Protein AF-0000000066105309 (afdb_homodimer)

Nearest PDB structures (foldseek):
  2j4j-assembly1_C  TM=9.723E-01  e=7.250E-33  Saccharolobus solfataricus P2
  2j4j-assembly1_E  TM=9.675E-01  e=8.211E-33  Saccharolobus solfataricus P2
  2j4l-assembly1_D  TM=9.764E-01  e=9.299E-32  Saccharolobus solfataricus
  2j4k-assembly1_D  TM=9.266E-01  e=6.813E-33  Saccharolobus solfataricus P2
  2j4k-assembly1_E  TM=9.270E-01  e=4.991E-32  Saccharolobus solfataricus P2

Foldseek 3Di:
DEEEEEAELQLVVDPDPVLLVLLLVLVVVCVVVPYAYEYEYWQHPVLVVVLVVCVVVVHDQQVSQVSRQVSRQVVQQVSLVVNPPQEQNDEDQALVSQLVRVVVSGYHYYYDHGGPAHSLLVSLSNCLVVVGQEYEYAAQDFADWQEDCVVDVPIDAAQEEELVSSVVRQVVNPDPDDPRVPSDDPNSSVSCAVSFHKYFYHHSVCSSCVVVVVVVNDRTYHIYGYD/DEEEEEAELQLVVDPDPVLLVLVLVLVVVCVVVPYAYEYEFWQHPVLVVVLVVCVVVVHDQQVSQVSRQVSRQVVQQVSLVVNPPQEQNDEDQALVSQLVRVVVSGYHYYYDHGGPAHSLLVSLSNCQVVVGQEYEYAAQDFADWQEDCVVDVPIDAAQEEELVSSVVRQVVNPDPDDPRVPSDDPNSSVSCAVSFHKYFYHHSVCSSCVVVVVVVNDRTYHIYGYD

Solvent-accessible surface area (backbone atoms only — not comparable to full-atom values): 23235 Å² total; per-residue (Å²): 93,34,35,24,41,29,39,40,15,59,64,72,57,50,86,54,62,63,54,59,53,47,52,50,48,41,53,51,51,42,44,75,70,63,32,45,47,34,36,26,24,29,33,28,60,63,15,51,52,51,27,51,53,35,50,70,64,65,48,56,69,57,60,32,34,45,48,27,26,52,34,3,33,49,49,19,49,57,54,40,63,66,45,54,87,54,27,50,94,61,66,38,60,38,72,68,49,37,54,61,52,45,72,72,71,34,30,39,38,20,26,31,60,53,59,95,51,50,45,48,31,43,36,30,52,54,23,54,78,65,63,24,58,30,39,33,40,29,30,97,44,60,42,46,45,70,38,54,58,93,79,33,87,81,40,42,78,38,56,64,44,39,53,68,54,49,51,51,37,49,60,64,53,52,53,94,61,92,76,54,85,66,73,60,49,72,67,16,46,52,45,32,56,76,62,52,32,27,33,37,30,29,27,54,91,51,47,84,46,44,68,41,35,76,72,64,78,41,89,74,30,14,39,31,36,53,129,93,36,35,24,40,32,38,39,15,59,66,72,59,50,86,54,62,64,55,59,54,48,52,50,50,42,52,51,50,43,43,75,71,64,32,44,47,33,37,26,26,28,33,29,58,64,14,52,51,52,27,51,53,35,49,71,63,65,48,54,68,58,59,33,34,45,48,27,25,52,34,2,34,49,49,18,48,58,53,40,63,67,45,53,87,54,25,49,92,62,66,39,60,37,73,67,48,38,54,61,52,45,72,72,70,35,30,39,39,22,24,32,60,54,62,94,52,51,46,49,30,41,36,29,50,54,23,53,78,65,64,24,58,30,40,33,39,29,32,95,43,61,42,46,46,71,39,55,58,92,79,33,87,81,40,43,77,38,56,64,44,38,52,67,55,50,48,52,36,50,59,64,55,54,54,95,61,92,76,55,85,66,71,60,47,71,67,16,47,52,45,31,56,77,62,52,33,27,33,36,30,28,27,53,90,49,46,85,47,43,69,43,36,75,72,64,79,43,90,75,31,13,38,31,36,54,129

pLDDT: mean 92.33, std 11.58, range [35.34, 98.88]

Secondary structure (DSSP, 8-state):
-EEEEEE-THHHH---HHHHHHHHHHHHHHHHTT-EEEEEE--HHHHHHHHHHHHHTT--HHHHHHHHHHHHHHHHHHHHHHHGGGB-SS--SSHHHHHHHHTTSSBEEE---STT--HHHHHHHHHHHTT-SEEEEEESSSSEESS-TTT-TT--EESEEEHHHHHHHHHHS--SSS----SS-HHHHHHHHHHT-EEEEEEGGGGGGHHHHHHTS---SEEEE--/-EEEEEE-GGGGG---HHHHHHHHHHHHHHHHTT-EEEEEE--HHHHHHHHHHHHHTT--HHHHHHHHHHHHHHHHHHHHHHHGGGB-SS--SSHHHHHHHHTTSSBEEE---STT--HHHHHHHHHHHTT-SEEEEEESSSSEESS-TTT-TT--EESEEEHHHHHHHHHHS--SSS----SS-HHHHHHHHHHT-EEEEEEGGGGGGHHHHHHTS---SEEEE--

Organism: Sulfolobus acidocaldarius (strain ATCC 33909 / DSM 639 / JCM 8929 / NBRC 15157 / NCIMB 11770) (NCBI:txid330779)

InterPro domains:
  IPR001048 Aspartate/glutamate/uridylate kinase [PF00696] (5-203)
  IPR011817 Uridylate kinase [PIRSF005650] (2-220)
  IPR011818 Uridylate kinase, archaeal/spirochete, putative [MF_01220_A] (1-226)
  IPR011818 Uridylate kinase, archaeal/spirochete, putative [TIGR02076] (5-224)
  IPR036393 Acetylglutamate kinase-like superfamily [G3DSA:3.40.1160.10] (1-226)
  IPR036393 Acetylglutamate kinase-like superfamily [SSF53633] (4-225)

Radius of gyration: 24.75 Å; Cα contacts (8 Å, |Δi|>4): 955; chains: 2; bounding box: 48×70×58 Å

Sequence (454 aa):
MKLTLKVSGKFFDEENSENLSLLRDVIIDLVNNGHRVAVVTGGGGTARRYISMGRKLNLNESHLDILGILVSRLNAQLLLFSLDNIAYPKVPESIEDFNERWASGKVVITGGFQPGQSTAGVAALVSEIINADYLVLATNVNGVYTKDPQKFVDAKLLPKLTVSELKTILEGSQSVNAGKYELLDPLAIKIVERSKIKVLVINFKDLNKLPNILKGNEILGSVVVPEMKLTLKVSGKFFDEENSENLSLLRDVIIDLVNNGHRVAVVTGGGGTARRYISMGRKLNLNESHLDILGILVSRLNAQLLLFSLDNIAYPKVPESIEDFNERWASGKVVITGGFQPGQSTAGVAALVSEIINADYLVLATNVNGVYTKDPQKFVDAKLLPKLTVSELKTILEGSQSVNAGKYELLDPLAIKIVERSKIKVLVINFKDLNKLPNILKGNEILGSVVVPE

Structure (mmCIF, N/CA/C/O backbone):
data_AF-0000000066105309-model_v1
#
loop_
_entity.id
_entity.type
_entity.pdbx_description
1 polymer 'Uridylate kinase'
#
loop_
_atom_site.group_PDB
_atom_site.id
_atom_site.type_symbol
_atom_site.label_atom_id
_atom_site.label_alt_id
_atom_site.label_comp_id
_atom_site.label_asym_id
_atom_site.label_entity_id
_atom_site.label_seq_id
_atom_site.pdbx_PDB_ins_code
_atom_site.Cartn_x
_atom_site.Cartn_y
_atom_site.Cartn_z
_atom_site.occupancy
_atom_site.B_iso_or_equiv
_atom_site.auth_seq_id
_atom_site.auth_comp_id
_atom_site.auth_asym_id
_atom_site.auth_atom_id
_atom_site.pdbx_PDB_model_num
ATOM 1 N N . MET A 1 1 ? -4.086 -31.344 -4.75 1 96.62 1 MET A N 1
ATOM 2 C CA . MET A 1 1 ? -2.684 -30.938 -4.828 1 96.62 1 MET A CA 1
ATOM 3 C C . MET A 1 1 ? -2.467 -29.594 -4.164 1 96.62 1 MET A C 1
ATOM 5 O O . MET A 1 1 ? -3.43 -28.906 -3.789 1 96.62 1 MET A O 1
ATOM 9 N N . LYS A 1 2 ? -1.197 -29.312 -3.895 1 98.25 2 LYS A N 1
ATOM 10 C CA . LYS A 1 2 ? -0.79 -27.984 -3.408 1 98.25 2 LYS A CA 1
ATOM 11 C C . LYS A 1 2 ? -0.226 -27.141 -4.539 1 98.25 2 LYS A C 1
ATOM 13 O O . LYS A 1 2 ? 0.632 -27.594 -5.301 1 98.25 2 LYS A O 1
ATOM 18 N N . LEU A 1 3 ? -0.764 -25.891 -4.633 1 98.12 3 LEU A N 1
ATOM 19 C CA . LEU A 1 3 ? -0.384 -25 -5.723 1 98.12 3 LEU A CA 1
ATOM 20 C C . LEU A 1 3 ? 0.022 -23.625 -5.184 1 98.12 3 LEU A C 1
ATOM 22 O O . LEU A 1 3 ? -0.6 -23.109 -4.25 1 98.12 3 LEU A O 1
ATOM 26 N N . THR A 1 4 ? 1.017 -23.094 -5.762 1 98.81 4 THR A N 1
ATOM 27 C CA . THR A 1 4 ? 1.32 -21.672 -5.605 1 98.81 4 THR A CA 1
ATOM 28 C C . THR A 1 4 ? 1.043 -20.922 -6.902 1 98.81 4 THR A C 1
ATOM 30 O O . THR A 1 4 ? 1.577 -21.266 -7.957 1 98.81 4 THR A O 1
ATOM 33 N N . LEU A 1 5 ? 0.184 -19.984 -6.824 1 98.81 5 LEU A N 1
ATOM 34 C CA . LEU A 1 5 ? -0.135 -19.109 -7.953 1 98.81 5 LEU A CA 1
ATOM 35 C C . LEU A 1 5 ? 0.51 -17.734 -7.781 1 98.81 5 LEU A C 1
ATOM 37 O O . LEU A 1 5 ? 0.139 -16.984 -6.883 1 98.81 5 LEU A O 1
ATOM 41 N N . LYS A 1 6 ? 1.491 -17.438 -8.578 1 98.5 6 LYS A N 1
ATOM 42 C CA . LYS A 1 6 ? 2.117 -16.125 -8.617 1 98.5 6 LYS A CA 1
ATOM 43 C C . LYS A 1 6 ? 1.505 -15.25 -9.711 1 98.5 6 LYS A C 1
ATOM 45 O O . LYS A 1 6 ? 1.653 -15.547 -10.898 1 98.5 6 LYS A O 1
ATOM 50 N N . VAL A 1 7 ? 0.837 -14.219 -9.305 1 97.69 7 VAL A N 1
ATOM 51 C CA . VAL A 1 7 ? 0.183 -13.305 -10.234 1 97.69 7 VAL A CA 1
ATOM 52 C C . VAL A 1 7 ? 1.051 -12.07 -10.438 1 97.69 7 VAL A C 1
ATOM 54 O O . VAL A 1 7 ? 1.371 -11.359 -9.484 1 97.69 7 VAL A O 1
ATOM 57 N N . SER A 1 8 ? 1.384 -11.781 -11.688 1 95.88 8 SER A N 1
ATOM 58 C CA . SER A 1 8 ? 2.182 -10.609 -12.023 1 95.88 8 SER A CA 1
ATOM 59 C C . SER A 1 8 ? 1.498 -9.328 -11.555 1 95.88 8 SER A C 1
ATOM 61 O O . SER A 1 8 ? 0.271 -9.219 -11.609 1 95.88 8 SER A O 1
ATOM 63 N N . GLY A 1 9 ? 2.32 -8.406 -11.141 1 95.5 9 GLY A N 1
ATOM 64 C CA . GLY A 1 9 ? 1.77 -7.109 -10.781 1 95.5 9 GLY A CA 1
ATOM 65 C C . GLY A 1 9 ? 1.051 -6.43 -11.93 1 95.5 9 GLY A C 1
ATOM 66 O O . GLY A 1 9 ? 0.106 -5.668 -11.711 1 95.5 9 GLY A O 1
ATOM 67 N N . LYS A 1 10 ? 1.474 -6.68 -13.133 1 93.88 10 LYS A N 1
ATOM 68 C CA . LYS A 1 10 ? 0.854 -6.102 -14.32 1 93.88 10 LYS A CA 1
ATOM 69 C C . LYS A 1 10 ? -0.623 -6.477 -14.406 1 93.88 10 LYS A C 1
ATOM 71 O O . LYS A 1 10 ? -1.419 -5.746 -15.008 1 93.88 10 LYS A O 1
ATOM 76 N N . PHE A 1 11 ? -0.906 -7.602 -13.867 1 95.12 11 PHE A N 1
ATOM 77 C CA . PHE A 1 11 ? -2.291 -8.055 -13.805 1 95.12 11 PHE A CA 1
ATOM 78 C C . PHE A 1 11 ? -3.176 -7.004 -13.148 1 95.12 11 PHE A C 1
ATOM 80 O O . PHE A 1 11 ? -4.277 -6.727 -13.625 1 95.12 11 PHE A O 1
ATOM 87 N N . PHE A 1 12 ? -2.664 -6.324 -12.148 1 95.19 12 PHE A N 1
ATOM 88 C CA . PHE A 1 12 ? -3.418 -5.363 -11.359 1 95.19 12 PHE A CA 1
ATOM 89 C C . PHE A 1 12 ? -3.436 -3.996 -12.031 1 95.19 12 PHE A C 1
ATOM 91 O O . PHE A 1 12 ? -4.164 -3.098 -11.602 1 95.19 12 PHE A O 1
ATOM 98 N N . ASP A 1 13 ? -2.65 -3.836 -13.008 1 93.56 13 ASP A N 1
ATOM 99 C CA . ASP A 1 13 ? -2.627 -2.584 -13.758 1 93.56 13 ASP A CA 1
ATOM 100 C C . ASP A 1 13 ? -3.793 -2.51 -14.742 1 93.56 13 ASP A C 1
ATOM 102 O O . ASP A 1 13 ? -4.129 -1.431 -15.234 1 93.56 13 ASP A O 1
ATOM 106 N N . GLU A 1 14 ? -4.238 -3.701 -15.016 1 86.62 14 GLU A N 1
ATOM 107 C CA . GLU A 1 14 ? -5.316 -3.742 -16 1 86.62 14 GLU A CA 1
ATOM 108 C C . GLU A 1 14 ? -6.598 -3.135 -15.438 1 86.62 14 GLU A C 1
ATOM 110 O O . GLU A 1 14 ? -6.941 -3.363 -14.273 1 86.62 14 GLU A O 1
ATOM 115 N N . GLU A 1 15 ? -7.117 -2.189 -15.938 1 70.69 15 GLU A N 1
ATOM 116 C CA . GLU A 1 15 ? -8.242 -1.415 -15.414 1 70.69 15 GLU A CA 1
ATOM 117 C C . GLU A 1 15 ? -9.555 -2.166 -15.586 1 70.69 15 GLU A C 1
ATOM 119 O O . GLU A 1 15 ? -10.609 -1.677 -15.18 1 70.69 15 GLU A O 1
ATOM 124 N N . ASN A 1 16 ? -9.445 -3.328 -15.984 1 71.25 16 ASN A N 1
ATOM 125 C CA . ASN A 1 16 ? -10.711 -4.02 -16.172 1 71.25 16 ASN A CA 1
ATOM 126 C C . ASN A 1 16 ? -11.062 -4.875 -14.945 1 71.25 16 ASN A C 1
ATOM 128 O O . ASN A 1 16 ? -10.297 -5.758 -14.562 1 71.25 16 ASN A O 1
ATOM 132 N N . SER A 1 17 ? -12.07 -4.594 -14.25 1 65.12 17 SER A N 1
ATOM 133 C CA . SER A 1 17 ? -12.602 -5.293 -13.086 1 65.12 17 SER A CA 1
ATOM 134 C C . SER A 1 17 ? -12.844 -6.77 -13.391 1 65.12 17 SER A C 1
ATOM 136 O O . SER A 1 17 ? -12.781 -7.609 -12.492 1 65.12 17 SER A O 1
ATOM 138 N N . GLU A 1 18 ? -12.93 -7.094 -14.531 1 83.25 18 GLU A N 1
ATOM 139 C CA . GLU A 1 18 ? -13.266 -8.461 -14.906 1 83.25 18 GLU A CA 1
ATOM 140 C C . GLU A 1 18 ? -12.102 -9.414 -14.633 1 83.25 18 GLU A C 1
ATOM 142 O O . GLU A 1 18 ? -12.305 -10.578 -14.289 1 83.25 18 GLU A O 1
ATOM 147 N N . ASN A 1 19 ? -11.023 -8.805 -14.562 1 89.5 19 ASN A N 1
ATOM 148 C CA . ASN A 1 19 ? -9.844 -9.648 -14.352 1 89.5 19 ASN A CA 1
ATOM 149 C C . ASN A 1 19 ? -9.766 -10.148 -12.914 1 89.5 19 ASN A C 1
ATOM 151 O O . ASN A 1 19 ? -9.539 -11.336 -12.68 1 89.5 19 ASN A O 1
ATOM 155 N N . LEU A 1 20 ? -10.047 -9.312 -12 1 92.62 20 LEU A N 1
ATOM 156 C CA . LEU A 1 20 ? -9.938 -9.688 -10.594 1 92.62 20 LEU A CA 1
ATOM 157 C C . LEU A 1 20 ? -11.016 -10.695 -10.211 1 92.62 20 LEU A C 1
ATOM 159 O O . LEU A 1 20 ? -10.766 -11.633 -9.453 1 92.62 20 LEU A O 1
ATOM 163 N N . SER A 1 21 ? -12.203 -10.484 -10.719 1 94.25 21 SER A N 1
ATOM 164 C CA . SER A 1 21 ? -13.281 -11.43 -10.477 1 94.25 21 SER A CA 1
ATOM 165 C C . SER A 1 21 ? -12.953 -12.805 -11.047 1 94.25 21 SER A C 1
ATOM 167 O O . SER A 1 21 ? -13.25 -13.828 -10.422 1 94.25 21 SER A O 1
ATOM 169 N N . LEU A 1 22 ? -12.406 -12.75 -12.211 1 95.06 22 LEU A N 1
ATOM 170 C CA . LEU A 1 22 ? -12 -14.008 -12.844 1 95.06 22 LEU A CA 1
ATOM 171 C C . LEU A 1 22 ? -10.969 -14.734 -11.992 1 95.06 22 LEU A C 1
ATOM 173 O O . LEU A 1 22 ? -11.078 -15.938 -11.773 1 95.06 22 LEU A O 1
ATOM 177 N N . LEU A 1 23 ? -9.992 -14.047 -11.539 1 96.69 23 LEU A N 1
ATOM 178 C CA . LEU A 1 23 ? -8.977 -14.641 -10.672 1 96.69 23 LEU A CA 1
ATOM 179 C C . LEU A 1 23 ? -9.609 -15.227 -9.414 1 96.69 23 LEU A C 1
ATOM 181 O O . LEU A 1 23 ? -9.281 -16.344 -9.016 1 96.69 23 LEU A O 1
ATOM 185 N N . ARG A 1 24 ? -10.477 -14.453 -8.805 1 96.56 24 ARG A N 1
ATOM 186 C CA . ARG A 1 24 ? -11.219 -14.93 -7.641 1 96.56 24 ARG A CA 1
ATOM 187 C C . ARG A 1 24 ? -11.938 -16.234 -7.945 1 96.56 24 ARG A C 1
ATOM 189 O O . ARG A 1 24 ? -11.828 -17.203 -7.184 1 96.56 24 ARG A O 1
ATOM 196 N N . ASP A 1 25 ? -12.609 -16.266 -9.031 1 96.62 25 ASP A N 1
ATOM 197 C CA . ASP A 1 25 ? -13.391 -17.453 -9.406 1 96.62 25 ASP A CA 1
ATOM 198 C C . ASP A 1 25 ? -12.477 -18.656 -9.656 1 96.62 25 ASP A C 1
ATOM 200 O O . ASP A 1 25 ? -12.812 -19.781 -9.297 1 96.62 25 ASP A O 1
ATOM 204 N N . VAL A 1 26 ? -11.414 -18.422 -10.281 1 97.81 26 VAL A N 1
ATOM 205 C CA . VAL A 1 26 ? -10.453 -19.469 -10.555 1 97.81 26 VAL A CA 1
ATOM 206 C C . VAL A 1 26 ? -9.945 -20.062 -9.242 1 97.81 26 VAL A C 1
ATOM 208 O O . VAL A 1 26 ? -9.883 -21.297 -9.086 1 97.81 26 VAL A O 1
ATOM 211 N N . ILE A 1 27 ? -9.602 -19.25 -8.289 1 98.31 27 ILE A N 1
ATOM 212 C CA . ILE A 1 27 ? -9.102 -19.703 -6.996 1 98.31 27 ILE A CA 1
ATOM 213 C C . ILE A 1 27 ? -10.18 -20.516 -6.285 1 98.31 27 ILE A C 1
ATOM 215 O O . ILE A 1 27 ? -9.898 -21.594 -5.758 1 98.31 27 ILE A O 1
ATOM 219 N N . ILE A 1 28 ? -11.383 -20.047 -6.328 1 97.81 28 ILE A N 1
ATOM 220 C CA . ILE A 1 28 ? -12.5 -20.734 -5.699 1 97.81 28 ILE A CA 1
ATOM 221 C C . ILE A 1 28 ? -12.68 -22.109 -6.344 1 97.81 28 ILE A C 1
ATOM 223 O O . ILE A 1 28 ? -12.867 -23.109 -5.645 1 97.81 28 ILE A O 1
ATOM 227 N N . ASP A 1 29 ? -12.625 -22.078 -7.637 1 97.5 29 ASP A N 1
ATOM 228 C CA . ASP A 1 29 ? -12.766 -23.328 -8.367 1 97.5 29 ASP A CA 1
ATOM 229 C C . ASP A 1 29 ? -11.68 -24.328 -7.961 1 97.5 29 ASP A C 1
ATOM 231 O O . ASP A 1 29 ? -11.969 -25.5 -7.73 1 97.5 29 ASP A O 1
ATOM 235 N N . LEU A 1 30 ? -10.484 -23.906 -7.887 1 97.94 30 LEU A N 1
ATOM 236 C CA . LEU A 1 30 ? -9.383 -24.781 -7.492 1 97.94 30 LEU A CA 1
ATOM 237 C C . LEU A 1 30 ? -9.602 -25.344 -6.09 1 97.94 30 LEU A C 1
ATOM 239 O O . LEU A 1 30 ? -9.43 -26.547 -5.867 1 97.94 30 LEU A O 1
ATOM 243 N N . VAL A 1 31 ? -10.016 -24.5 -5.199 1 97.88 31 VAL A N 1
ATOM 244 C CA . VAL A 1 31 ? -10.266 -24.906 -3.822 1 97.88 31 VAL A CA 1
ATOM 245 C C . VAL A 1 31 ? -11.422 -25.906 -3.783 1 97.88 31 VAL A C 1
ATOM 247 O O . VAL A 1 31 ? -11.336 -26.938 -3.115 1 97.88 31 VAL A O 1
ATOM 250 N N . ASN A 1 32 ? -12.438 -25.625 -4.531 1 96.44 32 ASN A N 1
ATOM 251 C CA . ASN A 1 32 ? -13.609 -26.5 -4.566 1 96.44 32 ASN A CA 1
ATOM 252 C C . ASN A 1 32 ? -13.281 -27.875 -5.148 1 96.44 32 ASN A C 1
ATOM 254 O O . ASN A 1 32 ? -13.977 -28.844 -4.875 1 96.44 32 ASN A O 1
ATOM 258 N N . ASN A 1 33 ? -12.281 -27.906 -5.898 1 95.94 33 ASN A N 1
ATOM 259 C CA . ASN A 1 33 ? -11.859 -29.172 -6.484 1 95.94 33 ASN A CA 1
ATOM 260 C C . ASN A 1 33 ? -10.812 -29.859 -5.617 1 95.94 33 ASN A C 1
ATOM 262 O O . ASN A 1 33 ? -10.117 -30.766 -6.078 1 95.94 33 ASN A O 1
ATOM 266 N N . GLY A 1 34 ? -10.57 -29.375 -4.461 1 96.44 34 GLY A N 1
ATOM 267 C CA . GLY A 1 34 ? -9.797 -30.094 -3.459 1 96.44 34 GLY A CA 1
ATOM 268 C C . GLY A 1 34 ? -8.344 -29.656 -3.404 1 96.44 34 GLY A C 1
ATOM 269 O O . GLY A 1 34 ? -7.535 -30.25 -2.697 1 96.44 34 GLY A O 1
ATOM 270 N N . HIS A 1 35 ? -7.969 -28.609 -4.117 1 97.81 35 HIS A N 1
ATOM 271 C CA . HIS A 1 35 ? -6.59 -28.125 -4.105 1 97.81 35 HIS A CA 1
ATOM 272 C C . HIS A 1 35 ? -6.352 -27.156 -2.949 1 97.81 35 HIS A C 1
ATOM 274 O O . HIS A 1 35 ? -7.27 -26.453 -2.531 1 97.81 35 HIS A O 1
ATOM 280 N N . ARG A 1 36 ? -5.164 -27.172 -2.441 1 98.56 36 ARG A N 1
ATOM 281 C CA . ARG A 1 36 ? -4.68 -26.141 -1.541 1 98.56 36 ARG A CA 1
ATOM 282 C C . ARG A 1 36 ? -3.895 -25.078 -2.303 1 98.56 36 ARG A C 1
ATOM 284 O O . ARG A 1 36 ? -2.975 -25.391 -3.057 1 98.56 36 ARG A O 1
ATOM 291 N N . VAL A 1 37 ? -4.281 -23.797 -2.072 1 98.81 37 VAL A N 1
ATOM 292 C CA . VAL A 1 37 ? -3.781 -22.781 -2.98 1 98.81 37 VAL A CA 1
ATOM 293 C C . VAL A 1 37 ? -3.094 -21.672 -2.184 1 98.81 37 VAL A C 1
ATOM 295 O O . VAL A 1 37 ? -3.664 -21.141 -1.229 1 98.81 37 VAL A O 1
ATOM 298 N N . ALA A 1 38 ? -1.88 -21.391 -2.502 1 98.88 38 ALA A N 1
ATOM 299 C CA . ALA A 1 38 ? -1.169 -20.172 -2.1 1 98.88 38 ALA A CA 1
ATOM 300 C C . ALA A 1 38 ? -1.09 -19.172 -3.254 1 98.88 38 ALA A C 1
ATOM 302 O O . ALA A 1 38 ? -0.895 -19.562 -4.406 1 98.88 38 ALA A O 1
ATOM 303 N N . VAL A 1 39 ? -1.211 -17.906 -2.936 1 98.88 39 VAL A N 1
ATOM 304 C CA . VAL A 1 39 ? -1.147 -16.891 -3.977 1 98.88 39 VAL A CA 1
ATOM 305 C C . VAL A 1 39 ? -0.095 -15.844 -3.611 1 98.88 39 VAL A C 1
ATOM 307 O O . VAL A 1 39 ? -0.011 -15.414 -2.459 1 98.88 39 VAL A O 1
ATOM 310 N N . VAL A 1 40 ? 0.732 -15.477 -4.551 1 98.81 40 VAL A N 1
ATOM 311 C CA . VAL A 1 40 ? 1.706 -14.398 -4.414 1 98.81 40 VAL A CA 1
ATOM 312 C C . VAL A 1 40 ? 1.443 -13.328 -5.469 1 98.81 40 VAL A C 1
ATOM 314 O O . VAL A 1 40 ? 1.386 -13.625 -6.664 1 98.81 40 VAL A O 1
ATOM 317 N N . THR A 1 41 ? 1.294 -12.078 -5.039 1 98.5 41 THR A N 1
ATOM 318 C CA . THR A 1 41 ? 0.957 -11 -5.953 1 98.5 41 THR A CA 1
ATOM 319 C C . THR A 1 41 ? 2.15 -10.07 -6.152 1 98.5 41 THR A C 1
ATOM 321 O O . THR A 1 41 ? 2.885 -9.781 -5.203 1 98.5 41 THR A O 1
ATOM 324 N N . GLY A 1 42 ? 2.342 -9.633 -7.367 1 97.44 42 GLY A N 1
ATOM 325 C CA . GLY A 1 42 ? 3.32 -8.602 -7.652 1 97.44 42 GLY A CA 1
ATOM 326 C C . GLY A 1 42 ? 2.799 -7.199 -7.402 1 97.44 42 GLY A C 1
ATOM 327 O O . GLY A 1 42 ? 1.647 -7.023 -7 1 97.44 42 GLY A O 1
ATOM 328 N N . GLY A 1 43 ? 3.684 -6.262 -7.695 1 97.38 43 GLY A N 1
ATOM 329 C CA . GLY A 1 43 ? 3.336 -4.891 -7.359 1 97.38 43 GLY A CA 1
ATOM 330 C C . GLY A 1 43 ? 2.787 -4.109 -8.539 1 97.38 43 GLY A C 1
ATOM 331 O O . GLY A 1 43 ? 1.984 -3.191 -8.359 1 97.38 43 GLY A O 1
ATOM 332 N N . GLY A 1 44 ? 3.316 -4.348 -9.688 1 96.19 44 GLY A N 1
ATOM 333 C CA . GLY A 1 44 ? 2.818 -3.723 -10.906 1 96.19 44 GLY A CA 1
ATOM 334 C C . GLY A 1 44 ? 3.199 -2.258 -11.016 1 96.19 44 GLY A C 1
ATOM 335 O O . GLY A 1 44 ? 4.25 -1.845 -10.523 1 96.19 44 GLY A O 1
ATOM 336 N N . GLY A 1 45 ? 2.359 -1.58 -11.789 1 96.31 45 GLY A N 1
ATOM 337 C CA . GLY A 1 45 ? 2.607 -0.173 -12.062 1 96.31 45 GLY A CA 1
ATOM 338 C C . GLY A 1 45 ? 2.621 0.684 -10.805 1 96.31 45 GLY A C 1
ATOM 339 O O . GLY A 1 45 ? 3.396 1.637 -10.711 1 96.31 45 GLY A O 1
ATOM 340 N N . THR A 1 46 ? 1.809 0.378 -9.844 1 97.12 46 THR A N 1
ATOM 341 C CA . THR A 1 46 ? 1.788 1.138 -8.602 1 97.12 46 THR A CA 1
ATOM 342 C C . THR A 1 46 ? 3.125 1.025 -7.875 1 97.12 46 THR A C 1
ATOM 344 O O . THR A 1 46 ? 3.668 2.027 -7.402 1 97.12 46 THR A O 1
ATOM 347 N N . ALA A 1 47 ? 3.666 -0.184 -7.809 1 97.75 47 ALA A N 1
ATOM 348 C CA . ALA A 1 47 ? 4.98 -0.356 -7.199 1 97.75 47 ALA A CA 1
ATOM 349 C C . ALA A 1 47 ? 6.035 0.476 -7.922 1 97.75 47 ALA A C 1
ATOM 351 O O . ALA A 1 47 ? 6.852 1.149 -7.285 1 97.75 47 ALA A O 1
ATOM 352 N N . ARG A 1 48 ? 6.023 0.435 -9.219 1 96.62 48 ARG A N 1
ATOM 353 C CA . ARG A 1 48 ? 7 1.188 -10 1 96.62 48 ARG A CA 1
ATOM 354 C C . ARG A 1 48 ? 6.883 2.684 -9.727 1 96.62 48 ARG A C 1
ATOM 356 O O . ARG A 1 48 ? 7.891 3.393 -9.672 1 96.62 48 ARG A O 1
ATOM 363 N N . ARG A 1 49 ? 5.668 3.129 -9.625 1 96.31 49 ARG A N 1
ATOM 364 C CA . ARG A 1 49 ? 5.43 4.543 -9.344 1 96.31 49 ARG A CA 1
ATOM 365 C C . ARG A 1 49 ? 6.055 4.949 -8.008 1 96.31 49 ARG A C 1
ATOM 367 O O . ARG A 1 49 ? 6.777 5.945 -7.934 1 96.31 49 ARG A O 1
ATOM 374 N N . TYR A 1 50 ? 5.84 4.219 -6.988 1 97.12 50 TYR A N 1
ATOM 375 C CA . TYR A 1 50 ? 6.363 4.559 -5.668 1 97.12 50 TYR A CA 1
ATOM 376 C C . TYR A 1 50 ? 7.883 4.418 -5.633 1 97.12 50 TYR A C 1
ATOM 378 O O . TYR A 1 50 ? 8.57 5.215 -4.988 1 97.12 50 TYR A O 1
ATOM 386 N N . ILE A 1 51 ? 8.375 3.43 -6.289 1 96.94 51 ILE A N 1
ATOM 387 C CA . ILE A 1 51 ? 9.82 3.252 -6.375 1 96.94 51 ILE A CA 1
ATOM 388 C C . ILE A 1 51 ? 10.453 4.453 -7.078 1 96.94 51 ILE A C 1
ATOM 390 O O . ILE A 1 51 ? 11.484 4.965 -6.641 1 96.94 51 ILE A O 1
ATOM 394 N N . SER A 1 52 ? 9.805 4.844 -8.156 1 96.31 52 SER A N 1
ATOM 395 C CA . SER A 1 52 ? 10.281 6.012 -8.883 1 96.31 52 SER A CA 1
ATOM 396 C C . SER A 1 52 ? 10.289 7.254 -8 1 96.31 52 SER A C 1
ATOM 398 O O . SER A 1 52 ? 11.258 8.023 -8.008 1 96.31 52 SER A O 1
ATOM 400 N N . MET A 1 53 ? 9.219 7.461 -7.273 1 95.25 53 MET A N 1
ATOM 401 C CA . MET A 1 53 ? 9.164 8.578 -6.336 1 95.25 53 MET A CA 1
ATOM 402 C C . MET A 1 53 ? 10.289 8.484 -5.312 1 95.25 53 MET A C 1
ATOM 404 O O . MET A 1 53 ? 10.945 9.484 -5.004 1 95.25 53 MET A O 1
ATOM 408 N N . GLY A 1 54 ? 10.492 7.277 -4.762 1 95.88 54 GLY A N 1
ATOM 409 C CA . GLY A 1 54 ? 11.562 7.07 -3.803 1 95.88 54 GLY A CA 1
ATOM 410 C C . GLY A 1 54 ? 12.938 7.348 -4.379 1 95.88 54 GLY A C 1
ATOM 411 O O . GLY A 1 54 ? 13.812 7.891 -3.693 1 95.88 54 GLY A O 1
ATOM 412 N N . ARG A 1 55 ? 13.141 6.938 -5.66 1 95 55 ARG A N 1
ATOM 413 C CA . ARG A 1 55 ? 14.414 7.184 -6.324 1 95 55 ARG A CA 1
ATOM 414 C C . ARG A 1 55 ? 14.688 8.68 -6.453 1 95 55 ARG A C 1
ATOM 416 O O . ARG A 1 55 ? 15.82 9.133 -6.266 1 95 55 ARG A O 1
ATOM 423 N N . LYS A 1 56 ? 13.68 9.391 -6.762 1 92.81 56 LYS A N 1
ATOM 424 C CA . LYS A 1 56 ? 13.812 10.844 -6.879 1 92.81 56 LYS A CA 1
ATOM 425 C C . LYS A 1 56 ? 14.188 11.469 -5.539 1 92.81 56 LYS A C 1
ATOM 427 O O . LYS A 1 56 ? 14.773 12.555 -5.496 1 92.81 56 LYS A O 1
ATOM 432 N N . LEU A 1 57 ? 13.867 10.828 -4.469 1 93.69 57 LEU A N 1
ATOM 433 C CA . LEU A 1 57 ? 14.211 11.281 -3.125 1 93.69 57 LEU A CA 1
ATOM 434 C C . LEU A 1 57 ? 15.57 10.727 -2.697 1 93.69 57 LEU A C 1
ATOM 436 O O . LEU A 1 57 ? 15.969 10.891 -1.542 1 93.69 57 LEU A O 1
ATOM 440 N N . ASN A 1 58 ? 16.203 9.953 -3.6 1 94 58 ASN A N 1
ATOM 441 C CA . ASN A 1 58 ? 17.516 9.352 -3.361 1 94 58 ASN A CA 1
ATOM 442 C C . ASN A 1 58 ? 17.469 8.312 -2.252 1 94 58 ASN A C 1
ATOM 444 O O . ASN A 1 58 ? 18.391 8.203 -1.446 1 94 58 ASN A O 1
ATOM 448 N N . LEU A 1 59 ? 16.391 7.656 -2.168 1 95.88 59 LEU A N 1
ATOM 449 C CA . LEU A 1 59 ? 16.312 6.547 -1.226 1 95.88 59 LEU A CA 1
ATOM 450 C C . LEU A 1 59 ? 17.25 5.418 -1.634 1 95.88 59 LEU A C 1
ATOM 452 O O . LEU A 1 59 ? 17.531 5.238 -2.82 1 95.88 59 LEU A O 1
ATOM 456 N N . ASN A 1 60 ? 17.719 4.668 -0.683 1 96.69 60 ASN A N 1
ATOM 457 C CA . ASN A 1 60 ? 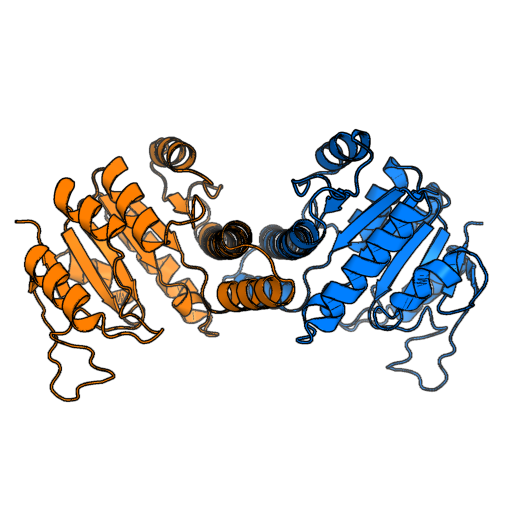18.578 3.529 -1.008 1 96.69 60 ASN A CA 1
ATOM 458 C C . ASN A 1 60 ? 17.766 2.352 -1.537 1 96.69 60 ASN A C 1
ATOM 460 O O . ASN A 1 60 ? 16.531 2.365 -1.478 1 96.69 60 ASN A O 1
ATOM 464 N N . GLU A 1 61 ? 18.344 1.322 -2.018 1 97.12 61 GLU A N 1
ATOM 465 C CA . GLU A 1 61 ? 17.688 0.214 -2.699 1 97.12 61 GLU A CA 1
ATOM 466 C C . GLU A 1 61 ? 16.797 -0.572 -1.74 1 97.12 61 GLU A C 1
ATOM 468 O O . GLU A 1 61 ? 15.734 -1.07 -2.133 1 97.12 61 GLU A O 1
ATOM 473 N N . SER A 1 62 ? 17.234 -0.697 -0.518 1 97.5 62 SER A N 1
ATOM 474 C CA . SER A 1 62 ? 16.422 -1.42 0.46 1 97.5 62 SER A CA 1
ATOM 475 C C . SER A 1 62 ? 15.078 -0.736 0.68 1 97.5 62 SER A C 1
ATOM 477 O O . SER A 1 62 ? 14.039 -1.397 0.716 1 97.5 62 SER A O 1
ATOM 479 N N . HIS A 1 63 ? 15.125 0.597 0.812 1 97.62 63 HIS A N 1
ATOM 480 C CA . HIS A 1 63 ? 13.891 1.358 0.974 1 97.62 63 HIS A CA 1
ATOM 481 C C . HIS A 1 63 ? 13.008 1.234 -0.259 1 97.62 63 HIS A C 1
ATOM 483 O O . HIS A 1 63 ? 11.781 1.098 -0.138 1 97.62 63 HIS A O 1
ATOM 489 N N . LEU A 1 64 ? 13.633 1.301 -1.388 1 98.12 64 LEU A N 1
ATOM 490 C CA . LEU A 1 64 ? 12.883 1.157 -2.627 1 98.12 64 LEU A CA 1
ATOM 491 C C . LEU A 1 64 ? 12.211 -0.21 -2.699 1 98.12 64 LEU A C 1
ATOM 493 O O . LEU A 1 64 ? 11.039 -0.312 -3.066 1 98.12 64 LEU A O 1
ATOM 497 N N . ASP A 1 65 ? 12.891 -1.236 -2.297 1 98.06 65 ASP A N 1
ATOM 498 C CA . ASP A 1 65 ? 12.336 -2.588 -2.27 1 98.06 65 ASP A CA 1
ATOM 499 C C . ASP A 1 65 ? 11.148 -2.674 -1.32 1 98.06 65 ASP A C 1
ATOM 501 O O . ASP A 1 65 ? 10.148 -3.328 -1.629 1 98.06 65 ASP A O 1
ATOM 505 N N . ILE A 1 66 ? 11.297 -2.049 -0.209 1 98.44 66 ILE A N 1
ATOM 506 C CA . ILE A 1 66 ? 10.219 -2.092 0.778 1 98.44 66 ILE A CA 1
ATOM 507 C C . ILE A 1 66 ? 8.961 -1.452 0.198 1 98.44 66 ILE A C 1
ATOM 509 O O . ILE A 1 66 ? 7.855 -1.967 0.381 1 98.44 66 ILE A O 1
ATOM 513 N N . LEU A 1 67 ? 9.102 -0.347 -0.502 1 98.5 67 LEU A N 1
ATOM 514 C CA . LEU A 1 67 ? 7.949 0.271 -1.144 1 98.5 67 LEU A CA 1
ATOM 515 C C . LEU A 1 67 ? 7.277 -0.701 -2.107 1 98.5 67 LEU A C 1
ATOM 517 O O . LEU A 1 67 ? 6.051 -0.818 -2.123 1 98.5 67 LEU A O 1
ATOM 521 N N . GLY A 1 68 ? 8.055 -1.398 -2.883 1 98.62 68 GLY A N 1
ATOM 522 C CA . GLY A 1 68 ? 7.508 -2.406 -3.773 1 98.62 68 GLY A CA 1
ATOM 523 C C . GLY A 1 68 ? 6.797 -3.529 -3.041 1 98.62 68 GLY A C 1
ATOM 524 O O . GLY A 1 68 ? 5.734 -3.98 -3.467 1 98.62 68 GLY A O 1
ATOM 525 N N . ILE A 1 69 ? 7.387 -3.945 -1.968 1 98.69 69 ILE A N 1
ATOM 526 C CA . ILE A 1 69 ? 6.836 -5.016 -1.146 1 98.69 69 ILE A CA 1
ATOM 527 C C . ILE A 1 69 ? 5.477 -4.594 -0.59 1 98.69 69 ILE A C 1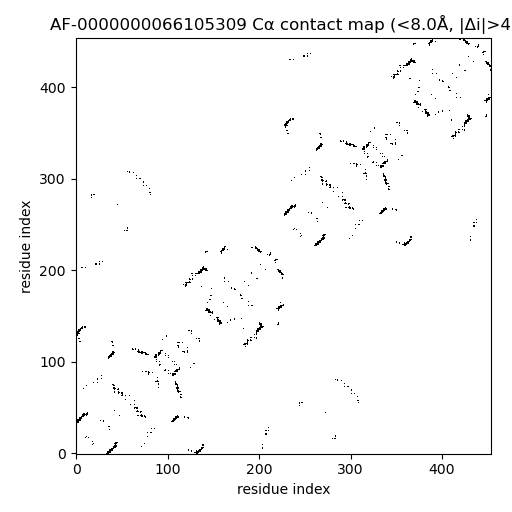
ATOM 529 O O . ILE A 1 69 ? 4.512 -5.355 -0.644 1 98.69 69 ILE A O 1
ATOM 533 N N . LEU A 1 70 ? 5.418 -3.416 -0.127 1 98.75 70 LEU A N 1
ATOM 534 C CA . LEU A 1 70 ? 4.172 -2.92 0.448 1 98.75 70 LEU A CA 1
ATOM 535 C C . LEU A 1 70 ? 3.068 -2.869 -0.605 1 98.75 70 LEU A C 1
ATOM 537 O O . LEU A 1 70 ? 1.918 -3.207 -0.321 1 98.75 70 LEU A O 1
ATOM 541 N N . VAL A 1 71 ? 3.42 -2.488 -1.785 1 98.81 71 VAL A N 1
ATOM 542 C CA . VAL A 1 71 ? 2.424 -2.436 -2.85 1 98.81 71 VAL A CA 1
ATOM 543 C C . VAL A 1 71 ? 1.984 -3.852 -3.217 1 98.81 71 VAL A C 1
ATOM 545 O O . VAL A 1 71 ? 0.798 -4.102 -3.439 1 98.81 71 VAL A O 1
ATOM 548 N N . SER A 1 72 ? 2.922 -4.758 -3.307 1 98.69 72 SER A N 1
ATOM 549 C CA . SER A 1 72 ? 2.555 -6.141 -3.596 1 98.69 72 SER A CA 1
ATOM 550 C C . SER A 1 72 ? 1.616 -6.695 -2.531 1 98.69 72 SER A C 1
ATOM 552 O O . SER A 1 72 ? 0.696 -7.457 -2.842 1 98.69 72 SER A O 1
ATOM 554 N N . ARG A 1 73 ? 1.801 -6.336 -1.314 1 98.81 73 ARG A N 1
ATOM 555 C CA . ARG A 1 73 ? 0.922 -6.77 -0.232 1 98.81 73 ARG A CA 1
ATOM 556 C C . ARG A 1 73 ? -0.434 -6.078 -0.319 1 98.81 73 ARG A C 1
ATOM 558 O O . ARG A 1 73 ? -1.457 -6.656 0.051 1 98.81 73 ARG A O 1
ATOM 565 N N . LEU A 1 74 ? -0.417 -4.871 -0.779 1 98.69 74 LEU A N 1
ATOM 566 C CA . LEU A 1 74 ? -1.674 -4.172 -1.026 1 98.69 74 LEU A CA 1
ATOM 567 C C . LEU A 1 74 ? -2.512 -4.91 -2.064 1 98.69 74 LEU A C 1
ATOM 569 O O . LEU A 1 74 ? -3.723 -5.07 -1.89 1 98.69 74 LEU A O 1
ATOM 573 N N . ASN A 1 75 ? -1.872 -5.344 -3.107 1 98.25 75 ASN A N 1
ATOM 574 C CA . ASN A 1 75 ? -2.557 -6.16 -4.105 1 98.25 75 ASN A CA 1
ATOM 575 C C . ASN A 1 75 ? -3.076 -7.461 -3.504 1 98.25 75 ASN A C 1
ATOM 577 O O . ASN A 1 75 ? -4.184 -7.898 -3.818 1 98.25 75 ASN A O 1
ATOM 581 N N . ALA A 1 76 ? -2.273 -8.047 -2.672 1 98.69 76 ALA A N 1
ATOM 582 C CA . ALA A 1 76 ? -2.693 -9.258 -1.976 1 98.69 76 ALA A CA 1
ATOM 583 C C . ALA A 1 76 ? -3.932 -9 -1.123 1 98.69 76 ALA A C 1
ATOM 585 O O . ALA A 1 76 ? -4.859 -9.812 -1.104 1 98.69 76 ALA A O 1
ATOM 586 N N . GLN A 1 77 ? -3.932 -7.883 -0.424 1 98.44 77 GLN A N 1
ATOM 587 C CA . GLN A 1 77 ? -5.055 -7.523 0.436 1 98.44 77 GLN A CA 1
ATOM 588 C C . GLN A 1 77 ? -6.34 -7.367 -0.374 1 98.44 77 GLN A C 1
ATOM 590 O O . GLN A 1 77 ? -7.402 -7.828 0.047 1 98.44 77 GLN A O 1
ATOM 595 N N . LEU A 1 78 ? -6.207 -6.699 -1.47 1 97.56 78 LEU A N 1
ATOM 596 C CA . LEU A 1 78 ? -7.352 -6.52 -2.354 1 97.56 78 LEU A CA 1
ATOM 597 C C . LEU A 1 78 ? -7.957 -7.863 -2.74 1 97.56 78 LEU A C 1
ATOM 599 O O . LEU A 1 78 ? -9.164 -8.062 -2.625 1 97.56 78 LEU A O 1
ATOM 603 N N . LEU A 1 79 ? -7.109 -8.766 -3.184 1 97.5 79 LEU A N 1
ATOM 604 C CA . LEU A 1 79 ? -7.562 -10.102 -3.576 1 97.5 79 LEU A CA 1
ATOM 605 C C . LEU A 1 79 ? -8.148 -10.852 -2.383 1 97.5 79 LEU A C 1
ATOM 607 O O . LEU A 1 79 ? -9.188 -11.5 -2.502 1 97.5 79 LEU A O 1
ATOM 611 N N . LEU A 1 80 ? -7.469 -10.773 -1.272 1 98.12 80 LEU A N 1
ATOM 612 C CA . LEU A 1 80 ? -7.91 -11.422 -0.046 1 98.12 80 LEU A CA 1
ATOM 613 C C . LEU A 1 80 ? -9.344 -11.031 0.291 1 98.12 80 LEU A C 1
ATOM 615 O O . LEU A 1 80 ? -10.172 -11.898 0.595 1 98.12 80 LEU A O 1
ATOM 619 N N . PHE A 1 81 ? -9.648 -9.781 0.211 1 97.44 81 PHE A N 1
ATOM 620 C CA . PHE A 1 81 ? -10.969 -9.281 0.571 1 97.44 81 PHE A CA 1
ATOM 621 C C . PHE A 1 81 ? -12.031 -9.836 -0.373 1 97.44 81 PHE A C 1
ATOM 623 O O . PHE A 1 81 ? -13.203 -9.961 0.003 1 97.44 81 PHE A O 1
ATOM 630 N N . SER A 1 82 ? -11.633 -10.195 -1.536 1 96.06 82 SER A N 1
ATOM 631 C CA . SER A 1 82 ? -12.586 -10.695 -2.518 1 96.06 82 SER A CA 1
ATOM 632 C C . SER A 1 82 ? -12.914 -12.164 -2.27 1 96.06 82 SER A C 1
ATOM 634 O O . SER A 1 82 ? -13.891 -12.688 -2.812 1 96.06 82 SER A O 1
ATOM 636 N N . LEU A 1 83 ? -12.117 -12.883 -1.496 1 97.19 83 LEU A N 1
ATOM 637 C CA . LEU A 1 83 ? -12.258 -14.32 -1.316 1 97.19 83 LEU A CA 1
ATOM 638 C C . LEU A 1 83 ? -12.992 -14.641 -0.019 1 97.19 83 LEU A C 1
ATOM 640 O O . LEU A 1 83 ? -13.312 -15.805 0.248 1 97.19 83 LEU A O 1
ATOM 644 N N . ASP A 1 84 ? -13.344 -13.688 0.759 1 89.25 84 ASP A N 1
ATOM 645 C CA . ASP A 1 84 ? -14.109 -13.812 1.996 1 89.25 84 ASP A CA 1
ATOM 646 C C . ASP A 1 84 ? -13.547 -14.938 2.873 1 89.25 84 ASP A C 1
ATOM 648 O O . ASP A 1 84 ? -12.359 -14.938 3.197 1 89.25 84 ASP A O 1
ATOM 652 N N . ASN A 1 85 ? -14.297 -15.969 3.18 1 93.12 85 ASN A N 1
ATOM 653 C CA . ASN A 1 85 ? -13.945 -16.938 4.211 1 93.12 85 ASN A CA 1
ATOM 654 C C . ASN A 1 85 ? -13.031 -18.031 3.662 1 93.12 85 ASN A C 1
ATOM 656 O O . ASN A 1 85 ? -12.477 -18.828 4.426 1 93.12 85 ASN A O 1
ATOM 660 N N . ILE A 1 86 ? -12.789 -18.031 2.43 1 96.56 86 ILE A N 1
ATOM 661 C CA . ILE A 1 86 ? -11.945 -19.062 1.837 1 96.56 86 ILE A CA 1
ATOM 662 C C . ILE A 1 86 ? -10.477 -18.734 2.072 1 96.56 86 ILE A C 1
ATOM 664 O O . ILE A 1 86 ? -9.633 -19.641 2.113 1 96.56 86 ILE A O 1
ATOM 668 N N . ALA A 1 87 ? -10.172 -17.484 2.238 1 98.12 87 ALA A N 1
ATOM 669 C CA . ALA A 1 87 ? -8.797 -17.031 2.443 1 98.12 87 ALA A CA 1
ATOM 670 C C . ALA A 1 87 ? -8.523 -16.734 3.916 1 98.12 87 ALA A C 1
ATOM 672 O O . ALA A 1 87 ? -9.422 -16.297 4.641 1 98.12 87 ALA A O 1
ATOM 673 N N . TYR A 1 88 ? -7.316 -17.094 4.371 1 98.38 88 TYR A N 1
ATOM 674 C CA . TYR A 1 88 ? -6.883 -16.609 5.676 1 98.38 88 TYR A CA 1
ATOM 675 C C . TYR A 1 88 ? -6.953 -15.086 5.746 1 98.38 88 TYR A C 1
ATOM 677 O O . TYR A 1 88 ? -6.488 -14.398 4.836 1 98.38 88 TYR A O 1
ATOM 685 N N . PRO A 1 89 ? -7.5 -14.508 6.73 1 97.25 89 PRO A N 1
ATOM 686 C CA . PRO A 1 89 ? -7.914 -13.102 6.719 1 97.25 89 PRO A CA 1
ATOM 687 C C . PRO A 1 89 ? -6.766 -12.148 7.031 1 97.25 89 PRO A C 1
ATOM 689 O O . PRO A 1 89 ? -6.98 -11.086 7.625 1 97.25 89 PRO A O 1
ATOM 692 N N . LYS A 1 90 ? -5.578 -12.523 6.793 1 97.5 90 LYS A N 1
ATOM 693 C CA . LYS A 1 90 ? -4.441 -11.633 7.008 1 97.5 90 LYS A CA 1
ATOM 694 C C . LYS A 1 90 ? -3.311 -11.945 6.031 1 97.5 90 LYS A C 1
ATOM 696 O O . LYS A 1 90 ? -2.941 -13.109 5.852 1 97.5 90 LYS A O 1
ATOM 701 N N . VAL A 1 91 ? -2.725 -10.945 5.438 1 98.5 91 VAL A N 1
ATOM 702 C CA . VAL A 1 91 ? -1.587 -11.086 4.535 1 98.5 91 VAL A CA 1
ATOM 703 C C . VAL A 1 91 ? -0.309 -11.305 5.344 1 98.5 91 VAL A C 1
ATOM 705 O O . VAL A 1 91 ? 0.055 -10.461 6.172 1 98.5 91 VAL A O 1
ATOM 708 N N . PRO A 1 92 ? 0.389 -12.375 5.129 1 98.5 92 PRO A N 1
ATOM 709 C CA . PRO A 1 92 ? 1.642 -12.594 5.855 1 98.5 92 PRO A CA 1
ATOM 710 C C . PRO A 1 92 ? 2.744 -11.625 5.434 1 98.5 92 PRO A C 1
ATOM 712 O O . PRO A 1 92 ? 2.748 -11.141 4.297 1 98.5 92 PRO A O 1
ATOM 715 N N . GLU A 1 93 ? 3.686 -11.43 6.336 1 97.81 93 GLU A N 1
ATOM 716 C CA . GLU A 1 93 ? 4.758 -10.469 6.066 1 97.81 93 GLU A CA 1
ATOM 717 C C . GLU A 1 93 ? 6.113 -11.164 6.02 1 97.81 93 GLU A C 1
ATOM 719 O O . GLU A 1 93 ? 7.137 -10.516 5.766 1 97.81 93 GLU A O 1
ATOM 724 N N . SER A 1 94 ? 6.133 -12.422 6.336 1 98.12 94 SER A N 1
ATOM 725 C CA . SER A 1 94 ? 7.344 -13.234 6.301 1 98.12 94 SER A CA 1
ATOM 726 C C . SER A 1 94 ? 7.027 -14.688 5.973 1 98.12 94 SER A C 1
ATOM 728 O O . SER A 1 94 ? 5.859 -15.086 5.949 1 98.12 94 SER A O 1
ATOM 730 N N . ILE A 1 95 ? 8.078 -15.422 5.738 1 98 95 ILE A N 1
ATOM 731 C CA . ILE A 1 95 ? 7.902 -16.844 5.414 1 98 95 ILE A CA 1
ATOM 732 C C . ILE A 1 95 ? 7.375 -17.578 6.637 1 98 95 ILE A C 1
ATOM 734 O O . ILE A 1 95 ? 6.574 -18.516 6.508 1 98 95 ILE A O 1
ATOM 738 N N . GLU A 1 96 ? 7.797 -17.156 7.809 1 98.12 96 GLU A N 1
ATOM 739 C CA . GLU A 1 96 ? 7.312 -17.766 9.039 1 98.12 96 GLU A CA 1
ATOM 740 C C . GLU A 1 96 ? 5.824 -17.5 9.25 1 98.12 96 GLU A C 1
ATOM 742 O O . GLU A 1 96 ? 5.062 -18.406 9.586 1 98.12 96 GLU A O 1
ATOM 747 N N . ASP A 1 97 ? 5.473 -16.188 9.031 1 98.06 97 ASP A N 1
ATOM 748 C CA . ASP A 1 97 ? 4.062 -15.82 9.094 1 98.06 97 ASP A CA 1
ATOM 749 C C . ASP A 1 97 ? 3.234 -16.641 8.102 1 98.06 97 ASP A C 1
ATOM 751 O O . ASP A 1 97 ? 2.166 -17.141 8.445 1 98.06 97 ASP A O 1
ATOM 755 N N . PHE A 1 98 ? 3.744 -16.797 6.961 1 98.69 98 PHE A N 1
ATOM 756 C CA . PHE A 1 98 ? 3.055 -17.531 5.91 1 98.69 98 PHE A CA 1
ATOM 757 C C . PHE A 1 98 ? 2.816 -18.969 6.332 1 98.69 98 PHE A C 1
ATOM 759 O O . PHE A 1 98 ? 1.695 -19.484 6.23 1 98.69 98 PHE A O 1
ATOM 766 N N . ASN A 1 99 ? 3.875 -19.578 6.742 1 98.25 99 ASN A N 1
ATOM 767 C CA . ASN A 1 99 ? 3.799 -20.969 7.137 1 98.25 99 ASN A CA 1
ATOM 768 C C . ASN A 1 99 ? 2.766 -21.188 8.242 1 98.25 99 ASN A C 1
ATOM 770 O O . ASN A 1 99 ? 2.01 -22.156 8.203 1 98.25 99 ASN A O 1
ATOM 774 N N . GLU A 1 100 ? 2.783 -20.312 9.188 1 98.31 100 GLU A N 1
ATOM 775 C CA . GLU A 1 100 ? 1.802 -20.375 10.266 1 98.31 100 GLU A CA 1
ATOM 776 C C . GLU A 1 100 ? 0.378 -20.297 9.727 1 98.31 100 GLU A C 1
ATOM 778 O O . GLU A 1 100 ? -0.492 -21.078 10.125 1 98.31 100 GLU A O 1
ATOM 783 N N . ARG A 1 101 ? 0.115 -19.438 8.812 1 98.31 101 ARG A N 1
ATOM 784 C CA . ARG A 1 101 ? -1.219 -19.234 8.258 1 98.31 101 ARG A CA 1
ATOM 785 C C . ARG A 1 101 ? -1.615 -20.375 7.34 1 98.31 101 ARG A C 1
ATOM 787 O O . ARG A 1 101 ? -2.793 -20.734 7.258 1 98.31 101 ARG A O 1
ATOM 794 N N . TRP A 1 102 ? -0.681 -20.938 6.723 1 98.44 102 TRP A N 1
ATOM 795 C CA . TRP A 1 102 ? -0.917 -22.062 5.828 1 98.44 102 TRP A CA 1
ATOM 796 C C . TRP A 1 102 ? -1.517 -23.234 6.586 1 98.44 102 TRP A C 1
ATOM 798 O O . TRP A 1 102 ? -2.336 -23.984 6.043 1 98.44 102 TRP A O 1
ATOM 808 N N . ALA A 1 103 ? -1.157 -23.344 7.84 1 98 103 ALA A N 1
ATOM 809 C CA . ALA A 1 103 ? -1.614 -24.453 8.672 1 98 103 ALA A CA 1
ATOM 810 C C . ALA A 1 103 ? -3.127 -24.406 8.867 1 98 103 ALA A C 1
ATOM 812 O O . ALA A 1 103 ? -3.744 -25.406 9.242 1 98 103 ALA A O 1
ATOM 813 N N . SER A 1 104 ? -3.766 -23.328 8.586 1 97.5 104 SER A N 1
ATOM 814 C CA . SER A 1 104 ? -5.203 -23.156 8.766 1 97.5 104 SER A CA 1
ATOM 815 C C . SER A 1 104 ? -5.988 -23.969 7.742 1 97.5 104 SER A C 1
ATOM 817 O O . SER A 1 104 ? -7.188 -24.188 7.91 1 97.5 104 SER A O 1
ATOM 819 N N . GLY A 1 105 ? -5.332 -24.234 6.609 1 97.62 105 GLY A N 1
ATOM 820 C CA . GLY A 1 105 ? -6.008 -24.938 5.527 1 97.62 105 GLY A CA 1
ATOM 821 C C . GLY A 1 105 ? -6.684 -24 4.539 1 97.62 105 GLY A C 1
ATOM 822 O O . GLY A 1 105 ? -7.215 -24.453 3.521 1 97.62 105 GLY A O 1
ATOM 823 N N . LYS A 1 106 ? -6.676 -22.781 4.793 1 98.44 106 LYS A N 1
ATOM 824 C CA . LYS A 1 106 ? -7.293 -21.781 3.926 1 98.44 106 LYS A CA 1
ATOM 825 C C . LYS A 1 106 ? -6.316 -21.312 2.855 1 98.44 106 LYS A C 1
ATOM 827 O O . LYS A 1 106 ? -5.125 -21.609 2.914 1 98.44 106 LYS A O 1
ATOM 832 N N . VAL A 1 107 ? -6.855 -20.609 1.879 1 98.88 107 VAL A N 1
ATOM 833 C CA . VAL A 1 107 ? -6.004 -19.938 0.906 1 98.88 107 VAL A CA 1
ATOM 834 C C . VAL A 1 107 ? -5.184 -18.859 1.601 1 98.88 107 VAL A C 1
ATOM 836 O O . VAL A 1 107 ? -5.723 -18.062 2.377 1 98.88 107 VAL A O 1
ATOM 839 N N . VAL A 1 108 ? -3.896 -18.875 1.382 1 98.88 108 VAL A N 1
ATOM 840 C CA . VAL A 1 108 ? -3.043 -17.828 1.935 1 98.88 108 VAL A CA 1
ATOM 841 C C . VAL A 1 108 ? -2.492 -16.953 0.806 1 98.88 108 VAL A C 1
ATOM 843 O O . VAL A 1 108 ? -1.923 -17.469 -0.16 1 98.88 108 VAL A O 1
ATOM 846 N N . ILE A 1 109 ? -2.729 -15.656 0.88 1 98.88 109 ILE A N 1
ATOM 847 C CA . ILE A 1 109 ? -2.328 -14.695 -0.14 1 98.88 109 ILE A CA 1
ATOM 848 C C . ILE A 1 109 ? -1.27 -13.75 0.428 1 98.88 109 ILE A C 1
ATOM 850 O O . ILE A 1 109 ? -1.443 -13.195 1.516 1 98.88 109 ILE A O 1
ATOM 854 N N . THR A 1 110 ? -0.166 -13.578 -0.295 1 98.75 110 THR A N 1
ATOM 855 C CA . THR A 1 110 ? 0.912 -12.727 0.201 1 98.75 110 THR A CA 1
ATOM 856 C C . THR A 1 110 ? 1.53 -11.914 -0.936 1 98.75 110 THR A C 1
ATOM 858 O O . THR A 1 110 ? 1.182 -12.109 -2.102 1 98.75 110 THR A O 1
ATOM 861 N N . GLY A 1 111 ? 2.264 -10.906 -0.578 1 98.44 111 GLY A N 1
ATOM 862 C CA . GLY A 1 111 ? 3.189 -10.203 -1.451 1 98.44 111 GLY A CA 1
ATOM 863 C C . GLY A 1 111 ? 4.645 -10.5 -1.146 1 98.44 111 GLY A C 1
ATOM 864 O O . GLY A 1 111 ? 5.004 -11.648 -0.876 1 98.44 111 GLY A O 1
ATOM 865 N N . GLY A 1 112 ? 5.43 -9.477 -1.228 1 97.94 112 GLY A N 1
ATOM 866 C CA . GLY A 1 112 ? 6.848 -9.625 -0.93 1 97.94 112 GLY A CA 1
ATOM 867 C C . GLY A 1 112 ? 7.133 -9.773 0.553 1 97.94 112 GLY A C 1
ATOM 868 O O . GLY A 1 112 ? 6.305 -9.414 1.39 1 97.94 112 GLY A O 1
ATOM 869 N N . PHE A 1 113 ? 8.32 -10.305 0.864 1 97.69 113 PHE A N 1
ATOM 870 C CA . PHE A 1 113 ? 8.695 -10.531 2.254 1 97.69 113 PHE A CA 1
ATOM 871 C C . PHE A 1 113 ? 9.805 -9.57 2.676 1 97.69 113 PHE A C 1
ATOM 873 O O . PHE A 1 113 ? 9.672 -8.852 3.668 1 97.69 113 PHE A O 1
ATOM 880 N N . GLN A 1 114 ? 10.867 -9.586 1.885 1 96.56 114 GLN A N 1
ATOM 881 C CA . GLN A 1 114 ? 12.008 -8.789 2.318 1 96.56 114 GLN A CA 1
ATOM 882 C C . GLN A 1 114 ? 12.75 -8.195 1.124 1 96.56 114 GLN A C 1
ATOM 884 O O . GLN A 1 114 ? 12.664 -8.711 0.01 1 96.56 114 GLN A O 1
ATOM 889 N N . PRO A 1 115 ? 13.523 -7.062 1.375 1 96.69 115 PRO A N 1
ATOM 890 C CA . PRO A 1 115 ? 14.312 -6.445 0.307 1 96.69 115 PRO A CA 1
ATOM 891 C C . PRO A 1 115 ? 15.281 -7.422 -0.349 1 96.69 115 PRO A C 1
ATOM 893 O O . PRO A 1 115 ? 15.781 -8.344 0.31 1 96.69 115 PRO A O 1
ATOM 896 N N . GLY A 1 116 ? 15.547 -7.207 -1.634 1 93.5 116 GLY A N 1
ATOM 897 C CA . GLY A 1 116 ? 16.516 -8.023 -2.357 1 93.5 116 GLY A CA 1
ATOM 898 C C . GLY A 1 116 ? 15.891 -9.266 -2.973 1 93.5 116 GLY A C 1
ATOM 899 O O . GLY A 1 116 ? 16.562 -10.023 -3.666 1 93.5 116 GLY A O 1
ATOM 900 N N . GLN A 1 117 ? 14.664 -9.469 -2.676 1 92.38 117 GLN A N 1
ATOM 901 C CA . GLN A 1 117 ? 13.969 -10.656 -3.164 1 92.38 117 GLN A CA 1
ATOM 902 C C . GLN A 1 117 ? 12.781 -10.273 -4.043 1 92.38 117 GLN A C 1
ATOM 904 O O . GLN A 1 117 ? 11.977 -9.414 -3.668 1 92.38 117 GLN A O 1
ATOM 909 N N . SER A 1 118 ? 12.664 -10.867 -5.234 1 94.25 118 SER A N 1
ATOM 910 C CA . SER A 1 118 ? 11.5 -10.625 -6.082 1 94.25 118 SER A CA 1
ATOM 911 C C . SER A 1 118 ? 10.297 -11.422 -5.598 1 94.25 118 SER A C 1
ATOM 913 O O . SER A 1 118 ? 10.43 -12.328 -4.773 1 94.25 118 SER A O 1
ATOM 915 N N . THR A 1 119 ? 9.133 -11.023 -6.16 1 96.62 119 THR A N 1
ATOM 916 C CA . THR A 1 119 ? 7.938 -11.773 -5.789 1 96.62 119 THR A CA 1
ATOM 917 C C . THR A 1 119 ? 7.98 -13.18 -6.383 1 96.62 119 THR A C 1
ATOM 919 O O . THR A 1 119 ? 7.344 -14.102 -5.859 1 96.62 119 THR A O 1
ATOM 922 N N . ALA A 1 120 ? 8.672 -13.383 -7.5 1 95.75 120 ALA A N 1
ATOM 923 C CA . ALA A 1 120 ? 8.891 -14.734 -8.008 1 95.75 120 ALA A CA 1
ATOM 924 C C . ALA A 1 120 ? 9.727 -15.555 -7.027 1 95.75 120 ALA A C 1
ATOM 926 O O . ALA A 1 120 ? 9.484 -16.75 -6.84 1 95.75 120 ALA A O 1
ATOM 927 N N . GLY A 1 121 ? 10.758 -14.883 -6.469 1 95.75 121 GLY A N 1
ATOM 928 C CA . GLY A 1 121 ? 11.523 -15.539 -5.418 1 95.75 121 GLY A CA 1
ATOM 929 C C . GLY A 1 121 ? 10.672 -15.93 -4.223 1 95.75 121 GLY A C 1
ATOM 930 O O . GLY A 1 121 ? 10.805 -17.031 -3.691 1 95.75 121 GLY A O 1
ATOM 931 N N . VAL A 1 122 ? 9.797 -15.047 -3.814 1 97.88 122 VAL A N 1
ATOM 932 C CA . VAL A 1 122 ? 8.875 -15.336 -2.717 1 97.88 122 VAL A CA 1
ATOM 933 C C . VAL A 1 122 ? 7.996 -16.531 -3.078 1 97.88 122 VAL A C 1
ATOM 935 O O . VAL A 1 122 ? 7.793 -17.438 -2.258 1 97.88 122 VAL A O 1
ATOM 938 N N . ALA A 1 123 ? 7.496 -16.531 -4.312 1 98.44 123 ALA A N 1
ATOM 939 C CA . ALA A 1 123 ? 6.633 -17.625 -4.762 1 98.44 123 ALA A CA 1
ATOM 940 C C . ALA A 1 123 ? 7.371 -18.953 -4.73 1 98.44 123 ALA A C 1
ATOM 942 O O . ALA A 1 123 ? 6.797 -19.984 -4.355 1 98.44 123 ALA A O 1
ATOM 943 N N . ALA A 1 124 ? 8.609 -18.922 -5.109 1 97.69 124 ALA A N 1
ATOM 944 C CA . ALA A 1 124 ? 9.422 -20.141 -5.043 1 97.69 124 ALA A CA 1
ATOM 945 C C . ALA A 1 124 ? 9.594 -20.609 -3.6 1 97.69 124 ALA A C 1
ATOM 947 O O . ALA A 1 124 ? 9.461 -21.797 -3.303 1 97.69 124 ALA A O 1
ATOM 948 N N . LEU A 1 125 ? 9.875 -19.688 -2.727 1 97.94 125 LEU A N 1
ATOM 949 C CA . LEU A 1 125 ? 10.055 -20 -1.313 1 97.94 125 LEU A CA 1
ATOM 950 C C . LEU A 1 125 ? 8.781 -20.562 -0.713 1 97.94 125 LEU A C 1
ATOM 952 O O . LEU A 1 125 ? 8.82 -21.562 0.018 1 97.94 125 LEU A O 1
ATOM 956 N N . VAL A 1 126 ? 7.695 -19.906 -1.046 1 98.5 126 VAL A N 1
ATOM 957 C CA . VAL A 1 126 ? 6.383 -20.359 -0.586 1 98.5 126 VAL A CA 1
ATOM 958 C C . VAL A 1 126 ? 6.102 -21.766 -1.117 1 98.5 126 VAL A C 1
ATOM 960 O O . VAL A 1 126 ? 5.609 -22.625 -0.384 1 98.5 126 VAL A O 1
ATOM 963 N N . SER A 1 127 ? 6.391 -21.969 -2.314 1 98.56 127 SER A N 1
ATOM 964 C CA . SER A 1 127 ? 6.203 -23.297 -2.92 1 98.56 127 SER A CA 1
ATOM 965 C C . SER A 1 127 ? 7.027 -24.359 -2.203 1 98.56 127 SER A C 1
ATOM 967 O O . SER A 1 127 ? 6.543 -25.453 -1.957 1 98.56 127 SER A O 1
ATOM 969 N N . GLU A 1 128 ? 8.234 -24.016 -1.873 1 98.38 128 GLU A N 1
ATOM 970 C CA . GLU A 1 128 ? 9.125 -24.969 -1.214 1 98.38 128 GLU A CA 1
ATOM 971 C C . GLU A 1 128 ? 8.609 -25.328 0.177 1 98.38 128 GLU A C 1
ATOM 973 O O . GLU A 1 128 ? 8.531 -26.516 0.526 1 98.38 128 GLU A O 1
ATOM 978 N N . ILE A 1 129 ? 8.234 -24.328 0.942 1 98.12 129 ILE A N 1
ATOM 979 C CA . ILE A 1 129 ? 7.887 -24.562 2.338 1 98.12 129 ILE A CA 1
ATOM 980 C C . ILE A 1 129 ? 6.621 -25.422 2.41 1 98.12 129 ILE A C 1
ATOM 982 O O . ILE A 1 129 ? 6.445 -26.203 3.35 1 98.12 129 ILE A O 1
ATOM 986 N N . ILE A 1 130 ? 5.785 -25.375 1.371 1 98.25 130 ILE A N 1
ATOM 987 C CA . ILE A 1 130 ? 4.523 -26.094 1.454 1 98.25 130 ILE A CA 1
ATOM 988 C C . ILE A 1 130 ? 4.613 -27.375 0.62 1 98.25 130 ILE A C 1
ATOM 990 O O . ILE A 1 130 ? 3.627 -28.094 0.474 1 98.25 130 ILE A O 1
ATOM 994 N N . ASN A 1 131 ? 5.762 -27.625 0.05 1 97.94 131 ASN A N 1
ATOM 995 C CA . ASN A 1 131 ? 5.926 -28.75 -0.852 1 97.94 131 ASN A CA 1
ATOM 996 C C . ASN A 1 131 ? 4.887 -28.734 -1.969 1 97.94 131 ASN A C 1
ATOM 998 O O . ASN A 1 131 ? 4.188 -29.734 -2.188 1 97.94 131 ASN A O 1
ATOM 1002 N N . ALA A 1 132 ? 4.836 -27.625 -2.678 1 98.31 132 ALA A N 1
ATOM 1003 C CA . ALA A 1 132 ? 3.848 -27.453 -3.738 1 98.31 132 ALA A CA 1
ATOM 1004 C C . ALA A 1 132 ? 4.113 -28.406 -4.898 1 98.31 132 ALA A C 1
ATOM 1006 O O . ALA A 1 132 ? 5.266 -28.672 -5.25 1 98.31 132 ALA A O 1
ATOM 1007 N N . ASP A 1 133 ? 3.037 -28.875 -5.473 1 97.38 133 ASP A N 1
ATOM 1008 C CA . ASP A 1 133 ? 3.133 -29.672 -6.688 1 97.38 133 ASP A CA 1
ATOM 1009 C C . ASP A 1 133 ? 3.443 -28.797 -7.898 1 97.38 133 ASP A C 1
ATOM 1011 O O . ASP A 1 133 ? 4.18 -29.219 -8.797 1 97.38 133 ASP A O 1
ATOM 1015 N N . TYR A 1 134 ? 2.904 -27.609 -7.926 1 97.69 134 TYR A N 1
ATOM 1016 C CA . TYR A 1 134 ? 3.094 -26.672 -9.023 1 97.69 134 TYR A CA 1
ATOM 1017 C C . TYR A 1 134 ? 3.32 -25.25 -8.508 1 97.69 134 TYR A C 1
ATOM 1019 O O . TYR A 1 134 ? 2.66 -24.812 -7.559 1 97.69 134 TYR A O 1
ATOM 1027 N N . LEU A 1 135 ? 4.254 -24.594 -9.086 1 98.31 135 LEU A N 1
ATOM 1028 C CA . LEU A 1 135 ? 4.324 -23.125 -9.102 1 98.31 135 LEU A CA 1
ATOM 1029 C C . LEU A 1 135 ? 3.812 -22.578 -10.422 1 98.31 135 LEU A C 1
ATOM 1031 O O . LEU A 1 135 ? 4.441 -22.766 -11.469 1 98.31 135 LEU A O 1
ATOM 1035 N N . VAL A 1 136 ? 2.682 -21.953 -10.375 1 98.38 136 VAL A N 1
ATOM 1036 C CA . VAL A 1 136 ? 2.096 -21.359 -11.57 1 98.38 136 VAL A CA 1
ATOM 1037 C C . VAL A 1 136 ? 2.484 -19.891 -11.656 1 98.38 136 VAL A C 1
ATOM 1039 O O . VAL A 1 136 ? 2.152 -19.094 -10.766 1 98.38 136 VAL A O 1
ATOM 1042 N N . LEU A 1 137 ? 3.199 -19.547 -12.664 1 97.62 137 LEU A N 1
ATOM 1043 C CA . LEU A 1 137 ? 3.516 -18.156 -12.945 1 97.62 137 LEU A CA 1
ATOM 1044 C C . LEU A 1 137 ? 2.521 -17.562 -13.938 1 97.62 137 LEU A C 1
ATOM 1046 O O . LEU A 1 137 ? 2.59 -17.859 -15.141 1 97.62 137 LEU A O 1
ATOM 1050 N N . ALA A 1 138 ? 1.588 -16.812 -13.422 1 97.06 138 ALA A N 1
ATOM 1051 C CA . ALA A 1 138 ? 0.661 -16.078 -14.281 1 97.06 138 ALA A CA 1
ATOM 1052 C C . ALA A 1 138 ? 1.229 -14.719 -14.664 1 97.06 138 ALA A C 1
ATOM 1054 O O . ALA A 1 138 ? 1.26 -13.805 -13.844 1 97.06 138 ALA A O 1
ATOM 1055 N N . THR A 1 139 ? 1.647 -14.562 -15.875 1 94.25 139 THR A N 1
ATOM 1056 C CA . THR A 1 139 ? 2.35 -13.375 -16.344 1 94.25 139 THR A CA 1
ATOM 1057 C C . THR A 1 139 ? 1.775 -12.891 -17.672 1 94.25 139 THR A C 1
ATOM 1059 O O . THR A 1 139 ? 0.717 -13.352 -18.094 1 94.25 139 THR A O 1
ATOM 1062 N N . ASN A 1 140 ? 2.424 -11.836 -18.25 1 90.31 140 ASN A N 1
ATOM 1063 C CA . ASN A 1 140 ? 1.878 -11.25 -19.469 1 90.31 140 ASN A CA 1
ATOM 1064 C C . ASN A 1 140 ? 2.451 -11.914 -20.719 1 90.31 140 ASN A C 1
ATOM 1066 O O . ASN A 1 140 ? 2.295 -11.398 -21.828 1 90.31 140 ASN A O 1
ATOM 1070 N N . VAL A 1 141 ? 3.15 -13.031 -20.547 1 89.94 141 VAL A N 1
ATOM 1071 C CA . VAL A 1 141 ? 3.656 -13.789 -21.672 1 89.94 141 VAL A CA 1
ATOM 1072 C C . VAL A 1 141 ? 2.938 -15.133 -21.766 1 89.94 141 VAL A C 1
ATOM 1074 O O . VAL A 1 141 ? 2.422 -15.633 -20.766 1 89.94 141 VAL A O 1
ATOM 1077 N N . ASN A 1 142 ? 2.98 -15.758 -22.938 1 92.69 142 ASN A N 1
ATOM 1078 C CA . ASN A 1 142 ? 2.232 -16.984 -23.156 1 92.69 142 ASN A CA 1
ATOM 1079 C C . ASN A 1 142 ? 2.99 -18.219 -22.656 1 92.69 142 ASN A C 1
ATOM 1081 O O . ASN A 1 142 ? 2.434 -19.312 -22.578 1 92.69 142 ASN A O 1
ATOM 1085 N N . GLY A 1 143 ? 4.223 -18.031 -22.328 1 93.56 143 GLY A N 1
ATOM 1086 C CA . GLY A 1 143 ? 5.09 -19.109 -21.859 1 93.56 143 GLY A CA 1
ATOM 1087 C C . GLY A 1 143 ? 6.562 -18.797 -22.031 1 93.56 143 GLY A C 1
ATOM 1088 O O . GLY A 1 143 ? 6.961 -17.625 -22.047 1 93.56 143 GLY A O 1
ATOM 1089 N N . VAL A 1 144 ? 7.348 -19.812 -22.047 1 92.38 144 VAL A N 1
ATOM 1090 C CA . VAL A 1 144 ? 8.789 -19.656 -22.234 1 92.38 144 VAL A CA 1
ATOM 1091 C C . VAL A 1 144 ? 9.125 -19.797 -23.719 1 92.38 144 VAL A C 1
ATOM 1093 O O . VAL A 1 144 ? 8.695 -20.734 -24.391 1 92.38 144 VAL A O 1
ATOM 1096 N N . TYR A 1 145 ? 9.883 -18.812 -24.156 1 90.38 145 TYR A N 1
ATOM 1097 C CA . TYR A 1 145 ? 10.297 -18.828 -25.562 1 90.38 145 TYR A CA 1
ATOM 1098 C C . TYR A 1 145 ? 11.773 -19.172 -25.688 1 90.38 145 TYR A C 1
ATOM 1100 O O . TYR A 1 145 ? 12.539 -19.016 -24.734 1 90.38 145 TYR A O 1
ATOM 1108 N N . THR A 1 146 ? 12.117 -19.547 -26.828 1 87.94 146 THR A N 1
ATOM 1109 C CA . THR A 1 146 ? 13.5 -19.938 -27.109 1 87.94 146 THR A CA 1
ATOM 1110 C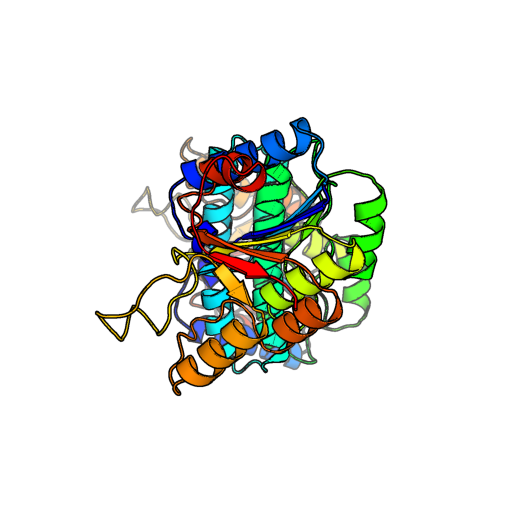 C . THR A 1 146 ? 14.43 -18.734 -26.953 1 87.94 146 THR A C 1
ATOM 1112 O O . THR A 1 146 ? 15.609 -18.891 -26.656 1 87.94 146 THR A O 1
ATOM 1115 N N . LYS A 1 147 ? 13.805 -17.609 -27.281 1 82.25 147 LYS A N 1
ATOM 1116 C CA . LYS A 1 147 ? 14.469 -16.328 -27.141 1 82.25 147 LYS A CA 1
ATOM 1117 C C . LYS A 1 147 ? 13.445 -15.203 -26.969 1 82.25 147 LYS A C 1
ATOM 1119 O O . LYS A 1 147 ? 12.242 -15.445 -26.984 1 82.25 147 LYS A O 1
ATOM 1124 N N . ASP A 1 148 ? 13.891 -14.102 -26.641 1 75.94 148 ASP A N 1
ATOM 1125 C CA . ASP A 1 148 ? 12.992 -12.977 -26.375 1 75.94 148 ASP A CA 1
ATOM 1126 C C . ASP A 1 148 ? 12.094 -12.703 -27.578 1 75.94 148 ASP A C 1
ATOM 1128 O O . ASP A 1 148 ? 12.555 -12.234 -28.625 1 75.94 148 ASP A O 1
ATOM 1132 N N . PRO A 1 149 ? 10.867 -12.945 -27.406 1 80 149 PRO A N 1
ATOM 1133 C CA . PRO A 1 149 ? 9.969 -12.773 -28.547 1 80 149 PRO A CA 1
ATOM 1134 C C . PRO A 1 149 ? 9.789 -11.312 -28.953 1 80 149 PRO A C 1
ATOM 1136 O O . PRO A 1 149 ? 9.336 -11.031 -30.062 1 80 149 PRO A O 1
ATOM 1139 N N . GLN A 1 150 ? 10.008 -10.391 -28.031 1 76.62 150 GLN A N 1
ATOM 1140 C CA . GLN A 1 150 ? 9.93 -8.969 -28.359 1 76.62 150 GLN A CA 1
ATOM 1141 C C . GLN A 1 150 ? 11.086 -8.547 -29.25 1 76.62 150 GLN A C 1
ATOM 1143 O O . GLN A 1 150 ? 10.969 -7.574 -30 1 76.62 150 GLN A O 1
ATOM 1148 N N . LYS A 1 151 ? 12.133 -9.32 -29.156 1 76.62 151 LYS A N 1
ATOM 1149 C CA . LYS A 1 151 ? 13.344 -8.977 -29.891 1 76.62 151 LYS A CA 1
ATOM 1150 C C . LYS A 1 151 ? 13.484 -9.836 -31.156 1 76.62 151 LYS A C 1
ATOM 1152 O O . LYS A 1 151 ? 14.047 -9.391 -32.156 1 76.62 151 LYS A O 1
ATOM 1157 N N . PHE A 1 152 ? 13.031 -11.023 -31.062 1 82.06 152 PHE A N 1
ATOM 1158 C CA . PHE A 1 152 ? 13.234 -11.969 -32.156 1 82.06 152 PHE A CA 1
ATOM 1159 C C . PHE A 1 152 ? 11.898 -12.484 -32.656 1 82.06 152 PHE A C 1
ATOM 1161 O O . PHE A 1 152 ? 11.164 -13.164 -31.953 1 82.06 152 PHE A O 1
ATOM 1168 N N . VAL A 1 153 ? 11.664 -12.312 -33.875 1 86.12 153 VAL A N 1
ATOM 1169 C CA . VAL A 1 153 ? 10.391 -12.672 -34.5 1 86.12 153 VAL A CA 1
ATOM 1170 C C . VAL A 1 153 ? 10.289 -14.188 -34.625 1 86.12 153 VAL A C 1
ATOM 1172 O O . VAL A 1 153 ? 9.188 -14.742 -34.688 1 86.12 153 VAL A O 1
ATOM 1175 N N . ASP A 1 154 ? 11.438 -14.844 -34.656 1 88.12 154 ASP A N 1
ATOM 1176 C CA . ASP A 1 154 ? 11.422 -16.297 -34.844 1 88.12 154 ASP A CA 1
ATOM 1177 C C . ASP A 1 154 ? 11.406 -17.047 -33.531 1 88.12 154 ASP A C 1
ATOM 1179 O O . ASP A 1 154 ? 11.586 -18.266 -33.5 1 88.12 154 ASP A O 1
ATOM 1183 N N . ALA A 1 155 ? 11.227 -16.266 -32.469 1 88.25 155 ALA A N 1
ATOM 1184 C CA . ALA A 1 155 ? 11.117 -16.906 -31.172 1 88.25 155 ALA A CA 1
ATOM 1185 C C . ALA A 1 155 ? 9.969 -17.906 -31.141 1 88.25 155 ALA A C 1
ATOM 1187 O O . ALA A 1 155 ? 8.875 -17.625 -31.656 1 88.25 155 ALA A O 1
ATOM 1188 N N . LYS A 1 156 ? 10.203 -19.078 -30.594 1 92.12 156 LYS A N 1
ATOM 1189 C CA . LYS A 1 156 ? 9.188 -20.125 -30.516 1 92.12 156 LYS A CA 1
ATOM 1190 C C . LYS A 1 156 ? 8.852 -20.453 -29.062 1 92.12 156 LYS A C 1
ATOM 1192 O O . LYS A 1 156 ? 9.75 -20.531 -28.219 1 92.12 156 LYS A O 1
ATOM 1197 N N . LEU A 1 157 ? 7.637 -20.703 -28.922 1 93.81 157 LEU A N 1
ATOM 1198 C CA . LEU A 1 157 ? 7.164 -21.109 -27.609 1 93.81 157 LEU A CA 1
ATOM 1199 C C . LEU A 1 157 ? 7.559 -22.547 -27.297 1 93.81 157 LEU A C 1
ATOM 1201 O O . LEU A 1 157 ? 7.434 -23.422 -28.156 1 93.81 157 LEU A O 1
ATOM 1205 N N . LEU A 1 158 ? 8.047 -22.812 -26.094 1 94.06 158 LEU A N 1
ATOM 1206 C CA . LEU A 1 158 ? 8.414 -24.141 -25.625 1 94.06 158 LEU A CA 1
ATOM 1207 C C . LEU A 1 158 ? 7.367 -24.688 -24.672 1 94.06 158 LEU A C 1
ATOM 1209 O O . LEU A 1 158 ? 7.301 -24.266 -23.516 1 94.06 158 LEU A O 1
ATOM 1213 N N . PRO A 1 159 ? 6.582 -25.641 -25.156 1 94.81 159 PRO A N 1
ATOM 1214 C CA . PRO A 1 159 ? 5.531 -26.141 -24.266 1 94.81 159 PRO A CA 1
ATOM 1215 C C . PRO A 1 159 ? 6.082 -26.875 -23.047 1 94.81 159 PRO A C 1
ATOM 1217 O O . PRO A 1 159 ? 5.426 -26.922 -22 1 94.81 159 PRO A O 1
ATOM 1220 N N . LYS A 1 160 ? 7.211 -27.5 -23.25 1 96.06 160 LYS A N 1
ATOM 1221 C CA . LYS A 1 160 ? 7.855 -28.234 -22.172 1 96.06 160 LYS A CA 1
ATOM 1222 C C . LYS A 1 160 ? 9.367 -28.047 -22.188 1 96.06 160 LYS A C 1
ATOM 1224 O O . LYS A 1 160 ? 9.984 -28.062 -23.266 1 96.06 160 LYS A O 1
ATOM 1229 N N . LEU A 1 161 ? 9.922 -27.812 -21.031 1 95.12 161 LEU A N 1
ATOM 1230 C CA . LEU A 1 161 ? 11.375 -27.703 -20.906 1 95.12 161 LEU A CA 1
ATOM 1231 C C . LEU A 1 161 ? 11.836 -28.062 -19.5 1 95.12 161 LEU A C 1
ATOM 1233 O O . LEU A 1 161 ? 11.023 -28.141 -18.578 1 95.12 161 LEU A O 1
ATOM 1237 N N . THR A 1 162 ? 13.141 -28.344 -19.344 1 96 162 THR A N 1
ATOM 1238 C CA . THR A 1 162 ? 13.719 -28.625 -18.047 1 96 162 THR A CA 1
ATOM 1239 C C . THR A 1 162 ? 14.195 -27.344 -17.359 1 96 162 THR A C 1
ATOM 1241 O O . THR A 1 162 ? 14.273 -26.297 -18 1 96 162 THR A O 1
ATOM 1244 N N . VAL A 1 163 ? 14.484 -27.469 -16.125 1 94 163 VAL A N 1
ATOM 1245 C CA . VAL A 1 163 ? 14.992 -26.328 -15.375 1 94 163 VAL A CA 1
ATOM 1246 C C . VAL A 1 163 ? 16.312 -25.859 -15.969 1 94 163 VAL A C 1
ATOM 1248 O O . VAL A 1 163 ? 16.562 -24.672 -16.109 1 94 163 VAL A O 1
ATOM 1251 N N . SER A 1 164 ? 17.109 -26.812 -16.406 1 92.31 164 SER A N 1
ATOM 1252 C CA . SER A 1 164 ? 18.406 -26.5 -17 1 92.31 164 SER A CA 1
ATOM 1253 C C . SER A 1 164 ? 18.234 -25.734 -18.312 1 92.31 164 SER A C 1
ATOM 1255 O O . SER A 1 164 ? 18.984 -24.797 -18.594 1 92.31 164 SER A O 1
ATOM 1257 N N . GLU A 1 165 ? 17.297 -26.188 -19.047 1 91.94 165 GLU A N 1
ATOM 1258 C CA . GLU A 1 165 ? 17 -25.5 -20.297 1 91.94 165 GLU A CA 1
ATOM 1259 C C . GLU A 1 165 ? 16.531 -24.062 -20.031 1 91.94 165 GLU A C 1
ATOM 1261 O O . GLU A 1 165 ? 16.953 -23.141 -20.719 1 91.94 165 GLU A O 1
ATOM 1266 N N . LEU A 1 166 ? 15.664 -23.938 -19.062 1 90.62 166 LEU A N 1
ATOM 1267 C CA . LEU A 1 166 ? 15.164 -22.625 -18.703 1 90.62 166 LEU A CA 1
ATOM 1268 C C . LEU A 1 166 ? 16.312 -21.703 -18.281 1 90.62 166 LEU A C 1
ATOM 1270 O O . LEU A 1 166 ? 16.391 -20.547 -18.719 1 90.62 166 LEU A O 1
ATOM 1274 N N . LYS A 1 167 ? 17.156 -22.188 -17.484 1 88.12 167 LYS A N 1
ATOM 1275 C CA . LYS A 1 167 ? 18.328 -21.438 -17.016 1 88.12 167 LYS A CA 1
ATOM 1276 C C . LYS A 1 167 ? 19.156 -20.922 -18.188 1 88.12 167 LYS A C 1
ATOM 1278 O O . LYS A 1 167 ? 19.562 -19.766 -18.219 1 88.12 167 LYS A O 1
ATOM 1283 N N . THR A 1 168 ? 19.406 -21.75 -19.109 1 87.25 168 THR A N 1
ATOM 1284 C CA . THR A 1 168 ? 20.203 -21.406 -20.281 1 87.25 168 THR A CA 1
ATOM 1285 C C . THR A 1 168 ? 19.531 -20.297 -21.094 1 87.25 168 THR A C 1
ATOM 1287 O O . THR A 1 168 ? 20.188 -19.359 -21.547 1 87.25 168 THR A O 1
ATOM 1290 N N . ILE A 1 169 ? 18.281 -20.453 -21.219 1 84.94 169 ILE A N 1
ATOM 1291 C CA . ILE A 1 169 ? 17.516 -19.484 -21.984 1 84.94 169 ILE A CA 1
ATOM 1292 C C . ILE A 1 169 ? 17.562 -18.125 -21.281 1 84.94 169 ILE A C 1
ATOM 1294 O O . ILE A 1 169 ? 17.766 -17.094 -21.922 1 84.94 169 ILE A O 1
ATOM 1298 N N . LEU A 1 170 ? 17.312 -18.125 -19.953 1 82.12 170 LEU A N 1
ATOM 1299 C CA . LEU A 1 170 ? 17.266 -16.891 -19.188 1 82.12 170 LEU A CA 1
ATOM 1300 C C . LEU A 1 170 ? 18.641 -16.234 -19.141 1 82.12 170 LEU A C 1
ATOM 1302 O O . LEU A 1 170 ? 18.734 -15 -19.109 1 82.12 170 LEU A O 1
ATOM 1306 N N . GLU A 1 171 ? 19.625 -16.984 -19.016 1 76.56 171 GLU A N 1
ATOM 1307 C CA . GLU A 1 171 ? 21 -16.484 -19.016 1 76.56 171 GLU A CA 1
ATOM 1308 C C . GLU A 1 171 ? 21.359 -15.883 -20.375 1 76.56 171 GLU A C 1
ATOM 1310 O O . GLU A 1 171 ? 22.078 -14.883 -20.453 1 76.56 171 GLU A O 1
ATOM 1315 N N . GLY A 1 172 ? 20.938 -16.562 -21.344 1 67.69 172 GLY A N 1
ATOM 1316 C CA . GLY A 1 172 ? 21.234 -16.094 -22.688 1 67.69 172 GLY A CA 1
ATOM 1317 C C . GLY A 1 172 ? 20.422 -14.875 -23.094 1 67.69 172 GLY A C 1
ATOM 1318 O O . GLY A 1 172 ? 20.828 -14.109 -23.969 1 67.69 172 GLY A O 1
ATOM 1319 N N . SER A 1 173 ? 19.172 -14.984 -22.672 1 60.22 173 SER A N 1
ATOM 1320 C CA . SER A 1 173 ? 18.297 -13.852 -22.953 1 60.22 173 SER A CA 1
ATOM 1321 C C . SER A 1 173 ? 18.719 -12.625 -22.156 1 60.22 173 SER A C 1
ATOM 1323 O O . SER A 1 173 ? 18.125 -11.555 -22.297 1 60.22 173 SER A O 1
ATOM 1325 N N . GLN A 1 174 ? 19.469 -12.922 -21.094 1 51.97 174 GLN A N 1
ATOM 1326 C CA . GLN A 1 174 ? 19.953 -11.828 -20.266 1 51.97 174 GLN A CA 1
ATOM 1327 C C . GLN A 1 174 ? 20.719 -10.805 -21.094 1 51.97 174 GLN A C 1
ATOM 1329 O O . GLN A 1 174 ? 21.953 -10.797 -21.094 1 51.97 174 GLN A O 1
ATOM 1334 N N . SER A 1 175 ? 20.469 -10.758 -22.328 1 42.59 175 SER A N 1
ATOM 1335 C CA . SER A 1 175 ? 21.047 -9.516 -22.828 1 42.59 175 SER A CA 1
ATOM 1336 C C . SER A 1 175 ? 20.797 -8.367 -21.844 1 42.59 175 SER A C 1
ATOM 1338 O O . SER A 1 175 ? 19.891 -8.438 -21.016 1 42.59 175 SER A O 1
ATOM 1340 N N . VAL A 1 176 ? 21.703 -7.141 -21.734 1 37.25 176 VAL A N 1
ATOM 1341 C CA . VAL A 1 176 ? 21.969 -5.965 -20.922 1 37.25 176 VAL A CA 1
ATOM 1342 C C . VAL A 1 176 ? 20.656 -5.258 -20.578 1 37.25 176 VAL A C 1
ATOM 1344 O O . VAL A 1 176 ? 20.641 -4.332 -19.766 1 37.25 176 VAL A O 1
ATOM 1347 N N . ASN A 1 177 ? 19.594 -5.176 -21.359 1 35.69 177 ASN A N 1
ATOM 1348 C CA . ASN A 1 177 ? 18.609 -4.117 -21.172 1 35.69 177 ASN A CA 1
ATOM 1349 C C . ASN A 1 177 ? 17.547 -4.504 -20.156 1 35.69 177 ASN A C 1
ATOM 1351 O O . ASN A 1 177 ? 17.266 -5.688 -19.969 1 35.69 177 ASN A O 1
ATOM 1355 N N . ALA A 1 178 ? 16.875 -3.529 -19.656 1 39.16 178 ALA A N 1
ATOM 1356 C CA . ALA A 1 178 ? 15.992 -3.322 -18.516 1 39.16 178 ALA A CA 1
ATOM 1357 C C . ALA A 1 178 ? 14.906 -4.391 -18.469 1 39.16 178 ALA A C 1
ATOM 1359 O O . ALA A 1 178 ? 14.164 -4.492 -17.484 1 39.16 178 ALA A O 1
ATOM 1360 N N . GLY A 1 179 ? 14.305 -4.855 -19.625 1 40.66 179 GLY A N 1
ATOM 1361 C CA . GLY A 1 179 ? 13.07 -5.621 -19.594 1 40.66 179 GLY A CA 1
ATOM 1362 C C . GLY A 1 179 ? 13.297 -7.105 -19.375 1 40.66 179 GLY A C 1
ATOM 1363 O O . GLY A 1 179 ? 13.188 -7.895 -20.328 1 40.66 179 GLY A O 1
ATOM 1364 N N . LYS A 1 180 ? 14.078 -7.496 -18.703 1 45.84 180 LYS A N 1
ATOM 1365 C CA . LYS A 1 180 ? 14.477 -8.883 -18.484 1 45.84 180 LYS A CA 1
ATOM 1366 C C . LYS A 1 180 ? 13.266 -9.797 -18.406 1 45.84 180 LYS A C 1
ATOM 1368 O O . LYS A 1 180 ? 12.25 -9.438 -17.797 1 45.84 180 LYS A O 1
ATOM 1373 N N . TYR A 1 181 ? 13.094 -10.602 -19.547 1 49.44 181 TYR A N 1
ATOM 1374 C CA . TYR A 1 181 ? 12.242 -11.773 -19.422 1 49.44 181 TYR A CA 1
ATOM 1375 C C . TYR A 1 181 ? 12.344 -12.383 -18.031 1 49.44 181 TYR A C 1
ATOM 1377 O O . TYR A 1 181 ? 13.195 -13.242 -17.781 1 49.44 181 TYR A O 1
ATOM 1385 N N . GLU A 1 182 ? 12.086 -11.484 -17 1 62.22 182 GLU A N 1
ATOM 1386 C CA . GLU A 1 182 ? 12.32 -11.797 -15.602 1 62.22 182 GLU A CA 1
ATOM 1387 C C . GLU A 1 182 ? 11.242 -12.734 -15.055 1 62.22 182 GLU A C 1
ATOM 1389 O O . GLU A 1 182 ? 10.336 -12.305 -14.352 1 62.22 182 GLU A O 1
ATOM 1394 N N . LEU A 1 183 ? 11.078 -13.914 -15.742 1 78 183 LEU A N 1
ATOM 1395 C CA . LEU A 1 183 ? 10.148 -14.891 -15.188 1 78 183 LEU A CA 1
ATOM 1396 C C . LEU A 1 183 ? 10.578 -15.32 -13.789 1 78 183 LEU A C 1
ATOM 1398 O O . LEU A 1 183 ? 9.852 -15.102 -12.812 1 78 183 LEU A O 1
ATOM 1402 N N . LEU A 1 184 ? 11.797 -15.883 -13.68 1 86.69 184 LEU A N 1
ATOM 1403 C CA . LEU A 1 184 ? 12.375 -16.297 -12.406 1 86.69 184 LEU A CA 1
ATOM 1404 C C . LEU A 1 184 ? 13.789 -15.734 -12.242 1 86.69 184 LEU A C 1
ATOM 1406 O O . LEU A 1 184 ? 14.609 -15.82 -13.156 1 86.69 184 LEU A O 1
ATOM 1410 N N . ASP A 1 185 ? 14 -15.141 -11.172 1 86.44 185 ASP A N 1
ATOM 1411 C CA . ASP A 1 185 ? 15.352 -14.688 -10.867 1 86.44 185 ASP A CA 1
ATOM 1412 C C . ASP A 1 185 ? 16.234 -15.852 -10.43 1 86.44 185 ASP A C 1
ATOM 1414 O O . ASP A 1 185 ? 15.75 -16.969 -10.219 1 86.44 185 ASP A O 1
ATOM 1418 N N . PRO A 1 186 ? 17.484 -15.672 -10.367 1 86.31 186 PRO A N 1
ATOM 1419 C CA . PRO A 1 186 ? 18.406 -16.766 -10.047 1 86.31 186 PRO A CA 1
ATOM 1420 C C . PRO A 1 186 ? 18.062 -17.469 -8.734 1 86.31 186 PRO A C 1
ATOM 1422 O O . PRO A 1 186 ? 18.172 -18.688 -8.641 1 86.31 186 PRO A O 1
ATOM 1425 N N . LEU A 1 187 ? 17.656 -16.688 -7.793 1 87.81 187 LEU A N 1
ATOM 1426 C CA . LEU A 1 187 ? 17.266 -17.297 -6.523 1 87.81 187 LEU A CA 1
ATOM 1427 C C . LEU A 1 187 ? 16.062 -18.203 -6.695 1 87.81 187 LEU A C 1
ATOM 1429 O O . LEU A 1 187 ? 16.031 -19.328 -6.18 1 87.81 187 LEU A O 1
ATOM 1433 N N . ALA A 1 188 ? 15.102 -17.75 -7.383 1 93.56 188 ALA A N 1
ATOM 1434 C CA . ALA A 1 188 ? 13.891 -18.531 -7.621 1 93.56 188 ALA A CA 1
ATOM 1435 C C . ALA A 1 188 ? 14.211 -19.812 -8.375 1 93.56 188 ALA A C 1
ATOM 1437 O O . ALA A 1 188 ? 13.68 -20.875 -8.047 1 93.56 188 ALA A O 1
ATOM 1438 N N . ILE A 1 189 ? 15.055 -19.688 -9.312 1 92.06 189 ILE A N 1
ATOM 1439 C CA . ILE A 1 189 ? 15.43 -20.844 -10.117 1 92.06 189 ILE A CA 1
ATOM 1440 C C . ILE A 1 189 ? 16.109 -21.891 -9.234 1 92.06 189 ILE A C 1
ATOM 1442 O O . ILE A 1 189 ? 15.812 -23.078 -9.328 1 92.06 189 ILE A O 1
ATOM 1446 N N . LYS A 1 190 ? 17.031 -21.453 -8.445 1 93.12 190 LYS A N 1
ATOM 1447 C CA . LYS A 1 190 ? 17.734 -22.359 -7.543 1 93.12 190 LYS A CA 1
ATOM 1448 C C . LYS A 1 190 ? 16.766 -23.094 -6.625 1 93.12 190 LYS A C 1
ATOM 1450 O O . LYS A 1 190 ? 16.906 -24.297 -6.395 1 93.12 190 LYS A O 1
ATOM 1455 N N . ILE A 1 191 ? 15.82 -22.406 -6.141 1 95.69 191 ILE A N 1
ATOM 1456 C CA . ILE A 1 191 ? 14.844 -22.984 -5.223 1 95.69 191 ILE A CA 1
ATOM 1457 C C . ILE A 1 191 ? 13.984 -24.016 -5.957 1 95.69 191 ILE A C 1
ATOM 1459 O O . ILE A 1 191 ? 13.773 -25.125 -5.461 1 95.69 191 ILE A O 1
ATOM 1463 N N . VAL A 1 192 ? 13.547 -23.656 -7.109 1 95.25 192 VAL A N 1
ATOM 1464 C CA . VAL A 1 192 ? 12.711 -24.547 -7.922 1 95.25 192 VAL A CA 1
ATOM 1465 C C . VAL A 1 192 ? 13.484 -25.812 -8.25 1 95.25 192 VAL A C 1
ATOM 1467 O O . VAL A 1 192 ? 12.93 -26.922 -8.188 1 95.25 192 VAL A O 1
ATOM 1470 N N . GLU A 1 193 ? 14.727 -25.609 -8.516 1 94.69 193 GLU A N 1
ATOM 1471 C CA . GLU A 1 193 ? 15.586 -26.75 -8.875 1 94.69 193 GLU A CA 1
ATOM 1472 C C . GL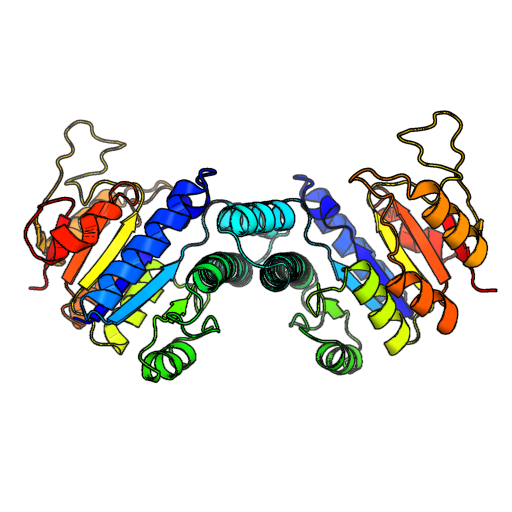U A 1 193 ? 15.789 -27.672 -7.684 1 94.69 193 GLU A C 1
ATOM 1474 O O . GLU A 1 193 ? 15.555 -28.875 -7.781 1 94.69 193 GLU A O 1
ATOM 1479 N N . ARG A 1 194 ? 16.203 -27.094 -6.586 1 95.69 194 ARG A N 1
ATOM 1480 C CA . ARG A 1 194 ? 16.547 -27.922 -5.434 1 95.69 194 ARG A CA 1
ATOM 1481 C C . ARG A 1 194 ? 15.32 -28.609 -4.859 1 95.69 194 ARG A C 1
ATOM 1483 O O . ARG A 1 194 ? 15.422 -29.703 -4.289 1 95.69 194 ARG A O 1
ATOM 1490 N N . SER A 1 195 ? 14.188 -28.062 -5.031 1 96.88 195 SER A N 1
ATOM 1491 C CA . SER A 1 195 ? 12.969 -28.594 -4.434 1 96.88 195 SER A CA 1
ATOM 1492 C C . SER A 1 195 ? 12.164 -29.406 -5.453 1 96.88 195 SER A C 1
ATOM 1494 O O . SER A 1 195 ? 11.117 -29.969 -5.121 1 96.88 195 SER A O 1
ATOM 1496 N N . LYS A 1 196 ? 12.617 -29.469 -6.715 1 96.81 196 LYS A N 1
ATOM 1497 C CA . LYS A 1 196 ? 12.008 -30.234 -7.797 1 96.81 196 LYS A CA 1
ATOM 1498 C C . LYS A 1 196 ? 10.539 -29.844 -7.984 1 96.81 196 LYS A C 1
ATOM 1500 O O . LYS A 1 196 ? 9.672 -30.719 -8.086 1 96.81 196 LYS A O 1
ATOM 1505 N N . ILE A 1 197 ? 10.312 -28.594 -7.965 1 96.56 197 ILE A N 1
ATOM 1506 C CA . ILE A 1 197 ? 8.969 -28.047 -8.148 1 96.56 197 ILE A CA 1
ATOM 1507 C C . ILE A 1 197 ? 8.68 -27.891 -9.641 1 96.56 197 ILE A C 1
ATOM 1509 O O . ILE A 1 197 ? 9.523 -27.406 -10.398 1 96.56 197 ILE A O 1
ATOM 1513 N N . LYS A 1 198 ? 7.535 -28.344 -10.086 1 97.38 198 LYS A N 1
ATOM 1514 C CA . LYS A 1 198 ? 7.098 -28.078 -11.453 1 97.38 198 LYS A CA 1
ATOM 1515 C C . LYS A 1 198 ? 6.602 -26.641 -11.602 1 97.38 198 LYS A C 1
ATOM 1517 O O . LYS A 1 198 ? 5.883 -26.141 -10.734 1 97.38 198 LYS A O 1
ATOM 1522 N N . VAL A 1 199 ? 7.02 -26 -12.688 1 97.38 199 VAL A N 1
ATOM 1523 C CA . VAL A 1 199 ? 6.617 -24.625 -12.914 1 97.38 199 VAL A CA 1
ATOM 1524 C C . VAL A 1 199 ? 5.746 -24.531 -14.164 1 97.38 199 VAL A C 1
ATOM 1526 O O . VAL A 1 199 ? 6.125 -25.031 -15.227 1 97.38 199 VAL A O 1
ATOM 1529 N N . LEU A 1 200 ? 4.609 -24.016 -14.016 1 97.5 200 LEU A N 1
ATOM 1530 C CA . LEU A 1 200 ? 3.742 -23.719 -15.148 1 97.5 200 LEU A CA 1
ATOM 1531 C C . LEU A 1 200 ? 3.723 -22.234 -15.445 1 97.5 200 LEU A C 1
ATOM 1533 O O . LEU A 1 200 ? 3.424 -21.422 -14.562 1 97.5 200 LEU A O 1
ATOM 1537 N N . VAL A 1 201 ? 4.113 -21.844 -16.625 1 96.75 201 VAL A N 1
ATOM 1538 C CA . VAL A 1 201 ? 4.074 -20.453 -17.062 1 96.75 201 VAL A CA 1
ATOM 1539 C C . VAL A 1 201 ? 2.885 -20.234 -18 1 96.75 201 VAL A C 1
ATOM 1541 O O . VAL A 1 201 ? 2.779 -20.891 -19.031 1 96.75 201 VAL A O 1
ATOM 1544 N N . ILE A 1 202 ? 2.031 -19.297 -17.672 1 96.81 202 ILE A N 1
ATOM 1545 C CA . ILE A 1 202 ? 0.856 -19.047 -18.484 1 96.81 202 ILE A CA 1
ATOM 1546 C C . ILE A 1 202 ? 0.583 -17.547 -18.531 1 96.81 202 ILE A C 1
ATOM 1548 O O . ILE A 1 202 ? 1.014 -16.797 -17.656 1 96.81 202 ILE A O 1
ATOM 1552 N N . ASN A 1 203 ? -0.088 -17.109 -19.578 1 95.38 203 ASN A N 1
ATOM 1553 C CA . ASN A 1 203 ? -0.592 -15.75 -19.641 1 95.38 203 ASN A CA 1
ATOM 1554 C C . ASN A 1 203 ? -1.758 -15.531 -18.688 1 95.38 203 ASN A C 1
ATOM 1556 O O . ASN A 1 203 ? -2.68 -16.344 -18.625 1 95.38 203 ASN A O 1
ATOM 1560 N N . PHE A 1 204 ? -1.709 -14.445 -17.906 1 94.94 204 PHE A N 1
ATOM 1561 C CA . PHE A 1 204 ? -2.771 -14.234 -16.922 1 94.94 204 PHE A CA 1
ATOM 1562 C C . PHE A 1 204 ? -4.105 -13.992 -17.625 1 94.94 204 PHE A C 1
ATOM 1564 O O . PHE A 1 204 ? -5.164 -14.062 -16.984 1 94.94 204 PHE A O 1
ATOM 1571 N N . LYS A 1 205 ? -4.152 -13.766 -18.938 1 93.44 205 LYS A N 1
ATOM 1572 C CA . LYS A 1 205 ? -5.387 -13.672 -19.719 1 93.44 205 LYS A CA 1
ATOM 1573 C C . LYS A 1 205 ? -6.047 -15.039 -19.875 1 93.44 205 LYS A C 1
ATOM 1575 O O . LYS A 1 205 ? -7.227 -15.125 -20.219 1 93.44 205 LYS A O 1
ATOM 1580 N N . ASP A 1 206 ? -5.309 -16.062 -19.609 1 95.5 206 ASP A N 1
ATOM 1581 C CA . ASP A 1 206 ? -5.809 -17.422 -19.797 1 95.5 206 ASP A CA 1
ATOM 1582 C C . ASP A 1 206 ? -6.02 -18.109 -18.453 1 95.5 206 ASP A C 1
ATOM 1584 O O . ASP A 1 206 ? -6.023 -19.344 -18.375 1 95.5 206 ASP A O 1
ATOM 1588 N N . LEU A 1 207 ? -6.18 -17.375 -17.406 1 96.38 207 LEU A N 1
ATOM 1589 C CA . LEU A 1 207 ? -6.305 -17.922 -16.062 1 96.38 207 LEU A CA 1
ATOM 1590 C C . LEU A 1 207 ? -7.543 -18.812 -15.938 1 96.38 207 LEU A C 1
ATOM 1592 O O . LEU A 1 207 ? -7.562 -19.766 -15.164 1 96.38 207 LEU A O 1
ATOM 1596 N N . ASN A 1 208 ? -8.57 -18.453 -16.703 1 94.94 208 ASN A N 1
ATOM 1597 C CA . ASN A 1 208 ? -9.797 -19.234 -16.688 1 94.94 208 ASN A CA 1
ATOM 1598 C C . ASN A 1 208 ? -9.555 -20.672 -17.125 1 94.94 208 ASN A C 1
ATOM 1600 O O . ASN A 1 208 ? -10.336 -21.562 -16.812 1 94.94 208 ASN A O 1
ATOM 1604 N N . LYS A 1 209 ? -8.5 -20.938 -17.781 1 96.62 209 LYS A N 1
ATOM 1605 C CA . LYS A 1 209 ? -8.188 -22.266 -18.297 1 96.62 209 LYS A CA 1
ATOM 1606 C C . LYS A 1 209 ? -7.293 -23.031 -17.328 1 96.62 209 LYS A C 1
ATOM 1608 O O . LYS A 1 209 ? -7.016 -24.219 -17.531 1 96.62 209 LYS A O 1
ATOM 1613 N N . LEU A 1 210 ? -6.859 -22.422 -16.281 1 97.12 210 LEU A N 1
ATOM 1614 C CA . LEU A 1 210 ? -5.871 -22.984 -15.375 1 97.12 210 LEU A CA 1
ATOM 1615 C C . LEU A 1 210 ? -6.363 -24.312 -14.805 1 97.12 210 LEU A C 1
ATOM 1617 O O . LEU A 1 210 ? -5.633 -25.312 -14.812 1 97.12 210 LEU A O 1
ATOM 1621 N N . PRO A 1 211 ? -7.641 -24.438 -14.352 1 95.69 211 PRO A N 1
ATOM 1622 C CA . PRO A 1 211 ? -8.094 -25.734 -13.82 1 95.69 211 PRO A CA 1
ATOM 1623 C C . PRO A 1 211 ? -7.992 -26.859 -14.836 1 95.69 211 PRO A C 1
ATOM 1625 O O . PRO A 1 211 ? -7.574 -27.969 -14.492 1 95.69 211 PRO A O 1
ATOM 1628 N N . ASN A 1 212 ? -8.297 -26.5 -16.047 1 94.88 212 ASN A N 1
ATOM 1629 C CA . ASN A 1 212 ? -8.234 -27.516 -17.094 1 94.88 212 ASN A CA 1
ATOM 1630 C C . ASN A 1 212 ? -6.789 -27.875 -17.438 1 94.88 212 ASN A C 1
ATOM 1632 O O . ASN A 1 212 ? -6.504 -29.031 -17.766 1 94.88 212 ASN A O 1
ATOM 1636 N N . ILE A 1 213 ? -5.984 -26.938 -17.391 1 95.19 213 ILE A N 1
ATOM 1637 C CA . ILE A 1 213 ? -4.57 -27.188 -17.656 1 95.19 213 ILE A CA 1
ATOM 1638 C C . ILE A 1 213 ? -3.998 -28.109 -16.578 1 95.19 213 ILE A C 1
ATOM 1640 O O . ILE A 1 213 ? -3.311 -29.078 -16.906 1 95.19 213 ILE A O 1
ATOM 1644 N N . LEU A 1 214 ? -4.328 -27.875 -15.367 1 94.56 214 LEU A N 1
ATOM 1645 C CA . LEU A 1 214 ? -3.801 -28.641 -14.25 1 94.56 214 LEU A CA 1
ATOM 1646 C C . LEU A 1 214 ? -4.324 -30.078 -14.281 1 94.56 214 LEU A C 1
ATOM 1648 O O . LEU A 1 214 ? -3.645 -31 -13.836 1 94.56 214 LEU A O 1
ATOM 1652 N N . LYS A 1 215 ? -5.484 -30.281 -14.883 1 92.5 215 LYS A N 1
ATOM 1653 C CA . LYS A 1 215 ? -6.078 -31.609 -15.008 1 92.5 215 LYS A CA 1
ATOM 1654 C C . LYS A 1 215 ? -5.512 -32.375 -16.203 1 92.5 215 LYS A C 1
ATOM 1656 O O . LYS A 1 215 ? -5.746 -33.562 -16.375 1 92.5 215 LYS A O 1
ATOM 1661 N N . GLY A 1 216 ? -4.887 -31.609 -17.047 1 91.25 216 GLY A N 1
ATOM 1662 C CA . GLY A 1 216 ? -4.312 -32.25 -18.234 1 91.25 216 GLY A CA 1
ATOM 1663 C C . GLY A 1 216 ? -5.242 -32.219 -19.438 1 91.25 216 GLY A C 1
ATOM 1664 O O . GLY A 1 216 ? -4.961 -32.844 -20.469 1 91.25 216 GLY A O 1
ATOM 1665 N N . ASN A 1 217 ? -6.262 -31.438 -19.406 1 92.56 217 ASN A N 1
ATOM 1666 C CA . ASN A 1 217 ? -7.27 -31.406 -20.453 1 92.56 217 ASN A CA 1
ATOM 1667 C C . ASN A 1 217 ? -6.93 -30.359 -21.516 1 92.56 217 ASN A C 1
ATOM 1669 O O . ASN A 1 217 ? -7.535 -30.328 -22.594 1 92.56 217 ASN A O 1
ATOM 1673 N N . GLU A 1 218 ? -5.984 -29.453 -21.203 1 91.19 218 GLU A N 1
ATOM 1674 C CA . GLU A 1 218 ? -5.578 -28.359 -22.078 1 91.19 218 GLU A CA 1
ATOM 1675 C C . GLU A 1 218 ? -4.082 -28.094 -21.969 1 91.19 218 GLU A C 1
ATOM 1677 O O . GLU A 1 218 ? -3.516 -28.141 -20.875 1 91.19 218 GLU A O 1
ATOM 1682 N N . ILE A 1 219 ? -3.561 -27.922 -23.109 1 89.25 219 ILE A N 1
ATOM 1683 C CA . ILE A 1 219 ? -2.143 -27.578 -23.125 1 89.25 219 ILE A CA 1
ATOM 1684 C C . ILE A 1 219 ? -1.97 -26.109 -23.516 1 89.25 219 ILE A C 1
ATOM 1686 O O . ILE A 1 219 ? -2.244 -25.734 -24.656 1 89.25 219 ILE A O 1
ATOM 1690 N N . LEU A 1 220 ? -1.661 -25.328 -22.609 1 94.25 220 LEU A N 1
ATOM 1691 C CA . LEU A 1 220 ? -1.373 -23.906 -22.797 1 94.25 220 LEU A CA 1
ATOM 1692 C C . LEU A 1 220 ? -0.19 -23.484 -21.938 1 94.25 220 LEU A C 1
ATOM 1694 O O . LEU A 1 220 ? -0.006 -23.984 -20.828 1 94.25 220 LEU A O 1
ATOM 1698 N N . GLY A 1 221 ? 0.619 -22.656 -22.453 1 95.88 221 GLY A N 1
ATOM 1699 C CA . GLY A 1 221 ? 1.777 -22.172 -21.719 1 95.88 221 GLY A CA 1
ATOM 1700 C C . GLY A 1 221 ? 2.967 -23.109 -21.797 1 95.88 221 GLY A C 1
ATOM 1701 O O . GLY A 1 221 ? 3.174 -23.781 -22.812 1 95.88 221 GLY A O 1
ATOM 1702 N N . SER A 1 222 ? 3.807 -23.016 -20.844 1 96.44 222 SER A N 1
ATOM 1703 C CA . SER A 1 222 ? 5 -23.859 -20.75 1 96.44 222 SER A CA 1
ATOM 1704 C C . SER A 1 222 ? 5.09 -24.547 -19.391 1 96.44 222 SER A C 1
ATOM 1706 O O . SER A 1 222 ? 4.801 -23.938 -18.359 1 96.44 222 SER A O 1
ATOM 1708 N N . VAL A 1 223 ? 5.477 -25.797 -19.453 1 96.88 223 VAL A N 1
ATOM 1709 C CA . VAL A 1 223 ? 5.734 -26.516 -18.203 1 96.88 223 VAL A CA 1
ATOM 1710 C C . VAL A 1 223 ? 7.234 -26.766 -18.062 1 96.88 223 VAL A C 1
ATOM 1712 O O . VAL A 1 223 ? 7.871 -27.312 -18.969 1 96.88 223 VAL A O 1
ATOM 1715 N N . VAL A 1 224 ? 7.727 -26.297 -16.984 1 96.19 224 VAL A N 1
ATOM 1716 C CA . VAL A 1 224 ? 9.117 -26.547 -16.625 1 96.19 224 VAL A CA 1
ATOM 1717 C C . VAL A 1 224 ? 9.195 -27.703 -15.633 1 96.19 224 VAL A C 1
ATOM 1719 O O . VAL A 1 224 ? 8.648 -27.625 -14.531 1 96.19 224 VAL A O 1
ATOM 1722 N N . VAL A 1 225 ? 9.906 -28.734 -15.992 1 96.25 225 VAL A N 1
ATOM 1723 C CA . VAL A 1 225 ? 9.938 -29.922 -15.156 1 96.25 225 VAL A CA 1
ATOM 1724 C C . VAL A 1 225 ? 11.328 -30.109 -14.547 1 96.25 225 VAL A C 1
ATOM 1726 O O . VAL A 1 225 ? 12.336 -29.766 -15.18 1 96.25 225 VAL A O 1
ATOM 1729 N N . PRO A 1 226 ? 11.328 -30.625 -13.312 1 91.62 226 PRO A N 1
ATOM 1730 C CA . PRO A 1 226 ? 12.625 -30.922 -12.703 1 91.62 226 PRO A CA 1
ATOM 1731 C C . PRO A 1 226 ? 13.344 -32.094 -13.391 1 91.62 226 PRO A C 1
ATOM 1733 O O . PRO A 1 226 ? 12.695 -32.938 -14 1 91.62 226 PRO A O 1
ATOM 1736 N N . GLU A 1 227 ? 14.648 -32.031 -13.312 1 86.19 227 GLU A N 1
ATOM 1737 C CA . GLU A 1 227 ? 15.422 -33.156 -13.82 1 86.19 227 GLU A CA 1
ATOM 1738 C C . GLU A 1 227 ? 15.383 -34.312 -12.844 1 86.19 227 GLU A C 1
ATOM 1740 O O . GLU A 1 227 ? 15.336 -34.125 -11.625 1 86.19 227 GLU A O 1
ATOM 1745 N N . MET B 1 1 ? 6.973 24 19.922 1 96.62 1 MET B N 1
ATOM 1746 C CA . MET B 1 1 ? 5.562 23.625 19.969 1 96.62 1 MET B CA 1
ATOM 1747 C C . MET B 1 1 ? 5.363 22.219 19.391 1 96.62 1 MET B C 1
ATOM 1749 O O . MET B 1 1 ? 6.293 21.641 18.828 1 96.62 1 MET B O 1
ATOM 1753 N N . LYS B 1 2 ? 4.191 21.672 19.688 1 98.25 2 LYS B N 1
ATOM 1754 C CA . LYS B 1 2 ? 3.76 20.422 19.078 1 98.25 2 LYS B CA 1
ATOM 1755 C C . LYS B 1 2 ? 2.799 20.672 17.922 1 98.25 2 LYS B C 1
ATOM 1757 O O . LYS B 1 2 ? 1.836 21.422 18.062 1 98.25 2 LYS B O 1
ATOM 1762 N N . LEU B 1 3 ? 3.123 20.016 16.781 1 98.12 3 LEU B N 1
ATOM 1763 C CA . LEU B 1 3 ? 2.348 20.234 15.562 1 98.12 3 LEU B CA 1
ATOM 1764 C C . LEU B 1 3 ? 1.933 18.906 14.945 1 98.12 3 LEU B C 1
ATOM 1766 O O . LEU B 1 3 ? 2.715 17.953 14.93 1 98.12 3 LEU B O 1
ATOM 1770 N N . THR B 1 4 ? 0.756 18.875 14.469 1 98.81 4 THR B N 1
ATOM 1771 C CA . THR B 1 4 ? 0.327 17.812 13.555 1 98.81 4 THR B CA 1
ATOM 1772 C C . THR B 1 4 ? 0.14 18.359 12.148 1 98.81 4 THR B C 1
ATOM 1774 O O . THR B 1 4 ? -0.611 19.312 11.938 1 98.81 4 THR B O 1
ATOM 1777 N N . LEU B 1 5 ? 0.86 17.812 11.234 1 98.81 5 LEU B N 1
ATOM 1778 C CA . LEU B 1 5 ? 0.745 18.172 9.828 1 98.81 5 LEU B CA 1
ATOM 1779 C C . LEU B 1 5 ? -0.002 17.078 9.055 1 98.81 5 LEU B C 1
ATOM 1781 O O . LEU B 1 5 ? 0.5 15.969 8.898 1 98.81 5 LEU B O 1
ATOM 1785 N N . LYS B 1 6 ? -1.2 17.375 8.633 1 98.5 6 LYS B N 1
ATOM 1786 C CA . LYS B 1 6 ? -1.979 16.484 7.773 1 98.5 6 LYS B CA 1
ATOM 1787 C C . LYS B 1 6 ? -1.807 16.844 6.301 1 98.5 6 LYS B C 1
ATOM 1789 O O . LYS B 1 6 ? -2.227 17.922 5.871 1 98.5 6 LYS B O 1
ATOM 1794 N N . VAL B 1 7 ? -1.191 15.969 5.57 1 97.62 7 VAL B N 1
ATOM 1795 C CA . VAL B 1 7 ? -0.943 16.188 4.148 1 97.62 7 VAL B CA 1
ATOM 1796 C C . VAL B 1 7 ? -1.988 15.438 3.322 1 97.62 7 VAL B C 1
ATOM 1798 O O . VAL B 1 7 ? -2.123 14.219 3.434 1 97.62 7 VAL B O 1
ATOM 1801 N N . SER B 1 8 ? -2.691 16.188 2.469 1 95.81 8 SER B N 1
ATOM 1802 C CA . SER B 1 8 ? -3.697 15.586 1.596 1 95.81 8 SER B CA 1
ATOM 1803 C C . SER B 1 8 ? -3.084 14.508 0.703 1 95.81 8 SER B C 1
ATOM 1805 O O . SER B 1 8 ? -1.946 14.648 0.25 1 95.81 8 SER B O 1
ATOM 1807 N N . GLY B 1 9 ? -3.871 13.5 0.471 1 95.5 9 GLY B N 1
ATOM 1808 C CA . GLY B 1 9 ? -3.42 12.477 -0.457 1 95.5 9 GLY B CA 1
ATOM 1809 C C . GLY B 1 9 ? -3.135 13.016 -1.847 1 95.5 9 GLY B C 1
ATOM 1810 O O . GLY B 1 9 ? -2.275 12.484 -2.557 1 95.5 9 GLY B O 1
ATOM 1811 N N . LYS B 1 10 ? -3.832 14.031 -2.248 1 93.81 10 LYS B N 1
ATOM 1812 C CA . LYS B 1 10 ? -3.639 14.648 -3.557 1 93.81 10 LYS B CA 1
ATOM 1813 C C . LYS B 1 10 ? -2.205 15.148 -3.725 1 93.81 10 LYS B C 1
ATOM 1815 O O . LYS B 1 10 ? -1.703 15.242 -4.848 1 93.81 10 LYS B O 1
ATOM 1820 N N . PHE B 1 11 ? -1.636 15.484 -2.633 1 95.12 11 PHE B N 1
ATOM 1821 C CA . PHE B 1 11 ? -0.239 15.906 -2.627 1 95.12 11 PHE B CA 1
ATOM 1822 C C . PHE B 1 11 ? 0.645 14.852 -3.285 1 95.12 11 PHE B C 1
ATOM 1824 O O . PHE B 1 11 ? 1.53 15.188 -4.074 1 95.12 11 PHE B O 1
ATOM 1831 N N . PHE B 1 12 ? 0.336 13.602 -3.076 1 95.12 12 PHE B N 1
ATOM 1832 C CA . PHE B 1 12 ? 1.147 12.484 -3.543 1 95.12 12 PHE B CA 1
ATOM 1833 C C . PHE B 1 12 ? 0.802 12.125 -4.984 1 95.12 12 PHE B C 1
ATOM 1835 O O . PHE B 1 12 ? 1.489 11.32 -5.613 1 95.12 12 PHE B O 1
ATOM 1842 N N . ASP B 1 13 ? -0.229 12.672 -5.469 1 93.56 13 ASP B N 1
ATOM 1843 C CA . ASP B 1 13 ? -0.62 12.445 -6.859 1 93.56 13 ASP B CA 1
ATOM 1844 C C . ASP B 1 13 ? 0.219 13.289 -7.812 1 93.56 13 ASP B C 1
ATOM 1846 O O . ASP B 1 13 ? 0.265 13.023 -9.016 1 93.56 13 ASP B O 1
ATOM 1850 N N . GLU B 1 14 ? 0.736 14.305 -7.184 1 86.31 14 GLU B N 1
ATOM 1851 C CA . GLU B 1 14 ? 1.502 15.219 -8.023 1 86.31 14 GLU B CA 1
ATOM 1852 C C . GLU B 1 14 ? 2.797 14.57 -8.508 1 86.31 14 GLU B C 1
ATOM 1854 O O . GLU B 1 14 ? 3.461 13.859 -7.754 1 86.31 14 GLU B O 1
ATOM 1859 N N . GLU B 1 15 ? 3.035 14.406 -9.672 1 71.06 15 GLU B N 1
ATOM 1860 C CA . GLU B 1 15 ? 4.152 13.68 -10.266 1 71.06 15 GLU B CA 1
ATOM 1861 C C . GLU B 1 15 ? 5.453 14.469 -10.148 1 71.06 15 GLU B C 1
ATOM 1863 O O . GLU B 1 15 ? 6.512 13.992 -10.555 1 71.06 15 GLU B O 1
ATOM 1868 N N . ASN B 1 16 ? 5.359 15.492 -9.469 1 71.56 16 ASN B N 1
ATOM 1869 C CA . ASN B 1 16 ? 6.605 16.25 -9.383 1 71.56 16 ASN B CA 1
ATOM 1870 C C . ASN B 1 16 ? 7.383 15.906 -8.117 1 71.56 16 ASN B C 1
ATOM 1872 O O . ASN B 1 16 ? 6.875 16.062 -7.008 1 71.56 16 ASN B O 1
ATOM 1876 N N . SER B 1 17 ? 8.508 15.344 -8.203 1 65.06 17 SER B N 1
ATOM 1877 C CA . SER B 1 17 ? 9.422 14.969 -7.129 1 65.06 17 SER B CA 1
ATOM 1878 C C . SER B 1 17 ? 9.766 16.156 -6.246 1 65.06 17 SER B C 1
ATOM 1880 O O . SER B 1 17 ? 10.047 16 -5.059 1 65.06 17 SER B O 1
ATOM 1882 N N . GLU B 1 18 ? 9.578 17.266 -6.688 1 83 18 GLU B N 1
ATOM 1883 C CA . GLU B 1 18 ? 9.969 18.453 -5.953 1 83 18 GLU B CA 1
ATOM 1884 C C . GLU B 1 18 ? 9.055 18.703 -4.758 1 83 18 GLU B C 1
ATOM 1886 O O . GLU B 1 18 ? 9.5 19.203 -3.719 1 83 18 GLU B O 1
ATOM 1891 N N . ASN B 1 19 ? 7.961 18.125 -4.883 1 89.38 19 ASN B N 1
ATOM 1892 C CA . ASN B 1 19 ? 7.008 18.328 -3.801 1 89.38 19 ASN B CA 1
ATOM 1893 C C . ASN B 1 19 ? 7.391 17.547 -2.553 1 89.38 19 ASN B C 1
ATOM 1895 O O . ASN B 1 19 ? 7.395 18.078 -1.446 1 89.38 19 ASN B O 1
ATOM 1899 N N . LEU B 1 20 ? 7.801 16.359 -2.734 1 92.56 20 LEU B N 1
ATOM 1900 C CA . LEU B 1 20 ? 8.125 15.508 -1.594 1 92.56 20 LEU B CA 1
ATOM 1901 C C . LEU B 1 20 ? 9.391 15.992 -0.899 1 92.56 20 LEU B C 1
ATOM 1903 O O . LEU B 1 20 ? 9.477 15.969 0.331 1 92.56 20 LEU B O 1
ATOM 1907 N N . SER B 1 21 ? 10.359 16.391 -1.677 1 94.19 21 SER B N 1
ATOM 1908 C CA . SER B 1 21 ? 11.578 16.953 -1.107 1 94.19 21 SER B CA 1
ATOM 1909 C C . SER B 1 21 ? 11.289 18.219 -0.298 1 94.19 21 SER B C 1
ATOM 1911 O O . SER B 1 21 ? 11.883 18.422 0.763 1 94.19 21 SER B O 1
ATOM 1913 N N . LEU B 1 22 ? 10.445 19 -0.87 1 95.06 22 LEU B N 1
ATOM 1914 C CA . LEU B 1 22 ? 10.055 20.219 -0.172 1 95.06 22 LEU B CA 1
ATOM 1915 C C . LEU B 1 22 ? 9.391 19.891 1.163 1 95.06 22 LEU B C 1
ATOM 1917 O O . LEU B 1 22 ? 9.711 20.516 2.184 1 95.06 22 LEU B O 1
ATOM 1921 N N . LEU B 1 23 ? 8.5 18.984 1.166 1 96.62 23 LEU B N 1
ATOM 1922 C CA . LEU B 1 23 ? 7.84 18.562 2.4 1 96.62 23 LEU B CA 1
ATOM 1923 C C . LEU B 1 23 ? 8.859 18.062 3.418 1 96.62 23 LEU B C 1
ATOM 1925 O O . LEU B 1 23 ? 8.797 18.422 4.594 1 96.62 23 LEU B O 1
ATOM 1929 N N . ARG B 1 24 ? 9.758 17.219 2.941 1 96.56 24 ARG B N 1
ATOM 1930 C CA . ARG B 1 24 ? 10.836 16.734 3.789 1 96.56 24 ARG B CA 1
ATOM 1931 C C . ARG B 1 24 ? 11.609 17.891 4.418 1 96.56 24 ARG B C 1
ATOM 1933 O O . ARG B 1 24 ? 11.844 17.906 5.629 1 96.56 24 ARG B O 1
ATOM 1940 N N . ASP B 1 25 ? 11.961 18.828 3.615 1 96.62 25 ASP B N 1
ATOM 1941 C CA . ASP B 1 25 ? 12.75 19.969 4.086 1 96.62 25 ASP B CA 1
ATOM 1942 C C . ASP B 1 25 ? 11.969 20.797 5.102 1 96.62 25 ASP B C 1
ATOM 1944 O O . ASP B 1 25 ? 12.539 21.281 6.082 1 96.62 25 ASP B O 1
ATOM 19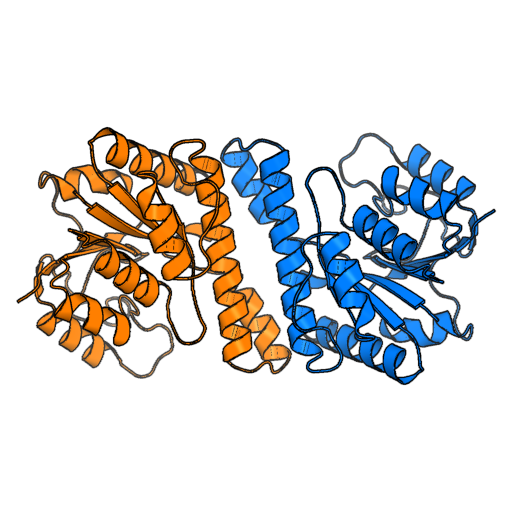48 N N . VAL B 1 26 ? 10.75 20.984 4.855 1 97.81 26 VAL B N 1
ATOM 1949 C CA . VAL B 1 26 ? 9.891 21.734 5.766 1 97.81 26 VAL B CA 1
ATOM 1950 C C . VAL B 1 26 ? 9.852 21.031 7.129 1 97.81 26 VAL B C 1
ATOM 1952 O O . VAL B 1 26 ? 9.992 21.688 8.164 1 97.81 26 VAL B O 1
ATOM 1955 N N . ILE B 1 27 ? 9.68 19.75 7.152 1 98.31 27 ILE B N 1
ATOM 1956 C CA . ILE B 1 27 ? 9.617 18.984 8.391 1 98.31 27 ILE B CA 1
ATOM 1957 C C . ILE B 1 27 ? 10.945 19.094 9.141 1 98.31 27 ILE B C 1
ATOM 1959 O O . ILE B 1 27 ? 10.961 19.344 10.352 1 98.31 27 ILE B O 1
ATOM 1963 N N . ILE B 1 28 ? 12.023 19 8.422 1 97.81 28 ILE B N 1
ATOM 1964 C CA . ILE B 1 28 ? 13.344 19.109 9.023 1 97.81 28 ILE B CA 1
ATOM 1965 C C . ILE B 1 28 ? 13.523 20.484 9.641 1 97.81 28 ILE B C 1
ATOM 1967 O O . ILE B 1 28 ? 14.023 20.609 10.766 1 97.81 28 ILE B O 1
ATOM 1971 N N . ASP B 1 29 ? 13.109 21.438 8.875 1 97.44 29 ASP B N 1
ATOM 1972 C CA . ASP B 1 29 ? 13.203 22.812 9.367 1 97.44 29 ASP B CA 1
ATOM 1973 C C . ASP B 1 29 ? 12.414 23 10.656 1 97.44 29 ASP B C 1
ATOM 1975 O O . ASP B 1 29 ? 12.898 23.594 11.609 1 97.44 29 ASP B O 1
ATOM 1979 N N . LEU B 1 30 ? 11.242 22.5 10.711 1 97.88 30 LEU B N 1
ATOM 1980 C CA . LEU B 1 30 ? 10.406 22.609 11.898 1 97.88 30 LEU B CA 1
ATOM 1981 C C . LEU B 1 30 ? 11.07 21.922 13.094 1 97.88 30 LEU B C 1
ATOM 1983 O O . LEU B 1 30 ? 11.117 22.5 14.188 1 97.88 30 LEU B O 1
ATOM 1987 N N . VAL B 1 31 ? 11.602 20.781 12.852 1 97.88 31 VAL B N 1
ATOM 1988 C CA . VAL B 1 31 ? 12.266 20.016 13.906 1 97.88 31 VAL B CA 1
ATOM 1989 C C . VAL B 1 31 ? 13.508 20.781 14.375 1 97.88 31 VAL B C 1
ATOM 1991 O O . VAL B 1 31 ? 13.742 20.906 15.578 1 97.88 31 VAL B O 1
ATOM 1994 N N . ASN B 1 32 ? 14.242 21.297 13.453 1 96.44 32 ASN B N 1
ATOM 1995 C CA . ASN B 1 32 ? 15.469 22.031 13.773 1 96.44 32 ASN B CA 1
ATOM 1996 C C . ASN B 1 32 ? 15.164 23.297 14.57 1 96.44 32 ASN B C 1
ATOM 1998 O O . ASN B 1 32 ? 16.031 23.797 15.297 1 96.44 32 ASN B O 1
ATOM 2002 N N . ASN B 1 33 ? 14.016 23.766 14.43 1 95.88 33 ASN B N 1
ATOM 2003 C CA . ASN B 1 33 ? 13.609 24.953 15.164 1 95.88 33 ASN B CA 1
ATOM 2004 C C . ASN B 1 33 ? 12.945 24.594 16.484 1 95.88 33 ASN B C 1
ATOM 2006 O O . ASN B 1 33 ? 12.281 25.438 17.094 1 95.88 33 ASN B O 1
ATOM 2010 N N . GLY B 1 34 ? 12.969 23.375 16.859 1 96.38 34 GLY B N 1
ATOM 2011 C CA . GLY B 1 34 ? 12.602 22.969 18.203 1 96.38 34 GLY B CA 1
ATOM 2012 C C . GLY B 1 34 ? 11.172 22.453 18.297 1 96.38 34 GLY B C 1
ATOM 2013 O O . GLY B 1 34 ? 10.672 22.188 19.391 1 96.38 34 GLY B O 1
ATOM 2014 N N . HIS B 1 35 ? 10.484 22.281 17.188 1 97.75 35 HIS B N 1
ATOM 2015 C CA . HIS B 1 35 ? 9.109 21.797 17.203 1 97.75 35 HIS B CA 1
ATOM 2016 C C . HIS B 1 35 ? 9.07 20.266 17.203 1 97.75 35 HIS B C 1
ATOM 2018 O O . HIS B 1 35 ? 9.969 19.625 16.672 1 97.75 35 HIS B O 1
ATOM 2024 N N . ARG B 1 36 ? 8.086 19.734 17.844 1 98.5 36 ARG B N 1
ATOM 2025 C CA . ARG B 1 36 ? 7.738 18.312 17.703 1 98.5 36 ARG B CA 1
ATOM 2026 C C . ARG B 1 36 ? 6.641 18.125 16.672 1 98.5 36 ARG B C 1
ATOM 2028 O O . ARG B 1 36 ? 5.598 18.781 16.719 1 98.5 36 ARG B O 1
ATOM 2035 N N . VAL B 1 37 ? 6.91 17.203 15.727 1 98.81 37 VAL B N 1
ATOM 2036 C CA . VAL B 1 37 ? 6.051 17.172 14.547 1 98.81 37 VAL B CA 1
ATOM 2037 C C . VAL B 1 37 ? 5.465 15.781 14.359 1 98.81 37 VAL B C 1
ATOM 2039 O O . VAL B 1 37 ? 6.203 14.789 14.352 1 98.81 37 VAL B O 1
ATOM 2042 N N . ALA B 1 38 ? 4.184 15.68 14.289 1 98.88 38 ALA B N 1
ATOM 2043 C CA . ALA B 1 38 ? 3.455 14.516 13.797 1 98.88 38 ALA B CA 1
ATOM 2044 C C . ALA B 1 38 ? 2.936 14.75 12.375 1 98.88 38 ALA B C 1
ATOM 2046 O O . ALA B 1 38 ? 2.486 15.852 12.055 1 98.88 38 ALA B O 1
ATOM 2047 N N . VAL B 1 39 ? 2.969 13.719 11.562 1 98.88 39 VAL B N 1
ATOM 2048 C CA . VAL B 1 39 ? 2.494 13.859 10.188 1 98.88 39 VAL B CA 1
ATOM 2049 C C . VAL B 1 39 ? 1.455 12.781 9.891 1 98.88 39 VAL B C 1
ATOM 2051 O O . VAL B 1 39 ? 1.633 11.617 10.266 1 98.88 39 VAL B O 1
ATOM 2054 N N . VAL B 1 40 ? 0.36 13.156 9.289 1 98.81 40 VAL B N 1
ATOM 2055 C CA . VAL B 1 40 ? -0.67 12.242 8.812 1 98.81 40 VAL B CA 1
ATOM 2056 C C . VAL B 1 40 ? -0.846 12.398 7.305 1 98.81 40 VAL B C 1
ATOM 2058 O O . VAL B 1 40 ? -1.075 13.508 6.816 1 98.81 40 VAL B O 1
ATOM 2061 N N . THR B 1 41 ? -0.74 11.305 6.57 1 98.5 41 THR B N 1
ATOM 2062 C CA . THR B 1 41 ? -0.812 11.359 5.117 1 98.5 41 THR B CA 1
ATOM 2063 C C . THR B 1 41 ? -2.125 10.758 4.617 1 98.5 41 THR B C 1
ATOM 2065 O O . THR B 1 41 ? -2.604 9.758 5.156 1 98.5 41 THR B O 1
ATOM 2068 N N . GLY B 1 42 ? -2.699 11.391 3.625 1 97.44 42 GLY B N 1
ATOM 2069 C CA . GLY B 1 42 ? -3.848 10.828 2.936 1 97.44 42 GLY B CA 1
ATOM 2070 C C . GLY B 1 42 ? -3.465 9.82 1.869 1 97.44 42 GLY B C 1
ATOM 2071 O O . GLY B 1 42 ? -2.281 9.555 1.654 1 97.44 42 GLY B O 1
ATOM 2072 N N . GLY B 1 43 ? -4.512 9.32 1.22 1 97.38 43 GLY B N 1
ATOM 2073 C CA . GLY B 1 43 ? -4.266 8.242 0.274 1 97.38 43 GLY B CA 1
ATOM 2074 C C . GLY B 1 43 ? -4.172 8.719 -1.162 1 97.38 43 GLY B C 1
ATOM 2075 O O . GLY B 1 43 ? -3.48 8.109 -1.98 1 97.38 43 GLY B O 1
ATOM 2076 N N . GLY B 1 44 ? -4.957 9.688 -1.507 1 96.19 44 GLY B N 1
ATOM 2077 C CA . GLY B 1 44 ? -4.898 10.281 -2.832 1 96.19 44 GLY B CA 1
ATOM 2078 C C . GLY B 1 44 ? -5.484 9.391 -3.912 1 96.19 44 GLY B C 1
ATOM 2079 O O . GLY B 1 44 ? -6.406 8.617 -3.654 1 96.19 44 GLY B O 1
ATOM 2080 N N . GLY B 1 45 ? -4.984 9.664 -5.109 1 96.31 45 GLY B N 1
ATOM 2081 C CA . GLY B 1 45 ? -5.48 8.945 -6.273 1 96.31 45 GLY B CA 1
ATOM 2082 C C . GLY B 1 45 ? -5.258 7.445 -6.188 1 96.31 45 GLY B C 1
ATOM 2083 O O . GLY B 1 45 ? -6.094 6.664 -6.645 1 96.31 45 GLY B O 1
ATOM 2084 N N . THR B 1 46 ? -4.184 7.008 -5.621 1 97.19 46 THR B N 1
ATOM 2085 C CA . THR B 1 46 ? -3.922 5.578 -5.477 1 97.19 46 THR B CA 1
ATOM 2086 C C . THR B 1 46 ? -4.984 4.922 -4.602 1 97.19 46 THR B C 1
ATOM 2088 O O . THR B 1 46 ? -5.5 3.854 -4.938 1 97.19 46 THR B O 1
ATOM 2091 N N . ALA B 1 47 ? -5.324 5.574 -3.486 1 97.75 47 ALA B N 1
ATOM 2092 C CA . ALA B 1 47 ? -6.387 5.039 -2.641 1 97.75 47 ALA B CA 1
ATOM 2093 C C . ALA B 1 47 ? -7.699 4.926 -3.412 1 97.75 47 ALA B C 1
ATOM 2095 O O . ALA B 1 47 ? -8.383 3.906 -3.332 1 97.75 47 ALA B O 1
ATOM 2096 N N . ARG B 1 48 ? -8.031 5.941 -4.145 1 96.62 48 ARG B N 1
ATOM 2097 C CA . ARG B 1 48 ? -9.273 5.93 -4.91 1 96.62 48 ARG B CA 1
ATOM 2098 C C . ARG B 1 48 ? -9.281 4.793 -5.926 1 96.62 48 ARG B C 1
ATOM 2100 O O . ARG B 1 48 ? -10.32 4.168 -6.164 1 96.62 48 ARG B O 1
ATOM 2107 N N . ARG B 1 49 ? -8.148 4.586 -6.535 1 96.25 49 ARG B N 1
ATOM 2108 C CA . ARG B 1 49 ? -8.031 3.508 -7.512 1 96.25 49 ARG B CA 1
ATOM 2109 C C . ARG B 1 49 ? -8.32 2.152 -6.871 1 96.25 49 ARG B C 1
ATOM 2111 O O . ARG B 1 49 ? -9.117 1.371 -7.391 1 96.25 49 ARG B O 1
ATOM 2118 N N . TYR B 1 50 ? -7.746 1.863 -5.781 1 97.19 50 TYR B N 1
ATOM 2119 C CA . TYR B 1 50 ? -7.93 0.574 -5.125 1 97.19 50 TYR B CA 1
ATOM 2120 C C . TYR B 1 50 ? -9.352 0.437 -4.582 1 97.19 50 TYR B C 1
ATOM 2122 O O . TYR B 1 50 ? -9.938 -0.647 -4.625 1 97.19 50 TYR B O 1
ATOM 2130 N N . ILE B 1 51 ? -9.867 1.506 -4.07 1 96.94 51 ILE B N 1
ATOM 2131 C CA . ILE B 1 51 ? -11.242 1.495 -3.592 1 96.94 51 ILE B CA 1
ATOM 2132 C C . ILE B 1 51 ? -12.188 1.188 -4.754 1 96.94 51 ILE B C 1
ATOM 2134 O O . ILE B 1 51 ? -13.125 0.395 -4.609 1 96.94 51 ILE B O 1
ATOM 2138 N N . SER B 1 52 ? -11.914 1.843 -5.855 1 96.31 52 SER B N 1
ATOM 2139 C CA . SER B 1 52 ? -12.727 1.599 -7.047 1 96.31 52 SER B CA 1
ATOM 2140 C C . SER B 1 52 ? -12.648 0.136 -7.473 1 96.31 52 SER B C 1
ATOM 2142 O O . SER B 1 52 ? -13.672 -0.472 -7.801 1 96.31 52 SER B O 1
ATOM 2144 N N . MET B 1 53 ? -11.461 -0.414 -7.5 1 95.25 53 MET B N 1
ATOM 2145 C CA . MET B 1 53 ? -11.305 -1.83 -7.82 1 95.25 53 MET B CA 1
ATOM 2146 C C . MET B 1 53 ? -12.086 -2.699 -6.84 1 95.25 53 MET B C 1
ATOM 2148 O O . MET B 1 53 ? -12.75 -3.652 -7.246 1 95.25 53 MET B O 1
ATOM 2152 N N . GLY B 1 54 ? -11.961 -2.379 -5.543 1 95.88 54 GLY B N 1
ATOM 2153 C CA . GLY B 1 54 ? -12.695 -3.121 -4.531 1 95.88 54 GLY B CA 1
ATOM 2154 C C . GLY B 1 54 ? -14.203 -3.037 -4.703 1 95.88 54 GLY B C 1
ATOM 2155 O O . GLY B 1 54 ? -14.914 -4.02 -4.477 1 95.88 54 GLY B O 1
ATOM 2156 N N . ARG B 1 55 ? -14.688 -1.821 -5.07 1 95 55 ARG B N 1
ATOM 2157 C CA . ARG B 1 55 ? -16.109 -1.638 -5.297 1 95 55 ARG B CA 1
ATOM 2158 C C . ARG B 1 55 ? -16.609 -2.518 -6.441 1 95 55 ARG B C 1
ATOM 2160 O O . ARG B 1 55 ? -17.688 -3.096 -6.363 1 95 55 ARG B O 1
ATOM 2167 N N . LYS B 1 56 ? -15.828 -2.605 -7.449 1 92.88 56 LYS B N 1
ATOM 2168 C CA . LYS B 1 56 ? -16.172 -3.451 -8.586 1 92.88 56 LYS B CA 1
ATOM 2169 C C . LYS B 1 56 ? -16.25 -4.918 -8.18 1 92.88 56 LYS B C 1
ATOM 2171 O O . LYS B 1 56 ? -16.938 -5.715 -8.828 1 92.88 56 LYS B O 1
ATOM 2176 N N . LEU B 1 57 ? -15.578 -5.289 -7.156 1 93.69 57 LEU B N 1
ATOM 2177 C CA . LEU B 1 57 ? -15.594 -6.645 -6.621 1 93.69 57 LEU B CA 1
ATOM 2178 C C . LEU B 1 57 ? -16.703 -6.805 -5.582 1 93.69 57 LEU B C 1
ATOM 2180 O O . LEU B 1 57 ? -16.781 -7.84 -4.918 1 93.69 57 LEU B O 1
ATOM 2184 N N . ASN B 1 58 ? -17.438 -5.707 -5.348 1 94.06 58 ASN B N 1
ATOM 2185 C CA . ASN B 1 58 ? -18.547 -5.684 -4.398 1 94.06 58 ASN B CA 1
ATOM 2186 C C . ASN B 1 58 ? -18.062 -5.859 -2.961 1 94.06 58 ASN B C 1
ATOM 2188 O O . ASN B 1 58 ? -18.719 -6.523 -2.156 1 94.06 58 ASN B O 1
ATOM 2192 N N . LEU B 1 59 ? -16.938 -5.367 -2.709 1 95.94 59 LEU B N 1
ATOM 2193 C CA . LEU B 1 59 ? -16.453 -5.371 -1.33 1 95.94 59 LEU B CA 1
ATOM 2194 C C . LEU B 1 59 ? -17.328 -4.465 -0.456 1 95.94 59 LEU B C 1
ATOM 2196 O O . LEU B 1 59 ? -17.891 -3.486 -0.942 1 95.94 59 LEU B O 1
ATOM 2200 N N . ASN B 1 60 ? -17.406 -4.77 0.81 1 96.69 60 ASN B N 1
ATOM 2201 C CA . ASN B 1 60 ? -18.156 -3.906 1.714 1 96.69 60 ASN B CA 1
ATOM 2202 C C . ASN B 1 60 ? -17.375 -2.652 2.08 1 96.69 60 ASN B C 1
ATOM 2204 O O . ASN B 1 60 ? -16.188 -2.547 1.77 1 96.69 60 ASN B O 1
ATOM 2208 N N . GLU B 1 61 ? -17.938 -1.715 2.746 1 97.12 61 GLU B N 1
ATOM 2209 C CA . GLU B 1 61 ? -17.344 -0.407 3.01 1 97.12 61 GLU B CA 1
ATOM 2210 C C . GLU B 1 61 ? -16.141 -0.523 3.93 1 97.12 61 GLU B C 1
ATOM 2212 O O . GLU B 1 61 ? -15.164 0.23 3.793 1 97.12 61 GLU B O 1
ATOM 2217 N N . SER B 1 62 ? -16.203 -1.438 4.867 1 97.5 62 SER B N 1
ATOM 2218 C CA . SER B 1 62 ? -15.07 -1.621 5.773 1 97.5 62 SER B CA 1
ATOM 2219 C C . SER B 1 62 ? -13.82 -2.047 5.016 1 97.5 62 SER B C 1
ATOM 2221 O O . SER B 1 62 ? -12.734 -1.517 5.258 1 97.5 62 SER B O 1
ATOM 2223 N N . HIS B 1 63 ? -14.008 -2.992 4.09 1 97.62 63 HIS B N 1
ATOM 2224 C CA . HIS B 1 63 ? -12.883 -3.439 3.27 1 97.62 63 HIS B CA 1
ATOM 2225 C C . HIS B 1 63 ? -12.352 -2.307 2.396 1 97.62 63 HIS B C 1
ATOM 2227 O O . HIS B 1 63 ? -11.141 -2.154 2.238 1 97.62 63 HIS B O 1
ATOM 2233 N N . LEU B 1 64 ? -13.273 -1.569 1.854 1 98.19 64 LEU B N 1
ATOM 2234 C CA . LEU B 1 64 ? -12.867 -0.436 1.029 1 98.19 64 LEU B CA 1
ATOM 2235 C C . LEU B 1 64 ? -12.07 0.574 1.847 1 98.19 64 LEU B C 1
ATOM 2237 O O . LEU B 1 64 ? -11.039 1.072 1.392 1 98.19 64 LEU B O 1
ATOM 2241 N N . ASP B 1 65 ? -12.477 0.825 3.053 1 98.06 65 ASP B N 1
ATOM 2242 C CA . ASP B 1 65 ? -11.773 1.734 3.949 1 98.06 65 ASP B CA 1
ATOM 2243 C C . ASP B 1 65 ? -10.367 1.223 4.25 1 98.06 65 ASP B C 1
ATOM 2245 O O . ASP B 1 65 ? -9.414 2.002 4.293 1 98.06 65 ASP B O 1
ATOM 2249 N N . ILE B 1 66 ? -10.281 -0.042 4.457 1 98.44 66 ILE B N 1
ATOM 2250 C CA . ILE B 1 66 ? -8.984 -0.625 4.777 1 98.44 66 ILE B CA 1
ATOM 2251 C C . ILE B 1 66 ? -8.023 -0.427 3.607 1 98.44 66 ILE B C 1
ATOM 2253 O O . ILE B 1 66 ? -6.852 -0.097 3.807 1 98.44 66 ILE B O 1
ATOM 2257 N N . LEU B 1 67 ? -8.492 -0.605 2.393 1 98.5 67 LEU B N 1
ATOM 2258 C CA . LEU B 1 67 ? -7.648 -0.357 1.229 1 98.5 67 LEU B CA 1
ATOM 2259 C C . LEU B 1 67 ? -7.141 1.081 1.223 1 98.5 67 LEU B C 1
ATOM 2261 O O . LEU B 1 67 ? -5.957 1.325 0.969 1 98.5 67 LEU B O 1
ATOM 2265 N N . GLY B 1 68 ? -8.008 2.01 1.513 1 98.56 68 GLY B N 1
ATOM 2266 C CA . GLY B 1 68 ? -7.59 3.4 1.607 1 98.56 68 GLY B CA 1
ATOM 2267 C C . GLY B 1 68 ? -6.57 3.645 2.701 1 98.56 68 GLY B C 1
ATOM 2268 O O . 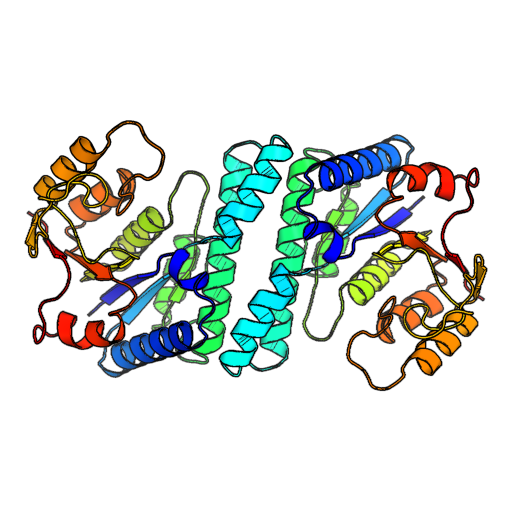GLY B 1 68 ? -5.609 4.395 2.506 1 98.56 68 GLY B O 1
ATOM 2269 N N . ILE B 1 69 ? -6.781 3.012 3.811 1 98.69 69 ILE B N 1
ATOM 2270 C CA . ILE B 1 69 ? -5.891 3.135 4.961 1 98.69 69 ILE B CA 1
ATOM 2271 C C . ILE B 1 69 ? -4.5 2.617 4.594 1 98.69 69 ILE B C 1
ATOM 2273 O O . ILE B 1 69 ? -3.494 3.268 4.887 1 98.69 69 ILE B O 1
ATOM 2277 N N . LEU B 1 70 ? -4.473 1.529 3.953 1 98.75 70 LEU B N 1
ATOM 2278 C CA . LEU B 1 70 ? -3.195 0.939 3.57 1 98.75 70 LEU B CA 1
ATOM 2279 C C . LEU B 1 70 ? -2.438 1.854 2.615 1 98.75 70 LEU B C 1
ATOM 2281 O O . LEU B 1 70 ? -1.219 2 2.725 1 98.75 70 LEU B O 1
ATOM 2285 N N . VAL B 1 71 ? -3.145 2.477 1.727 1 98.75 71 VAL B N 1
ATOM 2286 C CA . VAL B 1 71 ? -2.492 3.385 0.791 1 98.75 71 VAL B CA 1
ATOM 2287 C C . VAL B 1 71 ? -1.987 4.617 1.535 1 98.75 71 VAL B C 1
ATOM 2289 O O . VAL B 1 71 ? -0.884 5.102 1.271 1 98.75 71 VAL B O 1
ATOM 2292 N N . SER B 1 72 ? -2.787 5.133 2.438 1 98.69 72 SER B N 1
ATOM 2293 C CA . SER B 1 72 ? -2.336 6.277 3.223 1 98.69 72 SER B CA 1
ATOM 2294 C C . SER B 1 72 ? -1.077 5.941 4.016 1 98.69 72 SER B C 1
ATOM 2296 O O . SER B 1 72 ? -0.184 6.777 4.156 1 98.69 72 SER B O 1
ATOM 2298 N N . ARG B 1 73 ? -0.964 4.762 4.504 1 98.81 73 ARG B N 1
ATOM 2299 C CA . ARG B 1 73 ? 0.225 4.324 5.227 1 98.81 73 ARG B CA 1
ATOM 2300 C C . ARG B 1 73 ? 1.401 4.125 4.277 1 98.81 73 ARG B C 1
ATOM 2302 O O . ARG B 1 73 ? 2.555 4.34 4.66 1 98.81 73 ARG B O 1
ATOM 2309 N N . LEU B 1 74 ? 1.1 3.713 3.088 1 98.69 74 LEU B N 1
ATOM 2310 C CA . LEU B 1 74 ? 2.137 3.623 2.066 1 98.69 74 LEU B CA 1
ATOM 2311 C C . LEU B 1 74 ? 2.75 4.992 1.793 1 98.69 74 LEU B C 1
ATOM 2313 O O . LEU B 1 74 ? 3.973 5.117 1.688 1 98.69 74 LEU B O 1
ATOM 2317 N N . ASN B 1 75 ? 1.913 5.98 1.684 1 98.25 75 ASN B N 1
ATOM 2318 C CA . ASN B 1 75 ? 2.4 7.348 1.535 1 98.25 75 ASN B CA 1
ATOM 2319 C C . ASN B 1 75 ? 3.232 7.777 2.74 1 98.25 75 ASN B C 1
ATOM 2321 O O . ASN B 1 75 ? 4.262 8.438 2.584 1 98.25 75 ASN B O 1
ATOM 2325 N N . ALA B 1 76 ? 2.773 7.41 3.895 1 98.69 76 ALA B N 1
ATOM 2326 C CA . ALA B 1 76 ? 3.521 7.703 5.113 1 98.69 76 ALA B CA 1
ATOM 2327 C C . ALA B 1 76 ? 4.898 7.051 5.082 1 98.69 76 ALA B C 1
ATOM 2329 O O . ALA B 1 76 ? 5.895 7.668 5.465 1 98.69 76 ALA B O 1
ATOM 2330 N N . GLN B 1 77 ? 4.945 5.809 4.637 1 98.44 77 GLN B N 1
ATOM 2331 C CA . GLN B 1 77 ? 6.203 5.07 4.559 1 98.44 77 GLN B CA 1
ATOM 2332 C C . GLN B 1 77 ? 7.184 5.758 3.617 1 98.44 77 GLN B C 1
ATOM 2334 O O . GLN B 1 77 ? 8.375 5.867 3.924 1 98.44 77 GLN B O 1
ATOM 2339 N N . LEU B 1 78 ? 6.672 6.156 2.502 1 97.56 78 LEU B N 1
ATOM 2340 C CA . LEU B 1 78 ? 7.496 6.871 1.533 1 97.56 78 LEU B CA 1
ATOM 2341 C C . LEU B 1 78 ? 8.141 8.094 2.166 1 97.56 78 LEU B C 1
ATOM 2343 O O . LEU B 1 78 ? 9.359 8.289 2.053 1 97.56 78 LEU B O 1
ATOM 2347 N N . LEU B 1 79 ? 7.336 8.891 2.828 1 97.5 79 LEU B N 1
ATOM 2348 C CA . LEU B 1 79 ? 7.832 10.094 3.488 1 97.5 79 LEU B CA 1
ATOM 2349 C C . LEU B 1 79 ? 8.812 9.734 4.602 1 97.5 79 LEU B C 1
ATOM 2351 O O . LEU B 1 79 ? 9.859 10.375 4.742 1 97.5 79 LEU B O 1
ATOM 2355 N N . LEU B 1 80 ? 8.461 8.75 5.375 1 98.06 80 LEU B N 1
ATOM 2356 C CA . LEU B 1 80 ? 9.297 8.281 6.473 1 98.06 80 LEU B CA 1
ATOM 2357 C C . LEU B 1 80 ? 10.711 7.965 5.977 1 98.06 80 LEU B C 1
ATOM 2359 O O . LEU B 1 80 ? 11.695 8.391 6.59 1 98.06 80 LEU B O 1
ATOM 2363 N N . PHE B 1 81 ? 10.812 7.285 4.895 1 97.44 81 PHE B N 1
ATOM 2364 C CA . PHE B 1 81 ? 12.102 6.867 4.363 1 97.44 81 PHE B CA 1
ATOM 2365 C C . PHE B 1 81 ? 12.93 8.07 3.941 1 97.44 81 PHE B C 1
ATOM 2367 O O . PHE B 1 81 ? 14.164 8.016 3.943 1 97.44 81 PHE B O 1
ATOM 2374 N N . SER B 1 82 ? 12.281 9.133 3.645 1 96.06 82 SER B N 1
ATOM 2375 C CA . SER B 1 82 ? 12.992 10.328 3.193 1 96.06 82 SER B CA 1
ATOM 2376 C C . SER B 1 82 ? 13.562 11.109 4.371 1 96.06 82 SER B C 1
ATOM 2378 O O . SER B 1 82 ? 14.414 11.984 4.188 1 96.06 82 SER B O 1
ATOM 2380 N N . LEU B 1 83 ? 13.102 10.867 5.586 1 97.19 83 LEU B N 1
ATOM 2381 C CA . LEU B 1 83 ? 13.469 11.656 6.758 1 97.19 83 LEU B CA 1
ATOM 2382 C C . LEU B 1 83 ? 14.562 10.969 7.562 1 97.19 83 LEU B C 1
ATOM 2384 O O . LEU B 1 83 ? 15.102 11.539 8.516 1 97.19 83 LEU B O 1
ATOM 2388 N N . ASP B 1 84 ? 14.984 9.82 7.188 1 89.19 84 ASP B N 1
ATOM 2389 C CA . ASP B 1 84 ? 16.062 9.055 7.801 1 89.19 84 ASP B CA 1
ATOM 2390 C C . ASP B 1 84 ? 15.93 9.031 9.32 1 89.19 84 ASP B C 1
ATOM 2392 O O . ASP B 1 84 ? 14.883 8.633 9.844 1 89.19 84 ASP B O 1
ATOM 2396 N N . ASN B 1 85 ? 16.859 9.547 10.086 1 93.12 85 ASN B N 1
ATOM 2397 C CA . ASN B 1 85 ? 16.938 9.336 11.531 1 93.12 85 ASN B CA 1
ATOM 2398 C C . ASN B 1 85 ? 16.062 10.328 12.289 1 93.12 85 ASN B C 1
ATOM 2400 O O . ASN B 1 85 ? 15.852 10.18 13.492 1 93.12 85 ASN B O 1
ATOM 2404 N N . ILE B 1 86 ? 15.484 11.227 11.633 1 96.56 86 ILE B N 1
ATOM 2405 C CA . ILE B 1 86 ? 14.656 12.227 12.297 1 96.56 86 ILE B CA 1
ATOM 2406 C C . ILE B 1 86 ? 13.273 11.641 12.586 1 96.56 86 ILE B C 1
ATOM 2408 O O . ILE B 1 86 ? 12.602 12.07 13.531 1 96.56 86 ILE B O 1
ATOM 2412 N N . ALA B 1 87 ? 12.875 10.68 11.812 1 98.12 87 ALA B N 1
ATOM 2413 C CA . ALA B 1 87 ? 11.555 10.062 11.969 1 98.12 87 ALA B CA 1
ATOM 2414 C C . ALA B 1 87 ? 11.664 8.719 12.68 1 98.12 87 ALA B C 1
ATOM 2416 O O . ALA B 1 87 ? 12.656 8 12.516 1 98.12 87 ALA B O 1
ATOM 2417 N N . TYR B 1 88 ? 10.688 8.445 13.547 1 98.38 88 TYR B N 1
ATOM 2418 C CA . TYR B 1 88 ? 10.562 7.082 14.062 1 98.38 88 TYR B CA 1
ATOM 2419 C C . TYR B 1 88 ? 10.445 6.078 12.922 1 98.38 88 TYR B C 1
ATOM 2421 O O . TYR B 1 88 ? 9.656 6.27 11.992 1 98.38 88 TYR B O 1
ATOM 2429 N N . PRO B 1 89 ? 11.156 5.031 12.906 1 97.19 89 PRO B N 1
ATOM 2430 C CA . PRO B 1 89 ? 11.359 4.203 11.719 1 97.19 89 PRO B CA 1
ATOM 2431 C C . PRO B 1 89 ? 10.227 3.205 11.492 1 97.19 89 PRO B C 1
ATOM 2433 O O . PRO B 1 89 ? 10.461 2.1 11 1 97.19 89 PRO B O 1
ATOM 2436 N N . LYS B 1 90 ? 9.078 3.479 11.953 1 97.44 90 LYS B N 1
ATOM 2437 C CA . LYS B 1 90 ? 7.938 2.6 11.711 1 97.44 90 LYS B CA 1
ATOM 2438 C C . LYS B 1 90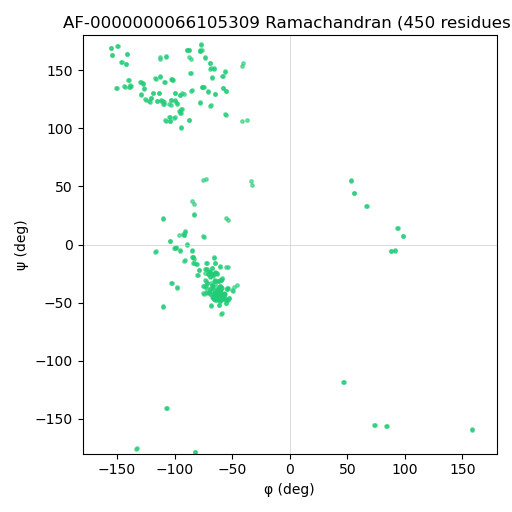 ? 6.633 3.389 11.695 1 97.44 90 LYS B C 1
ATOM 2440 O O . LYS B 1 90 ? 6.383 4.211 12.578 1 97.44 90 LYS B O 1
ATOM 2445 N N . VAL B 1 91 ? 5.785 3.121 10.734 1 98.5 91 VAL B N 1
ATOM 2446 C CA . VAL B 1 91 ? 4.477 3.752 10.625 1 98.5 91 VAL B CA 1
ATOM 2447 C C . VAL B 1 91 ? 3.506 3.102 11.609 1 98.5 91 VAL B C 1
ATOM 2449 O O . VAL B 1 91 ? 3.273 1.892 11.555 1 98.5 91 VAL B O 1
ATOM 2452 N N . PRO B 1 92 ? 2.928 3.863 12.5 1 98.5 92 PRO B N 1
ATOM 2453 C CA . PRO B 1 92 ? 1.963 3.281 13.438 1 98.5 92 PRO B CA 1
ATOM 2454 C C . PRO B 1 92 ? 0.668 2.844 12.75 1 98.5 92 PRO B C 1
ATOM 2456 O O . PRO B 1 92 ? 0.288 3.408 11.727 1 98.5 92 PRO B O 1
ATOM 2459 N N . GLU B 1 93 ? -0.014 1.895 13.383 1 97.75 93 GLU B N 1
ATOM 2460 C CA . GLU B 1 93 ? -1.232 1.352 12.789 1 97.75 93 GLU B CA 1
ATOM 2461 C C . GLU B 1 93 ? -2.451 1.652 13.664 1 97.75 93 GLU B C 1
ATOM 2463 O O . GLU B 1 93 ? -3.576 1.296 13.305 1 97.75 93 GLU B O 1
ATOM 2468 N N . SER B 1 94 ? -2.199 2.221 14.82 1 98.12 94 SER B N 1
ATOM 2469 C CA . SER B 1 94 ? -3.258 2.604 15.742 1 98.12 94 SER B CA 1
ATOM 2470 C C . SER B 1 94 ? -2.855 3.818 16.578 1 98.12 94 SER B C 1
ATOM 2472 O O . SER B 1 94 ? -1.696 4.238 16.547 1 98.12 94 SER B O 1
ATOM 2474 N N . ILE B 1 95 ? -3.838 4.324 17.281 1 97.94 95 ILE B N 1
ATOM 2475 C CA . ILE B 1 95 ? -3.572 5.488 18.109 1 97.94 95 ILE B CA 1
ATOM 2476 C C . ILE B 1 95 ? -2.641 5.098 19.266 1 97.94 95 ILE B C 1
ATOM 2478 O O . ILE B 1 95 ? -1.793 5.891 19.672 1 97.94 95 ILE B O 1
ATOM 2482 N N . GLU B 1 96 ? -2.779 3.881 19.734 1 98.12 96 GLU B N 1
ATOM 2483 C CA . GLU B 1 96 ? -1.901 3.393 20.797 1 98.12 96 GLU B CA 1
ATOM 2484 C C . GLU B 1 96 ? -0.464 3.256 20.312 1 98.12 96 GLU B C 1
ATOM 2486 O O . GLU B 1 96 ? 0.475 3.668 20.984 1 98.12 96 GLU B O 1
ATOM 2491 N N . ASP B 1 97 ? -0.359 2.629 19.094 1 98.06 97 ASP B N 1
ATOM 2492 C CA . ASP B 1 97 ? 0.953 2.529 18.453 1 98.06 97 ASP B CA 1
ATOM 2493 C C . ASP B 1 97 ? 1.579 3.91 18.266 1 98.06 97 ASP B C 1
ATOM 2495 O O . ASP B 1 97 ? 2.76 4.105 18.562 1 98.06 97 ASP B O 1
ATOM 2499 N N . PHE B 1 98 ? 0.809 4.816 17.859 1 98.69 98 PHE B N 1
ATOM 2500 C CA . PHE B 1 98 ? 1.277 6.176 17.625 1 98.69 98 PHE B CA 1
ATOM 2501 C C . PHE B 1 98 ? 1.811 6.801 18.906 1 98.69 98 PHE B C 1
ATOM 2503 O O . PHE B 1 98 ? 2.918 7.344 18.922 1 98.69 98 PHE B O 1
ATOM 2510 N N . ASN B 1 99 ? 0.988 6.723 19.891 1 98.25 99 ASN B N 1
ATOM 2511 C CA . ASN B 1 99 ? 1.353 7.32 21.172 1 98.25 99 ASN B CA 1
ATOM 2512 C C . ASN B 1 99 ? 2.664 6.75 21.703 1 98.25 99 ASN B C 1
ATOM 2514 O O . ASN B 1 99 ? 3.502 7.488 22.219 1 98.25 99 ASN B O 1
ATOM 2518 N N . GLU B 1 100 ? 2.801 5.477 21.594 1 98.31 100 GLU B N 1
ATOM 2519 C CA . GLU B 1 100 ? 4.039 4.824 22.016 1 98.31 100 GLU B CA 1
ATOM 2520 C C . GLU B 1 100 ? 5.238 5.371 21.25 1 98.31 100 GLU B C 1
ATOM 2522 O O . GLU B 1 100 ? 6.281 5.664 21.828 1 98.31 100 GLU B O 1
ATOM 2527 N N . ARG B 1 101 ? 5.121 5.555 19.969 1 98.31 101 ARG B N 1
ATOM 2528 C CA . ARG B 1 101 ? 6.215 6.023 19.125 1 98.31 101 ARG B CA 1
ATOM 2529 C C . ARG B 1 101 ? 6.492 7.504 19.359 1 98.31 101 ARG B C 1
ATOM 2531 O O . ARG B 1 101 ? 7.637 7.949 19.266 1 98.31 101 ARG B O 1
ATOM 2538 N N . TRP B 1 102 ? 5.496 8.203 19.672 1 98.44 102 TRP B N 1
ATOM 2539 C CA . TRP B 1 102 ? 5.625 9.633 19.953 1 98.44 102 TRP B CA 1
ATOM 2540 C C . TRP B 1 102 ? 6.559 9.875 21.141 1 98.44 102 TRP B C 1
ATOM 2542 O O . TRP B 1 102 ? 7.285 10.867 21.156 1 98.44 102 TRP B O 1
ATOM 2552 N N . ALA B 1 103 ? 6.574 8.938 22.047 1 98 103 ALA B N 1
ATOM 2553 C CA . ALA B 1 103 ? 7.379 9.055 23.25 1 98 103 ALA B CA 1
ATOM 2554 C C . ALA B 1 103 ? 8.867 9.078 22.922 1 98 103 ALA B C 1
ATOM 2556 O O . ALA B 1 103 ? 9.688 9.508 23.734 1 98 103 ALA B O 1
ATOM 2557 N N . SER B 1 104 ? 9.266 8.695 21.75 1 97.44 104 SER B N 1
ATOM 2558 C CA . SER B 1 104 ? 10.656 8.648 21.328 1 97.44 104 SER B CA 1
ATOM 2559 C C . SER B 1 104 ? 11.234 10.047 21.141 1 97.44 104 SER B C 1
ATOM 2561 O O . SER B 1 104 ? 12.445 10.219 21.078 1 97.44 104 SER B O 1
ATOM 2563 N N . GLY B 1 105 ? 10.328 10.992 20.859 1 97.62 105 GLY B N 1
ATOM 2564 C CA . GLY B 1 105 ? 10.766 12.352 20.578 1 97.62 105 GLY B CA 1
ATOM 2565 C C . GLY B 1 105 ? 11.016 12.602 19.109 1 97.62 105 GLY B C 1
ATOM 2566 O O . GLY B 1 105 ? 11.305 13.727 18.703 1 97.62 105 GLY B O 1
ATOM 2567 N N . LYS B 1 106 ? 10.93 11.633 18.312 1 98.38 106 LYS B N 1
ATOM 2568 C CA . LYS B 1 106 ? 11.148 11.742 16.875 1 98.38 106 LYS B CA 1
ATOM 2569 C C . LYS B 1 106 ? 9.859 12.125 16.156 1 98.38 106 LYS B C 1
ATOM 2571 O O . LYS B 1 106 ? 8.781 12.117 16.75 1 98.38 106 LYS B O 1
ATOM 2576 N N . VAL B 1 107 ? 10.023 12.5 14.898 1 98.88 107 VAL B N 1
ATOM 2577 C CA . VAL B 1 107 ? 8.852 12.703 14.047 1 98.88 107 VAL B CA 1
ATOM 2578 C C . VAL B 1 107 ? 8.125 11.375 13.852 1 98.88 107 VAL B C 1
ATOM 2580 O O . VAL B 1 107 ? 8.75 10.352 13.555 1 98.88 107 VAL B O 1
ATOM 2583 N N . VAL B 1 108 ? 6.84 11.391 14.094 1 98.88 108 VAL B N 1
ATOM 2584 C CA . VAL B 1 108 ? 6.043 10.195 13.852 1 98.88 108 VAL B CA 1
ATOM 2585 C C . VAL B 1 108 ? 5.094 10.438 12.68 1 98.88 108 VAL B C 1
ATOM 2587 O O . VAL B 1 108 ? 4.359 11.43 12.656 1 98.88 108 VAL B O 1
ATOM 2590 N N . ILE B 1 109 ? 5.168 9.586 11.664 1 98.88 109 ILE B N 1
ATOM 2591 C CA . ILE B 1 109 ? 4.379 9.703 10.445 1 98.88 109 ILE B CA 1
ATOM 2592 C C . ILE B 1 109 ? 3.4 8.531 10.344 1 98.88 109 ILE B C 1
ATOM 2594 O O . ILE B 1 109 ? 3.789 7.375 10.508 1 98.88 109 ILE B O 1
ATOM 2598 N N . THR B 1 110 ? 2.131 8.828 10.086 1 98.75 110 THR B N 1
ATOM 2599 C CA . THR B 1 110 ? 1.128 7.773 10.023 1 98.75 110 THR B CA 1
ATOM 2600 C C . THR B 1 110 ? 0.123 8.047 8.906 1 98.75 110 THR B C 1
ATOM 2602 O O . THR B 1 110 ? 0.164 9.102 8.273 1 98.75 110 THR B O 1
ATOM 2605 N N . GLY B 1 111 ? -0.611 7.023 8.555 1 98.44 111 GLY B N 1
ATOM 2606 C CA . GLY B 1 111 ? -1.822 7.121 7.754 1 98.44 111 GLY B CA 1
ATOM 2607 C C . GLY B 1 111 ? -3.088 6.887 8.555 1 98.44 111 GLY B C 1
ATOM 2608 O O . GLY B 1 111 ? -3.207 7.359 9.688 1 98.44 111 GLY B O 1
ATOM 2609 N N . GLY B 1 112 ? -4.008 6.207 7.945 1 97.94 112 GLY B N 1
ATOM 2610 C CA . GLY B 1 112 ? -5.254 5.895 8.625 1 97.94 112 GLY B CA 1
ATOM 2611 C C . GLY B 1 112 ? -5.105 4.812 9.68 1 97.94 112 GLY B C 1
ATOM 2612 O O . GLY B 1 112 ? -4.137 4.051 9.664 1 97.94 112 GLY B O 1
ATOM 2613 N N . PHE B 1 113 ? -6.082 4.762 10.586 1 97.69 113 PHE B N 1
ATOM 2614 C CA . PHE B 1 113 ? -6.031 3.793 11.68 1 97.69 113 PHE B CA 1
ATOM 2615 C C . PHE B 1 113 ? -7.102 2.725 11.5 1 97.69 113 PHE B C 1
ATOM 2617 O O . PHE B 1 113 ? -6.801 1.529 11.492 1 97.69 113 PHE B O 1
ATOM 2624 N N . GLN B 1 114 ? -8.32 3.197 11.328 1 96.56 114 GLN B N 1
ATOM 2625 C CA . GLN B 1 114 ? -9.398 2.217 11.289 1 96.56 114 GLN B CA 1
ATOM 2626 C C . GLN B 1 114 ? -10.508 2.654 10.336 1 96.56 114 GLN B C 1
ATOM 2628 O O . GLN B 1 114 ? -10.656 3.846 10.055 1 96.56 114 GLN B O 1
ATOM 2633 N N . PRO B 1 115 ? -11.328 1.645 9.836 1 96.62 115 PRO B N 1
ATOM 2634 C CA . PRO B 1 115 ? -12.453 1.966 8.953 1 96.62 115 PRO B CA 1
ATOM 2635 C C . PRO B 1 115 ? -13.43 2.961 9.57 1 96.62 115 PRO B C 1
ATOM 2637 O O . PRO B 1 115 ? -13.602 2.977 10.797 1 96.62 115 PRO B O 1
ATOM 2640 N N . GLY B 1 116 ? -14.055 3.771 8.727 1 93.38 116 GLY B N 1
ATOM 2641 C CA . GLY B 1 116 ? -15.062 4.715 9.188 1 93.38 116 GLY B CA 1
ATOM 2642 C C . GLY B 1 116 ? -14.477 6.051 9.609 1 93.38 116 GLY B C 1
ATOM 2643 O O . GLY B 1 116 ? -15.211 6.969 9.977 1 93.38 116 GLY B O 1
ATOM 2644 N N . GLN B 1 117 ? -13.203 6.117 9.609 1 92.25 117 GLN B N 1
ATOM 2645 C CA . GLN B 1 117 ? -12.516 7.332 10.031 1 92.25 117 GLN B CA 1
ATOM 2646 C C . GLN B 1 117 ? -11.664 7.91 8.906 1 92.25 117 GLN B C 1
ATOM 2648 O O . GLN B 1 117 ? -10.906 7.184 8.258 1 92.25 117 GLN B O 1
ATOM 2653 N N . SER B 1 118 ? -11.797 9.211 8.625 1 94.12 118 SER B N 1
ATOM 2654 C CA . SER B 1 118 ? -10.953 9.859 7.629 1 94.12 118 SER B CA 1
ATOM 2655 C C . SER B 1 118 ? -9.562 10.148 8.188 1 94.12 118 SER B C 1
ATOM 2657 O O . SER B 1 118 ? -9.344 10.07 9.398 1 94.12 118 SER B O 1
ATOM 2659 N N . THR B 1 119 ? -8.672 10.469 7.238 1 96.56 119 THR B N 1
ATOM 2660 C CA . THR B 1 119 ? -7.332 10.82 7.699 1 96.56 119 THR B CA 1
ATOM 2661 C C . THR B 1 119 ? -7.344 12.156 8.438 1 96.56 119 THR B C 1
ATOM 2663 O O . THR B 1 119 ? -6.477 12.414 9.273 1 96.56 119 THR B O 1
ATOM 2666 N N . ALA B 1 120 ? -8.281 13.047 8.117 1 95.62 120 ALA B N 1
ATOM 2667 C CA . ALA B 1 120 ? -8.453 14.258 8.914 1 95.62 120 ALA B CA 1
ATOM 2668 C C . ALA B 1 120 ? -8.875 13.922 10.344 1 95.62 120 ALA B C 1
ATOM 2670 O O . ALA B 1 120 ? -8.43 14.57 11.297 1 95.62 120 ALA B O 1
ATOM 2671 N N . GLY B 1 121 ? -9.789 12.93 10.438 1 95.75 121 GLY B N 1
ATOM 2672 C CA . GLY B 1 121 ? -10.148 12.445 11.766 1 95.75 121 GLY B CA 1
ATOM 2673 C C . GLY B 1 121 ? -8.961 11.891 12.531 1 95.75 121 GLY B C 1
ATOM 2674 O O . GLY B 1 121 ? -8.797 12.164 13.727 1 95.75 121 GLY B O 1
ATOM 2675 N N . VAL B 1 122 ? -8.133 11.141 11.867 1 97.81 122 VAL B N 1
ATOM 2676 C CA . VAL B 1 122 ? -6.922 10.602 12.477 1 97.81 122 VAL B CA 1
ATOM 2677 C C . VAL B 1 122 ? -6.02 11.75 12.938 1 97.81 122 VAL B C 1
ATOM 2679 O O . VAL B 1 122 ? -5.484 11.719 14.047 1 97.81 122 VAL B O 1
ATOM 2682 N N . ALA B 1 123 ? -5.879 12.758 12.078 1 98.38 123 ALA B N 1
ATOM 2683 C CA . ALA B 1 123 ? -5.035 13.906 12.406 1 98.38 123 ALA B CA 1
ATOM 2684 C C . ALA B 1 123 ? -5.555 14.625 13.648 1 98.38 123 ALA B C 1
ATOM 2686 O O . ALA B 1 123 ? -4.77 15.062 14.492 1 98.38 123 ALA B O 1
ATOM 2687 N N . ALA B 1 124 ? -6.84 14.734 13.734 1 97.62 124 ALA B N 1
ATOM 2688 C CA . ALA B 1 124 ? -7.434 15.352 14.922 1 97.62 124 ALA B CA 1
ATOM 2689 C C . ALA B 1 124 ? -7.148 14.516 16.172 1 97.62 124 ALA B C 1
ATOM 2691 O O . ALA B 1 124 ? -6.785 15.062 17.219 1 97.62 124 ALA B O 1
ATOM 2692 N N . LEU B 1 125 ? -7.301 13.234 16.062 1 97.94 125 LEU B N 1
ATOM 2693 C CA . LEU B 1 125 ? -7.047 12.328 17.172 1 97.94 125 LEU B CA 1
ATOM 2694 C C . LEU B 1 125 ? -5.59 12.406 17.609 1 97.94 125 LEU B C 1
ATOM 2696 O O . LEU B 1 125 ? -5.305 12.477 18.812 1 97.94 125 LEU B O 1
ATOM 2700 N N . VAL B 1 126 ? -4.734 12.383 16.625 1 98.5 126 VAL B N 1
ATOM 2701 C CA . VAL B 1 126 ? -3.301 12.484 16.875 1 98.5 126 VAL B CA 1
ATOM 2702 C C . VAL B 1 126 ? -2.992 13.82 17.547 1 98.5 126 VAL B C 1
ATOM 2704 O O . VAL B 1 126 ? -2.211 13.867 18.5 1 98.5 126 VAL B O 1
ATOM 2707 N N . SER B 1 127 ? -3.564 14.836 17.094 1 98.56 127 SER B N 1
ATOM 2708 C CA . SER B 1 127 ? -3.379 16.156 17.688 1 98.56 127 SER B CA 1
ATOM 2709 C C . SER B 1 127 ? -3.83 16.172 19.141 1 98.56 127 SER B C 1
ATOM 2711 O O . SER B 1 127 ? -3.158 16.75 20 1 98.56 127 SER B O 1
ATOM 2713 N N . GLU B 1 128 ? -4.934 15.555 19.422 1 98.38 128 GLU B N 1
ATOM 2714 C CA . GLU B 1 128 ? -5.477 15.531 20.766 1 98.38 128 GLU B CA 1
ATOM 2715 C C . GLU B 1 128 ? -4.562 14.766 21.719 1 98.38 128 GLU B C 1
ATOM 2717 O O . GLU B 1 128 ? -4.23 15.266 22.797 1 98.38 128 GLU B O 1
ATOM 2722 N N . ILE B 1 129 ? -4.125 13.602 21.297 1 98.12 129 ILE B N 1
ATOM 2723 C CA . ILE B 1 129 ? -3.381 12.734 22.203 1 98.12 129 ILE B CA 1
ATOM 2724 C C . ILE B 1 129 ? -2.043 13.383 22.547 1 98.12 129 ILE B C 1
ATOM 2726 O O . ILE B 1 129 ? -1.517 13.188 23.656 1 98.12 129 ILE B O 1
ATOM 2730 N N . ILE B 1 130 ? -1.539 14.258 21.672 1 98.25 130 ILE B N 1
ATOM 2731 C CA . ILE B 1 130 ? -0.221 14.828 21.938 1 98.25 130 ILE B CA 1
ATOM 2732 C C . ILE B 1 130 ? -0.368 16.266 22.453 1 98.25 130 ILE B C 1
ATOM 2734 O O . ILE B 1 130 ? 0.628 16.953 22.641 1 98.25 130 ILE B O 1
ATOM 2738 N N . ASN B 1 131 ? -1.583 16.688 22.625 1 97.94 131 ASN B N 1
ATOM 2739 C CA . ASN B 1 131 ? -1.836 18.062 23 1 97.94 131 ASN B CA 1
ATOM 2740 C C . ASN B 1 131 ? -1.15 19.047 22.047 1 97.94 131 ASN B C 1
ATOM 2742 O O . ASN B 1 131 ? -0.417 19.938 22.484 1 97.94 131 ASN B O 1
ATOM 2746 N N . ALA B 1 132 ? -1.449 18.891 20.781 1 98.31 132 ALA B N 1
ATOM 2747 C CA . ALA B 1 132 ? -0.82 19.719 19.75 1 98.31 132 ALA B CA 1
ATOM 2748 C C . ALA B 1 132 ? -1.262 21.172 19.859 1 98.31 132 ALA B C 1
ATOM 2750 O O . ALA B 1 132 ? -2.422 21.453 20.172 1 98.31 132 ALA B O 1
ATOM 2751 N N . ASP B 1 133 ? -0.329 22.047 19.594 1 97.31 133 ASP B N 1
ATOM 2752 C CA . ASP B 1 133 ? -0.644 23.469 19.516 1 97.31 133 ASP B CA 1
ATOM 2753 C C . ASP B 1 133 ? -1.383 23.797 18.219 1 97.31 133 ASP B C 1
ATOM 2755 O O . ASP B 1 133 ? -2.268 24.656 18.203 1 97.31 133 ASP B O 1
ATOM 2759 N N . TYR B 1 134 ? -1.04 23.125 17.156 1 97.62 134 TYR B N 1
ATOM 2760 C CA . TYR B 1 134 ? -1.645 23.344 15.836 1 97.62 134 TYR B CA 1
ATOM 2761 C C . TYR B 1 134 ? -1.904 22.016 15.133 1 97.62 134 TYR B C 1
ATOM 2763 O O . TYR B 1 134 ? -1.073 21.109 15.18 1 97.62 134 TYR B O 1
ATOM 2771 N N . LEU B 1 135 ? -3.039 21.922 14.531 1 98.31 135 LEU B N 1
ATOM 2772 C CA . LEU B 1 135 ? -3.301 21 13.43 1 98.31 135 LEU B CA 1
ATOM 2773 C C . LEU B 1 135 ? -3.246 21.719 12.094 1 98.31 135 LEU B C 1
ATOM 2775 O O . LEU B 1 135 ? -4.105 22.562 11.797 1 98.31 135 LEU B O 1
ATOM 2779 N N . VAL B 1 136 ? -2.23 21.453 11.352 1 98.31 136 VAL B N 1
ATOM 2780 C CA . VAL B 1 136 ? -2.076 22.062 10.031 1 98.31 136 VAL B CA 1
ATOM 2781 C C . VAL B 1 136 ? -2.66 21.141 8.961 1 98.31 136 VAL B C 1
ATOM 2783 O O . VAL B 1 136 ? -2.203 20 8.797 1 98.31 136 VAL B O 1
ATOM 2786 N N . LEU B 1 137 ? -3.666 21.594 8.305 1 97.56 137 LEU B N 1
ATOM 2787 C CA . LEU B 1 137 ? -4.227 20.891 7.16 1 97.56 137 LEU B CA 1
ATOM 2788 C C . LEU B 1 137 ? -3.629 21.406 5.855 1 97.56 137 LEU B C 1
ATOM 2790 O O . LEU B 1 137 ? -3.982 22.484 5.391 1 97.56 137 LEU B O 1
ATOM 2794 N N . ALA B 1 138 ? -2.686 20.656 5.34 1 97 138 ALA B N 1
ATOM 2795 C CA . ALA B 1 138 ? -2.133 20.969 4.023 1 97 138 ALA B CA 1
ATOM 2796 C C . ALA B 1 138 ? -2.957 20.312 2.914 1 97 138 ALA B C 1
ATOM 2798 O O . ALA B 1 138 ? -2.883 19.109 2.705 1 97 138 ALA B O 1
ATOM 2799 N N . THR B 1 139 ? -3.717 21.094 2.199 1 94.19 139 THR B N 1
ATOM 2800 C CA . THR B 1 139 ? -4.664 20.594 1.205 1 94.19 139 THR B CA 1
ATOM 2801 C C . THR B 1 139 ? -4.539 21.375 -0.097 1 94.19 139 THR B C 1
ATOM 2803 O O . THR B 1 139 ? -3.59 22.141 -0.278 1 94.19 139 THR B O 1
ATOM 2806 N N . ASN B 1 140 ? -5.453 21.062 -1.067 1 90.25 140 ASN B N 1
ATOM 2807 C CA . ASN B 1 140 ? -5.336 21.688 -2.379 1 90.25 140 ASN B CA 1
ATOM 2808 C C . ASN B 1 140 ? -6.137 22.984 -2.453 1 90.25 140 ASN B C 1
ATOM 2810 O O . ASN B 1 140 ? -6.348 23.531 -3.537 1 90.25 140 ASN B O 1
ATOM 2814 N N . VAL B 1 141 ? -6.609 23.469 -1.306 1 89.81 141 VAL B N 1
ATOM 2815 C CA . VAL B 1 141 ? -7.301 24.766 -1.261 1 89.81 141 VAL B CA 1
ATOM 2816 C C . VAL B 1 141 ? -6.461 25.766 -0.484 1 89.81 141 VAL B C 1
ATOM 2818 O O . VAL B 1 141 ? -5.629 25.391 0.343 1 89.81 141 VAL B O 1
ATOM 2821 N N . ASN B 1 142 ? -6.746 27.047 -0.682 1 92.62 142 ASN B N 1
ATOM 2822 C CA . ASN B 1 142 ? -5.938 28.094 -0.082 1 92.62 142 ASN B CA 1
ATOM 2823 C C . ASN B 1 142 ? -6.363 28.375 1.357 1 92.62 142 ASN B C 1
ATOM 2825 O O . ASN B 1 142 ? -5.664 29.078 2.088 1 92.62 142 ASN B O 1
ATOM 2829 N N . GLY B 1 143 ? -7.469 27.859 1.738 1 93.44 143 GLY B N 1
ATOM 2830 C CA . GLY B 1 143 ? -8.031 28.062 3.064 1 93.44 143 GLY B CA 1
ATOM 2831 C C . GLY B 1 143 ? -9.523 27.812 3.125 1 93.44 143 GLY B C 1
ATOM 2832 O O . GLY B 1 143 ? -10.062 27.031 2.33 1 93.44 143 GLY B O 1
ATOM 2833 N N . VAL B 1 144 ? -10.148 28.344 4.113 1 92.31 144 VAL 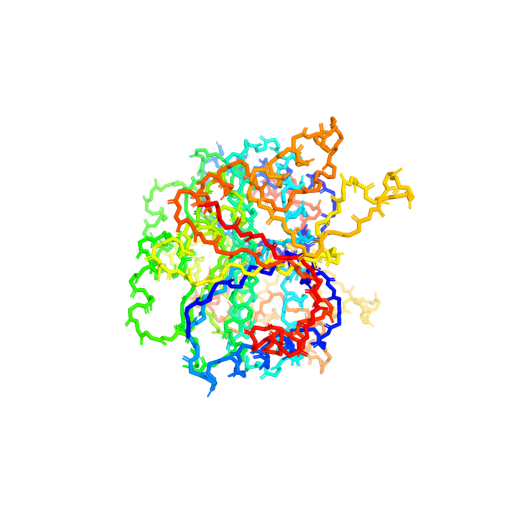B N 1
ATOM 2834 C CA . VAL B 1 144 ? -11.594 28.219 4.277 1 92.31 144 VAL B CA 1
ATOM 2835 C C . VAL B 1 144 ? -12.305 29.391 3.604 1 92.31 144 VAL B C 1
ATOM 2837 O O . VAL B 1 144 ? -11.953 30.547 3.824 1 92.31 144 VAL B O 1
ATOM 2840 N N . TYR B 1 145 ? -13.273 29 2.801 1 90.31 145 TYR B N 1
ATOM 2841 C CA . TYR B 1 145 ? -14.047 30.016 2.104 1 90.31 145 TYR B CA 1
ATOM 2842 C C . TYR B 1 145 ? -15.445 30.141 2.697 1 90.31 145 TYR B C 1
ATOM 2844 O O . TYR B 1 145 ? -15.938 29.219 3.346 1 90.31 145 TYR B O 1
ATOM 2852 N N . THR B 1 146 ? -16.031 31.219 2.402 1 87.75 146 THR B N 1
ATOM 2853 C CA . THR B 1 146 ? -17.375 31.484 2.912 1 87.75 146 THR B CA 1
ATOM 2854 C C . THR B 1 146 ? -18.375 30.484 2.336 1 87.75 146 THR B C 1
ATOM 2856 O O . THR B 1 146 ? -19.391 30.188 2.961 1 87.75 146 THR B O 1
ATOM 2859 N N . LYS B 1 147 ? -18.016 30.094 1.124 1 82.25 147 LYS B N 1
ATOM 2860 C CA . LYS B 1 147 ? -18.781 29.078 0.403 1 82.25 147 LYS B CA 1
ATOM 2861 C C . LYS B 1 147 ? -17.906 28.375 -0.627 1 82.25 147 LYS B C 1
ATOM 2863 O O . LYS B 1 147 ? -16.719 28.688 -0.771 1 82.25 147 LYS B O 1
ATOM 2868 N N . ASP B 1 148 ? -18.375 27.359 -1.147 1 75.81 148 ASP B N 1
ATOM 2869 C CA . ASP B 1 148 ? -17.594 26.562 -2.09 1 75.81 148 ASP B CA 1
ATOM 2870 C C . ASP B 1 148 ? -17.094 27.422 -3.25 1 75.81 148 ASP B C 1
ATOM 2872 O O . ASP B 1 148 ? -17.891 27.844 -4.098 1 75.81 148 ASP B O 1
ATOM 2876 N N . PRO B 1 149 ? -15.844 27.625 -3.305 1 79.62 149 PRO B N 1
ATOM 2877 C CA . PRO B 1 149 ? -15.32 28.5 -4.352 1 79.62 149 PRO B CA 1
ATOM 2878 C C . PRO B 1 149 ? -15.445 27.891 -5.746 1 79.62 149 PRO B C 1
ATOM 2880 O O . PRO B 1 149 ? -15.352 28.609 -6.746 1 79.62 149 PRO B O 1
ATOM 2883 N N . GLN B 1 150 ? -15.531 26.562 -5.84 1 76.38 150 GLN B N 1
ATOM 2884 C CA . GLN B 1 150 ? -15.727 25.922 -7.133 1 76.38 150 GLN B CA 1
ATOM 2885 C C . GLN B 1 150 ? -17.125 26.172 -7.676 1 76.38 150 GLN B C 1
ATOM 2887 O O . GLN B 1 150 ? -17.344 26.141 -8.891 1 76.38 150 GLN B O 1
ATOM 2892 N N . LYS B 1 151 ? -18 26.469 -6.738 1 76.44 151 LYS B N 1
ATOM 2893 C CA . LYS B 1 151 ? -19.391 26.641 -7.105 1 76.44 151 LYS B CA 1
ATOM 2894 C C . LYS B 1 151 ? -19.766 28.125 -7.16 1 76.44 151 LYS B C 1
ATOM 2896 O O . LYS B 1 151 ? -20.625 28.531 -7.945 1 76.44 151 LYS B O 1
ATOM 2901 N N . PHE B 1 152 ? -19.156 28.891 -6.324 1 81.06 152 PHE B N 1
ATOM 2902 C CA . PHE B 1 152 ? -19.516 30.297 -6.199 1 81.06 152 PHE B CA 1
ATOM 2903 C C . PHE B 1 152 ? -18.328 31.188 -6.48 1 81.06 152 PHE B C 1
ATOM 2905 O O . PHE B 1 152 ? -17.344 31.172 -5.742 1 81.06 152 PHE B O 1
ATOM 2912 N N . VAL B 1 153 ? -18.453 32.031 -7.406 1 86.12 153 VAL B N 1
ATOM 2913 C CA . VAL B 1 153 ? -17.359 32.906 -7.852 1 86.12 153 VAL B CA 1
ATOM 2914 C C . VAL B 1 153 ? -17.109 34 -6.809 1 86.12 153 VAL B C 1
ATOM 2916 O O . VAL B 1 153 ? -16.016 34.531 -6.73 1 86.12 153 VAL B O 1
ATOM 2919 N N . ASP B 1 154 ? -18.109 34.25 -5.98 1 87.81 154 ASP B N 1
ATOM 2920 C CA . ASP B 1 154 ? -17.969 35.344 -5.012 1 87.81 154 ASP B CA 1
ATOM 2921 C C . ASP B 1 154 ? -17.5 34.812 -3.658 1 87.81 154 ASP B C 1
ATOM 2923 O O . ASP B 1 154 ? -17.5 35.531 -2.664 1 87.81 154 ASP B O 1
ATOM 2927 N N . ALA B 1 155 ? -17.156 33.531 -3.67 1 88 155 ALA B N 1
ATOM 2928 C CA . ALA B 1 155 ? -16.609 32.969 -2.439 1 88 155 ALA B CA 1
ATOM 2929 C C . ALA B 1 155 ? -15.375 33.719 -1.975 1 88 155 ALA B C 1
ATOM 2931 O O . ALA B 1 155 ? -14.516 34.094 -2.785 1 88 155 ALA B O 1
ATOM 2932 N N . LYS B 1 156 ? -15.305 34.031 -0.69 1 91.94 156 LYS B N 1
ATOM 2933 C CA . LYS B 1 156 ? -14.18 34.781 -0.121 1 91.94 156 LYS B CA 1
ATOM 2934 C C . LYS B 1 156 ? -13.422 33.938 0.894 1 91.94 156 LYS B C 1
ATOM 2936 O O . LYS B 1 156 ? -14.031 33.219 1.693 1 91.94 156 LYS B O 1
ATOM 2941 N N . LEU B 1 157 ? -12.188 34.125 0.842 1 93.62 157 LEU B N 1
ATOM 2942 C CA . LEU B 1 157 ? -11.328 33.438 1.795 1 93.62 157 LEU B CA 1
ATOM 2943 C C . LEU B 1 157 ? -11.438 34.062 3.18 1 93.62 157 LEU B C 1
ATOM 2945 O O . LEU B 1 157 ? -11.438 35.312 3.309 1 93.62 157 LEU B O 1
ATOM 2949 N N . LEU B 1 158 ? -11.539 33.25 4.215 1 94.06 158 LEU B N 1
ATOM 2950 C CA . LEU B 1 158 ? -11.586 33.688 5.602 1 94.06 158 LEU B CA 1
ATOM 2951 C C . LEU B 1 158 ? -10.258 33.438 6.301 1 94.06 158 LEU B C 1
ATOM 2953 O O . LEU B 1 158 ? -9.938 32.312 6.641 1 94.06 158 LEU B O 1
ATOM 2957 N N . PRO B 1 159 ? -9.516 34.531 6.527 1 94.75 159 PRO B N 1
ATOM 2958 C CA . PRO B 1 159 ? -8.203 34.312 7.145 1 94.75 159 PRO B CA 1
ATOM 2959 C C . PRO B 1 159 ? -8.305 33.75 8.57 1 94.75 159 PRO B C 1
ATOM 2961 O O . PRO B 1 159 ? -7.387 33.094 9.039 1 94.75 159 PRO B O 1
ATOM 2964 N N . LYS B 1 160 ? -9.352 34.188 9.227 1 96.06 160 LYS B N 1
ATOM 2965 C CA . LYS B 1 160 ? -9.57 33.75 10.602 1 96.06 160 LYS B CA 1
ATOM 2966 C C . LYS B 1 160 ? -11.047 33.438 10.852 1 96.06 160 LYS B C 1
ATOM 2968 O O . LYS B 1 160 ? -11.922 34.188 10.406 1 96.06 160 LYS B O 1
ATOM 2973 N N . LEU B 1 161 ? -11.289 32.312 11.516 1 95.06 161 LEU B N 1
ATOM 2974 C CA . LEU B 1 161 ? -12.648 31.969 11.891 1 95.06 161 LEU B CA 1
ATOM 2975 C C . LEU B 1 161 ? -12.656 31.062 13.117 1 95.06 161 LEU B C 1
ATOM 2977 O O . LEU B 1 161 ? -11.617 30.516 13.5 1 95.06 161 LEU B O 1
ATOM 2981 N N . THR B 1 162 ? -13.828 30.953 13.781 1 95.88 162 THR B N 1
ATOM 2982 C CA . THR B 1 162 ? -13.984 30.062 14.93 1 95.88 162 THR B CA 1
ATOM 2983 C C . THR B 1 162 ? -14.414 28.672 14.477 1 95.88 162 THR B C 1
ATOM 2985 O O . THR B 1 162 ? -14.812 28.484 13.328 1 95.88 162 THR B O 1
ATOM 2988 N N . VAL B 1 163 ? -14.336 27.766 15.383 1 93.81 163 VAL B N 1
ATOM 2989 C CA . VAL B 1 163 ? -14.766 26.406 15.086 1 93.81 163 VAL B CA 1
ATOM 2990 C C . VAL B 1 163 ? -16.25 26.391 14.75 1 93.81 163 VAL B C 1
ATOM 2992 O O . VAL B 1 163 ? -16.688 25.703 13.828 1 93.81 163 VAL B O 1
ATOM 2995 N N . SER B 1 164 ? -17 27.219 15.438 1 92.25 164 SER B N 1
ATOM 2996 C CA . SER B 1 164 ? -18.438 27.312 15.195 1 92.25 164 SER B CA 1
ATOM 2997 C C . SER B 1 164 ? -18.734 27.844 13.805 1 92.25 164 SER B C 1
ATOM 2999 O O . SER B 1 164 ? -19.641 27.359 13.125 1 92.25 164 SER B O 1
ATOM 3001 N N . GLU B 1 165 ? -17.984 28.828 13.453 1 91.75 165 GLU B N 1
ATOM 3002 C CA . GLU B 1 165 ? -18.141 29.375 12.109 1 91.75 165 GLU B CA 1
ATOM 3003 C C . GLU B 1 165 ? -17.797 28.328 11.047 1 91.75 165 GLU B C 1
ATOM 3005 O O . GLU B 1 165 ? -18.5 28.203 10.047 1 91.75 165 GLU B O 1
ATOM 3010 N N . LEU B 1 166 ? -16.719 27.625 11.289 1 90.5 166 LEU B N 1
ATOM 3011 C CA . LEU B 1 166 ? -16.312 26.578 10.359 1 90.5 166 LEU B CA 1
ATOM 3012 C C . LEU B 1 166 ? -17.422 25.516 10.227 1 90.5 166 LEU B C 1
ATOM 3014 O O . LEU B 1 166 ? -17.75 25.109 9.109 1 90.5 166 LEU B O 1
ATOM 3018 N N . LYS B 1 167 ? -17.953 25.109 11.289 1 88 167 LYS B N 1
ATOM 3019 C CA . LYS B 1 167 ? -19.031 24.125 11.297 1 88 167 LYS B CA 1
ATOM 3020 C C . LYS B 1 167 ? -20.203 24.594 10.445 1 88 167 LYS B C 1
ATOM 3022 O O . LYS B 1 167 ? -20.75 23.812 9.656 1 88 167 LYS B O 1
ATOM 3027 N N . THR B 1 168 ? -20.594 25.766 10.602 1 87 168 THR B N 1
ATOM 3028 C CA . THR B 1 168 ? -21.703 26.344 9.867 1 87 168 THR B CA 1
ATOM 3029 C C . THR B 1 168 ? -21.438 26.344 8.367 1 87 168 THR B C 1
ATOM 3031 O O . THR B 1 168 ? -22.312 26.016 7.57 1 87 168 THR B O 1
ATOM 3034 N N . ILE B 1 169 ? -20.25 26.703 8.07 1 84.81 169 ILE B N 1
ATOM 3035 C CA . ILE B 1 169 ? -19.859 26.766 6.668 1 84.81 169 ILE B CA 1
ATOM 3036 C C . ILE B 1 169 ? -19.891 25.359 6.055 1 84.81 169 ILE B C 1
ATOM 3038 O O . ILE B 1 169 ? -20.391 25.172 4.945 1 84.81 169 ILE B O 1
ATOM 3042 N N . LEU B 1 170 ? -19.297 24.406 6.785 1 81.88 170 LEU B N 1
ATOM 3043 C CA . LEU B 1 170 ? -19.203 23.047 6.277 1 81.88 170 LEU B CA 1
ATOM 3044 C C . LEU B 1 170 ? -20.578 22.391 6.176 1 81.88 170 LEU B C 1
ATOM 3046 O O . LEU B 1 170 ? -20.828 21.594 5.281 1 81.88 170 LEU B O 1
ATOM 3050 N N . GLU B 1 171 ? -21.406 22.656 7.102 1 76.25 171 GLU B N 1
ATOM 3051 C CA . GLU B 1 171 ? -22.781 22.156 7.082 1 76.25 171 GLU B CA 1
ATOM 3052 C C . GLU B 1 171 ? -23.562 22.75 5.922 1 76.25 171 GLU B C 1
ATOM 3054 O O . GLU B 1 171 ? -24.406 22.078 5.316 1 76.25 171 GLU B O 1
ATOM 3059 N N . GLY B 1 172 ? -23.344 23.984 5.758 1 67.62 172 GLY B N 1
ATOM 3060 C CA . GLY B 1 172 ? -24.047 24.672 4.684 1 67.62 172 GLY B CA 1
ATOM 3061 C C . GLY B 1 172 ? -23.531 24.281 3.305 1 67.62 172 GLY B C 1
ATOM 3062 O O . GLY B 1 172 ? -24.266 24.406 2.316 1 67.62 172 GLY B O 1
ATOM 3063 N N . SER B 1 173 ? -22.219 24.203 3.309 1 60.19 173 SER B N 1
ATOM 3064 C CA . SER B 1 173 ? -21.594 23.812 2.043 1 60.19 173 SER B CA 1
ATOM 3065 C C . SER B 1 173 ? -21.922 22.359 1.692 1 60.19 173 SER B C 1
ATOM 3067 O O . SER B 1 173 ? -21.531 21.875 0.63 1 60.19 173 SER B O 1
ATOM 3069 N N . GLN B 1 174 ? -22.312 21.656 2.738 1 52.03 174 GLN B N 1
ATOM 3070 C CA . GLN B 1 174 ? -22.703 20.266 2.537 1 52.03 174 GLN B CA 1
ATOM 3071 C C . GLN B 1 174 ? -23.781 20.141 1.461 1 52.03 174 GLN B C 1
ATOM 3073 O O . GLN B 1 174 ? -24.953 19.938 1.772 1 52.03 174 GLN B O 1
ATOM 3078 N N . SER B 1 175 ? -23.891 21.109 0.634 1 42.47 175 SER B N 1
ATOM 3079 C CA . SER B 1 175 ? -24.719 20.594 -0.454 1 42.47 175 SER B CA 1
ATOM 3080 C C . SER B 1 175 ? -24.344 19.156 -0.815 1 42.47 175 SER B C 1
ATOM 3082 O O . SER B 1 175 ? -23.25 18.719 -0.517 1 42.47 175 SER B O 1
ATOM 3084 N N . VAL B 1 176 ? -25.312 18.203 -1.483 1 36.75 176 VAL B N 1
ATOM 3085 C CA . VAL B 1 176 ? -25.5 16.781 -1.814 1 36.75 176 VAL B CA 1
ATOM 3086 C C . VAL B 1 176 ? -24.219 16.25 -2.463 1 36.75 176 VAL B C 1
ATOM 3088 O O . VAL B 1 176 ? -24.094 15.031 -2.68 1 36.75 176 VAL B O 1
ATOM 3091 N N . ASN B 1 177 ? -23.406 16.922 -3.295 1 35.34 177 ASN B N 1
ATOM 3092 C CA . ASN B 1 177 ? -22.547 16.219 -4.242 1 35.34 177 ASN B CA 1
ATOM 3093 C C . ASN B 1 177 ? -21.234 15.812 -3.604 1 35.34 177 ASN B C 1
ATOM 3095 O O . ASN B 1 177 ? -20.766 16.453 -2.664 1 35.34 177 ASN B O 1
ATOM 3099 N N . ALA B 1 178 ? -20.594 14.852 -4.191 1 38 178 ALA B N 1
ATOM 3100 C CA . ALA B 1 178 ? -19.469 13.969 -3.875 1 38 178 ALA B CA 1
ATOM 3101 C C . ALA B 1 178 ? -18.266 14.766 -3.355 1 38 178 ALA B C 1
ATOM 3103 O O . ALA B 1 178 ? -17.328 14.188 -2.818 1 38 178 ALA B O 1
ATOM 3104 N N . GLY B 1 179 ? -17.922 15.969 -3.916 1 40.56 179 GLY B N 1
ATOM 3105 C CA . GLY B 1 179 ? -16.625 16.578 -3.65 1 40.56 179 GLY B CA 1
ATOM 3106 C C . GLY B 1 179 ? -16.578 17.375 -2.355 1 40.56 179 GLY B C 1
ATOM 3107 O O . GLY B 1 179 ? -16.641 18.594 -2.375 1 40.56 179 GLY B O 1
ATOM 3108 N N . LYS B 1 180 ? -17.188 17.016 -1.423 1 45.5 180 LYS B N 1
ATOM 3109 C CA . LYS B 1 180 ? -17.312 17.719 -0.149 1 45.5 180 LYS B CA 1
ATOM 3110 C C . LYS B 1 180 ? -16.016 18.406 0.249 1 45.5 180 LYS B C 1
ATOM 3112 O O . LYS B 1 180 ? -14.93 17.828 0.059 1 45.5 180 LYS B O 1
ATOM 3117 N N . TYR B 1 181 ? -16.031 19.797 0.12 1 48.69 181 TYR B N 1
ATOM 3118 C CA . TYR B 1 181 ? -15.031 20.562 0.843 1 48.69 181 TYR B CA 1
ATOM 3119 C C . TYR B 1 181 ? -14.664 19.891 2.154 1 48.69 181 TYR B C 1
ATOM 3121 O O . TYR B 1 181 ? -15.281 20.141 3.191 1 48.69 181 TYR B O 1
ATOM 3129 N N . GLU B 1 182 ? -14.328 18.562 2.037 1 61.78 182 GLU B N 1
ATOM 3130 C CA . GLU B 1 182 ? -14.133 17.703 3.191 1 61.78 182 GLU B CA 1
ATOM 3131 C C . GLU B 1 182 ? -12.836 18.031 3.918 1 61.78 182 GLU B C 1
ATOM 3133 O O . GLU B 1 182 ? -11.828 17.328 3.746 1 61.78 182 GLU B O 1
ATOM 3138 N N . LEU B 1 183 ? -12.703 19.328 4.344 1 77.81 183 LEU B N 1
ATOM 3139 C CA . LEU B 1 183 ? -11.547 19.656 5.168 1 77.81 183 LEU B CA 1
ATOM 3140 C C . LEU B 1 183 ? -11.523 18.812 6.434 1 77.81 183 LEU B C 1
ATOM 3142 O O . LEU B 1 183 ? -10.594 18.031 6.645 1 77.81 183 LEU B O 1
ATOM 3146 N N . LEU B 1 184 ? -12.594 18.922 7.254 1 86.56 184 LEU B N 1
ATOM 3147 C CA . LEU B 1 184 ? -12.75 18.141 8.477 1 86.56 184 LEU B CA 1
ATOM 3148 C C . LEU B 1 184 ? -14.117 17.469 8.523 1 86.56 184 LEU B C 1
ATOM 3150 O O . LEU B 1 184 ? -15.133 18.109 8.258 1 86.56 184 LEU B O 1
ATOM 3154 N N . ASP B 1 185 ? -14.102 16.25 8.773 1 86.5 185 ASP B N 1
ATOM 3155 C CA . ASP B 1 185 ? -15.375 15.555 8.961 1 86.5 185 ASP B CA 1
ATOM 3156 C C . ASP B 1 185 ? -15.945 15.836 10.352 1 86.5 185 ASP B C 1
ATOM 3158 O O . ASP B 1 185 ? -15.281 16.438 11.195 1 86.5 185 ASP B O 1
ATOM 3162 N N . PRO B 1 186 ? -17.141 15.508 10.578 1 86.06 186 PRO B N 1
ATOM 3163 C CA . PRO B 1 186 ? -17.797 15.828 11.852 1 86.06 186 PRO B CA 1
ATOM 3164 C C . PRO B 1 186 ? -17.031 15.32 13.062 1 86.06 186 PRO B C 1
ATOM 3166 O O . PRO B 1 186 ? -16.953 16 14.086 1 86.06 186 PRO B O 1
ATOM 3169 N N . LEU B 1 187 ? -16.469 14.172 12.922 1 87.81 187 LEU B N 1
ATOM 3170 C CA . LEU B 1 187 ? -15.672 13.633 14.023 1 87.81 187 LEU B CA 1
ATOM 3171 C C . LEU B 1 187 ? -14.445 14.508 14.289 1 87.81 187 LEU B C 1
ATOM 3173 O O . LEU B 1 187 ? -14.141 14.828 15.438 1 87.81 187 LEU B O 1
ATOM 3177 N N . ALA B 1 188 ? -13.789 14.867 13.281 1 93.5 188 ALA B N 1
ATOM 3178 C CA . ALA B 1 188 ? -12.602 15.703 13.406 1 93.5 188 ALA B CA 1
ATOM 3179 C C . ALA B 1 188 ? -12.945 17.047 14.031 1 93.5 188 ALA B C 1
ATOM 3181 O O . ALA B 1 188 ? -12.219 17.547 14.898 1 93.5 188 ALA B O 1
ATOM 3182 N N . ILE B 1 189 ? -14.023 17.578 13.625 1 91.88 189 ILE B N 1
ATOM 3183 C CA . ILE B 1 189 ? -14.453 18.859 14.133 1 91.88 189 ILE B CA 1
ATOM 3184 C C . ILE B 1 189 ? -14.727 18.766 15.633 1 91.88 189 ILE B C 1
ATOM 3186 O O . ILE B 1 189 ? -14.32 19.625 16.406 1 91.88 189 ILE B O 1
ATOM 3190 N N . LYS B 1 190 ? -15.43 17.766 16 1 93.06 190 LYS B N 1
ATOM 3191 C CA . LYS B 1 190 ? -15.742 17.547 17.406 1 93.06 190 LYS B CA 1
ATOM 3192 C C . LYS B 1 190 ? -14.477 17.453 18.25 1 93.06 190 LYS B C 1
ATOM 3194 O O . LYS B 1 190 ? -14.398 18.016 19.344 1 93.06 190 LYS B O 1
ATOM 3199 N N . ILE B 1 191 ? -13.531 16.781 17.766 1 95.69 191 ILE B N 1
ATOM 3200 C CA . ILE B 1 191 ? -12.281 16.578 18.469 1 95.69 191 ILE B CA 1
ATOM 3201 C C . ILE B 1 191 ? -11.531 17.891 18.594 1 95.69 191 ILE B C 1
ATOM 3203 O O . ILE B 1 191 ? -11.047 18.25 19.672 1 95.69 191 ILE B O 1
ATOM 3207 N N . VAL B 1 192 ? -11.477 18.609 17.516 1 95.12 192 VAL B N 1
ATOM 3208 C CA . VAL B 1 192 ? -10.789 19.891 17.484 1 95.12 192 VAL B CA 1
ATOM 3209 C C . VAL B 1 192 ? -11.445 20.859 18.484 1 95.12 192 VAL B C 1
ATOM 3211 O O . VAL B 1 192 ? -10.758 21.578 19.203 1 95.12 192 VAL B O 1
ATOM 3214 N N . GLU B 1 193 ? -12.727 20.766 18.516 1 94.62 193 GLU B N 1
ATOM 3215 C CA . GLU B 1 193 ? -13.492 21.641 19.406 1 94.62 193 GLU B CA 1
ATOM 3216 C C . GLU B 1 193 ? -13.242 21.281 20.859 1 94.62 193 GLU B C 1
ATOM 3218 O O . GLU B 1 193 ? -12.883 22.156 21.656 1 94.62 193 GLU B O 1
ATOM 3223 N N . ARG B 1 194 ? -13.414 20.031 21.188 1 95.62 194 ARG B N 1
ATOM 3224 C CA . ARG B 1 194 ? -13.328 19.625 22.578 1 95.62 194 ARG B CA 1
ATOM 3225 C C . ARG B 1 194 ? -11.906 19.797 23.109 1 95.62 194 ARG B C 1
ATOM 3227 O O . ARG B 1 194 ? -11.703 20.031 24.312 1 95.62 194 ARG B O 1
ATOM 3234 N N . SER B 1 195 ? -10.938 19.734 22.281 1 96.88 195 SER B N 1
ATOM 3235 C CA . SER B 1 195 ? -9.539 19.781 22.703 1 96.88 195 SER B CA 1
ATOM 3236 C C . SER B 1 195 ? -8.953 21.172 22.5 1 96.88 195 SER B C 1
ATOM 3238 O O . SER B 1 195 ? -7.789 21.406 22.828 1 96.88 195 SER B O 1
ATOM 3240 N N . LYS B 1 196 ? -9.719 22.109 21.938 1 96.81 196 LYS B N 1
ATOM 3241 C CA . LYS B 1 196 ? -9.336 23.5 21.719 1 96.81 196 LYS B CA 1
ATOM 3242 C C . LYS B 1 196 ? -8.039 23.594 20.906 1 96.81 196 LYS B C 1
ATOM 3244 O O . LYS B 1 196 ? -7.121 24.328 21.281 1 96.81 196 LYS B O 1
ATOM 3249 N N . ILE B 1 197 ? -7.984 22.797 19.891 1 96.56 197 ILE B N 1
ATOM 3250 C CA . ILE B 1 197 ? -6.824 22.781 19 1 96.56 197 ILE B CA 1
ATOM 3251 C C . ILE B 1 197 ? -6.977 23.859 17.938 1 96.56 197 ILE B C 1
ATOM 3253 O O . ILE B 1 197 ? -8.055 24 17.344 1 96.56 197 ILE B O 1
ATOM 3257 N N . LYS B 1 198 ? -5.945 24.641 17.703 1 97.31 198 LYS B N 1
ATOM 3258 C CA . LYS B 1 198 ? -5.934 25.562 16.578 1 97.31 198 LYS B CA 1
ATOM 3259 C C . LYS B 1 198 ? -5.688 24.828 15.266 1 97.31 198 LYS B C 1
ATOM 3261 O O . LYS B 1 198 ? -4.836 23.938 15.195 1 97.31 198 LYS B O 1
ATOM 3266 N N . VAL B 1 199 ? -6.477 25.203 14.258 1 97.38 199 VAL B N 1
ATOM 3267 C CA . VAL B 1 199 ? -6.336 24.547 12.961 1 97.38 199 VAL B CA 1
ATOM 3268 C C . VAL B 1 199 ? -5.859 25.562 11.922 1 97.38 199 VAL B C 1
ATOM 3270 O O . VAL B 1 199 ? -6.438 26.641 11.781 1 97.38 199 VAL B O 1
ATOM 3273 N N . LEU B 1 200 ? -4.793 25.281 11.312 1 97.5 200 LEU B N 1
ATOM 3274 C CA . LEU B 1 200 ? -4.316 26.062 10.18 1 97.5 200 LEU B CA 1
ATOM 3275 C C . LEU B 1 200 ? -4.578 25.344 8.859 1 97.5 200 LEU B C 1
ATOM 3277 O O . LEU B 1 200 ? -4.156 24.188 8.688 1 97.5 200 LEU B O 1
ATOM 3281 N N . VAL B 1 201 ? -5.328 25.953 7.98 1 96.69 201 VAL B N 1
ATOM 3282 C CA . VAL B 1 201 ? -5.59 25.406 6.652 1 96.69 201 VAL B CA 1
ATOM 3283 C C . VAL B 1 201 ? -4.738 26.141 5.617 1 96.69 201 VAL B C 1
ATOM 3285 O O . VAL B 1 201 ? -4.832 27.359 5.473 1 96.69 201 VAL B O 1
ATOM 3288 N N . ILE B 1 202 ? -3.955 25.406 4.863 1 96.81 202 ILE B N 1
ATOM 3289 C CA . ILE B 1 202 ? -3.09 26.016 3.865 1 96.81 202 ILE B CA 1
ATOM 3290 C C . ILE B 1 202 ? -3.035 25.141 2.617 1 96.81 202 ILE B C 1
ATOM 3292 O O . ILE B 1 202 ? -3.293 23.938 2.686 1 96.81 202 ILE B O 1
ATOM 3296 N N . ASN B 1 203 ? -2.734 25.75 1.495 1 95.31 203 ASN B N 1
ATOM 3297 C CA . ASN B 1 203 ? -2.449 25.016 0.274 1 95.31 203 ASN B CA 1
ATOM 3298 C C . ASN B 1 203 ? -1.103 24.297 0.356 1 95.31 203 ASN B C 1
ATOM 3300 O O . ASN B 1 203 ? -0.103 24.891 0.763 1 95.31 203 ASN B O 1
ATOM 3304 N N . PHE B 1 204 ? -1.077 23 -0.006 1 94.88 204 PHE B N 1
ATOM 3305 C CA . PHE B 1 204 ? 0.176 22.266 0.124 1 94.88 204 PHE B CA 1
ATOM 3306 C C . PHE B 1 204 ? 1.229 22.812 -0.829 1 94.88 204 PHE B C 1
ATOM 3308 O O . PHE B 1 204 ? 2.416 22.516 -0.69 1 94.88 204 PHE B O 1
ATOM 3315 N N . LYS B 1 205 ? 0.886 23.688 -1.783 1 93.44 205 LYS B N 1
ATOM 3316 C CA . LYS B 1 205 ? 1.84 24.375 -2.65 1 93.44 205 LYS B CA 1
ATOM 3317 C C . LYS B 1 205 ? 2.602 25.453 -1.885 1 93.44 205 LYS B C 1
ATOM 3319 O O . LYS B 1 205 ? 3.645 25.922 -2.34 1 93.44 205 LYS B O 1
ATOM 3324 N N . ASP B 1 206 ? 2.098 25.812 -0.75 1 95.5 206 ASP B N 1
ATOM 3325 C CA . ASP B 1 206 ? 2.705 26.875 0.043 1 95.5 206 ASP B CA 1
ATOM 3326 C C . ASP B 1 206 ? 3.359 26.312 1.305 1 95.5 206 ASP B C 1
ATOM 3328 O O . ASP B 1 206 ? 3.549 27.047 2.283 1 95.5 206 ASP B O 1
ATOM 3332 N N . LEU B 1 207 ? 3.701 25.062 1.313 1 96.31 207 LEU B N 1
ATOM 3333 C CA . LEU B 1 207 ? 4.254 24.406 2.494 1 96.31 207 LEU B CA 1
ATOM 3334 C C . LEU B 1 207 ? 5.586 25.047 2.893 1 96.31 207 LEU B C 1
ATOM 3336 O O . LEU B 1 207 ? 5.941 25.062 4.074 1 96.31 207 LEU B O 1
ATOM 3340 N N . ASN B 1 208 ? 6.297 25.531 1.89 1 94.94 208 ASN B N 1
ATOM 3341 C CA . ASN B 1 208 ? 7.578 26.172 2.17 1 94.94 208 ASN B CA 1
ATOM 3342 C C . ASN B 1 208 ? 7.414 27.391 3.074 1 94.94 208 ASN B C 1
ATOM 3344 O O . ASN B 1 208 ? 8.375 27.828 3.713 1 94.94 208 ASN B O 1
ATOM 3348 N N . LYS B 1 209 ? 6.262 27.922 3.186 1 96.62 209 LYS B N 1
ATOM 3349 C CA . LYS B 1 209 ? 5.992 29.109 3.977 1 96.62 209 LYS B CA 1
ATOM 3350 C C . LYS B 1 209 ? 5.504 28.75 5.375 1 96.62 209 LYS B C 1
ATOM 3352 O O . LYS B 1 209 ? 5.336 29.625 6.227 1 96.62 209 LYS B O 1
ATOM 3357 N N . LEU B 1 210 ? 5.297 27.5 5.633 1 97.06 210 LEU B N 1
ATOM 3358 C CA . LEU B 1 210 ? 4.676 27.047 6.871 1 97.06 210 LEU B CA 1
ATOM 3359 C C . LEU B 1 210 ? 5.477 27.516 8.086 1 97.06 210 LEU B C 1
ATOM 3361 O O . LEU B 1 210 ? 4.906 28.047 9.039 1 97.06 210 LEU B O 1
ATOM 3365 N N . PRO B 1 211 ? 6.832 27.406 8.102 1 95.56 211 PRO B N 1
ATOM 3366 C CA . PRO B 1 211 ? 7.582 27.875 9.273 1 95.56 211 PRO B CA 1
ATOM 3367 C C . PRO B 1 211 ? 7.355 29.359 9.57 1 95.56 211 PRO B C 1
ATOM 3369 O O . PRO B 1 211 ? 7.195 29.75 10.727 1 95.56 211 PRO B O 1
ATOM 3372 N N . ASN B 1 212 ? 7.254 30.094 8.5 1 94.81 212 ASN B N 1
ATOM 3373 C CA . ASN B 1 212 ? 7.039 31.531 8.672 1 94.81 212 ASN B CA 1
ATOM 3374 C C . ASN B 1 212 ? 5.621 31.828 9.156 1 94.81 212 ASN B C 1
ATOM 3376 O O . ASN B 1 212 ? 5.406 32.781 9.914 1 94.81 212 ASN B O 1
ATOM 3380 N N . ILE B 1 213 ? 4.754 31.094 8.672 1 95.19 213 ILE B N 1
ATOM 3381 C CA . ILE B 1 213 ? 3.363 31.25 9.086 1 95.19 213 ILE B CA 1
ATOM 3382 C C . ILE B 1 213 ? 3.229 30.953 10.578 1 95.19 213 ILE B C 1
ATOM 3384 O O . ILE B 1 213 ? 2.613 31.719 11.32 1 95.19 213 ILE B O 1
ATOM 3388 N N . LEU B 1 214 ? 3.844 29.922 11.023 1 94.5 214 LEU B N 1
ATOM 3389 C CA . LEU B 1 214 ? 3.748 29.484 12.414 1 94.5 214 LEU B CA 1
ATOM 3390 C C . LEU B 1 214 ? 4.422 30.484 13.344 1 94.5 214 LEU B C 1
ATOM 3392 O O . LEU B 1 214 ? 4.016 30.656 14.492 1 94.5 214 LEU B O 1
ATOM 3396 N N . LYS B 1 215 ? 5.387 31.234 12.828 1 92.44 215 LYS B N 1
ATOM 3397 C CA . LYS B 1 215 ? 6.094 32.25 13.609 1 92.44 215 LYS B CA 1
ATOM 3398 C C . LYS B 1 215 ? 5.32 33.562 13.633 1 92.44 215 LYS B C 1
ATOM 3400 O O . LYS B 1 215 ? 5.66 34.469 14.383 1 92.44 215 LYS B O 1
ATOM 3405 N N . GLY B 1 216 ? 4.395 33.656 12.742 1 91.19 216 GLY B N 1
ATOM 3406 C CA . GLY B 1 216 ? 3.604 34.875 12.68 1 91.19 216 GLY B CA 1
ATOM 3407 C C . GLY B 1 216 ? 4.16 35.875 11.703 1 91.19 216 GLY B C 1
ATOM 3408 O O . GLY B 1 216 ? 3.693 37.031 11.656 1 91.19 216 GLY B O 1
ATOM 3409 N N . ASN B 1 217 ? 5.051 35.5 10.852 1 92.5 217 ASN B N 1
ATOM 3410 C CA . ASN B 1 217 ? 5.715 36.438 9.922 1 92.5 217 ASN B CA 1
ATOM 3411 C C . ASN B 1 217 ? 4.961 36.531 8.602 1 92.5 217 ASN B C 1
ATOM 3413 O O . ASN B 1 217 ? 5.242 37.406 7.789 1 92.5 217 ASN B O 1
ATOM 3417 N N . GLU B 1 218 ? 4.031 35.594 8.359 1 91.12 218 GLU B N 1
ATOM 3418 C CA . GLU B 1 218 ? 3.26 35.5 7.121 1 91.12 218 GLU B CA 1
ATOM 3419 C C . GLU B 1 218 ? 1.83 35.062 7.391 1 91.12 218 GLU B C 1
ATOM 3421 O O . GLU B 1 218 ? 1.599 34.188 8.227 1 91.12 218 GLU B O 1
ATOM 3426 N N . ILE B 1 219 ? 1.005 35.75 6.727 1 89.19 219 ILE B N 1
ATOM 3427 C CA . ILE B 1 219 ? -0.392 35.344 6.844 1 89.19 219 ILE B CA 1
ATOM 3428 C C . ILE B 1 219 ? -0.854 34.688 5.543 1 89.19 219 ILE B C 1
ATOM 3430 O O . ILE B 1 219 ? -0.951 35.375 4.512 1 89.19 219 ILE B O 1
ATOM 3434 N N . LEU B 1 220 ? -1.014 33.469 5.559 1 94.25 220 LEU B N 1
ATOM 3435 C CA . LEU B 1 220 ? -1.521 32.688 4.445 1 94.25 220 LEU B CA 1
ATOM 3436 C C . LEU B 1 220 ? -2.469 31.594 4.945 1 94.25 220 LEU B C 1
ATOM 3438 O O . LEU B 1 220 ? -2.275 31.047 6.031 1 94.25 220 LEU B O 1
ATOM 3442 N N . GLY B 1 221 ? -3.482 31.375 4.227 1 95.88 221 GLY B N 1
ATOM 3443 C CA . GLY B 1 221 ? -4.449 30.344 4.602 1 95.88 221 GLY B CA 1
ATOM 3444 C C . GLY B 1 221 ? -5.484 30.844 5.594 1 95.88 221 GLY B C 1
ATOM 3445 O O . GLY B 1 221 ? -5.879 32 5.559 1 95.88 221 GLY B O 1
ATOM 3446 N N . SER B 1 222 ? -6.031 29.953 6.312 1 96.38 222 SER B N 1
ATOM 3447 C CA . SER B 1 222 ? -7.039 30.25 7.324 1 96.38 222 SER B CA 1
ATOM 3448 C C . SER B 1 222 ? -6.664 29.641 8.672 1 96.38 222 SER B C 1
ATOM 3450 O O . SER B 1 222 ? -6.184 28.516 8.742 1 96.38 222 SER B O 1
ATOM 3452 N N . VAL B 1 223 ? -6.879 30.422 9.695 1 96.81 223 VAL B N 1
ATOM 3453 C CA . VAL B 1 223 ? -6.691 29.906 11.047 1 96.81 223 VAL B CA 1
ATOM 3454 C C . VAL B 1 223 ? -8.047 29.75 11.734 1 96.81 223 VAL B C 1
ATOM 3456 O O . VAL B 1 223 ? -8.828 30.703 11.797 1 96.81 223 VAL B O 1
ATOM 3459 N N . VAL B 1 224 ? -8.281 28.562 12.141 1 96.12 224 VAL B N 1
ATOM 3460 C CA . VAL B 1 224 ? -9.477 28.266 12.922 1 96.12 224 VAL B CA 1
ATOM 3461 C C . VAL B 1 224 ? -9.125 28.234 14.406 1 96.12 224 VAL B C 1
ATOM 3463 O O . VAL B 1 224 ? -8.32 27.422 14.844 1 96.12 224 VAL B O 1
ATOM 3466 N N . VAL B 1 225 ? -9.781 29.062 15.172 1 96.19 225 VAL B N 1
ATOM 3467 C CA . VAL B 1 225 ? -9.43 29.188 16.578 1 96.19 225 VAL B CA 1
ATOM 3468 C C . VAL B 1 225 ? -10.562 28.641 17.453 1 96.19 225 VAL B C 1
ATOM 3470 O O . VAL B 1 225 ? -11.734 28.781 17.109 1 96.19 225 VAL B O 1
ATOM 3473 N N . PRO B 1 226 ? -10.148 28.016 18.562 1 91.44 226 PRO B N 1
ATOM 3474 C CA . PRO B 1 226 ? -11.18 27.562 19.5 1 91.44 226 PRO B CA 1
ATOM 3475 C C . PRO B 1 226 ? -11.891 28.719 20.203 1 91.44 226 PRO B C 1
ATOM 3477 O O . PRO B 1 226 ? -11.32 29.797 20.344 1 91.44 226 PRO B O 1
ATOM 3480 N N . GLU B 1 227 ? -13.117 28.438 20.531 1 86.19 227 GLU B N 1
ATOM 3481 C CA . GLU B 1 227 ? -13.836 29.422 21.328 1 86.19 227 GLU B CA 1
ATOM 3482 C C . GLU B 1 227 ? -13.461 29.312 22.812 1 86.19 227 GLU B C 1
ATOM 3484 O O . GLU B 1 227 ? -13.18 28.219 23.297 1 86.19 227 GLU B O 1
#